Protein AF-A0A7J6M632-F1 (afdb_monomer)

Sequence (415 aa):
MARLCVHYNRQAVASQLLLSLDHRGQQQQQSEGPSGEVVPAASEQTVGLLLSLGSVPLALRKAVEVGSPDSIQRCIASIIGSSVDMEDTANDIVQACKEADLTPPENVLVAALVLDRWREEQDRRSGVLRNDDSIKIILRDLVGSSAVAQHSAAVALRTAIAAPVAEASKEDASGGGGRWWSRLGRSDRTSDQSRVLTRSDAADMFRNVGGEFSAVYGTTREASAQQSAVILQEESDLCRRQAQLERLSAMRGWTGAAGNKFVGLSMWETVRRLVTIGEVEEARGLLTKAKLLPEYNRRWWKVAVDALVNARRFSELAQMAEAAARSAGPPIGFEPIVALLLENQQFDLARGLVGKCKDMEQVASFYETLGMREEAMKAQQLAEQQRRSAIGGTSLLTGWSSTIAGAMRGGFTRS

Nearest PDB structures (foldseek):
  5m72-assembly1_A  TM=4.283E-01  e=1.060E+00  Homo sapiens
  6frk-assembly1_r  TM=4.235E-01  e=1.572E+00  Canis lupus familiaris
  6sgb-assembly1_DH  TM=3.394E-01  e=4.301E+00  Trypanosoma brucei brucei
  7pua-assembly1_DH  TM=1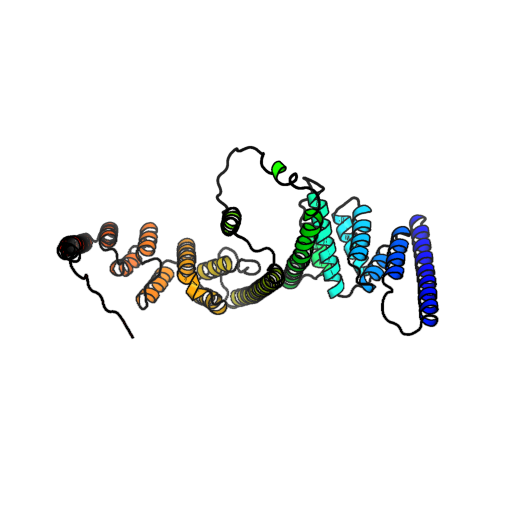.655E-01  e=1.440E+00  Trypanosoma brucei brucei
  6hiv-assembly1_DH  TM=2.064E-01  e=4.301E+00  Trypanosoma brucei brucei

Organism: Perkinsus olseni (NCBI:txid32597)

Foldseek 3Di:
DVVVVLVVVLVVVLVVVVVVLVVVVVVVVVPDDPDDDDDLVSLLVNLVVCVVSVNLLVSCLSCVVSVPLVSNLVSLVSLVVVDPDLLSSLVSLLVSCVSSVDDLVSLLSSLLSNVVVVVVVCVVPPDDDPDCVSNVSSLCSSQHDDPLSSVLSVLVSVLVVVQCVVVVVVVCVVDDDDDPVVPVPDDDDDDDDDDDPDDPVVVVVVPPPPDDDPPPPPCVSVVVSVVSVVVSVVLSVQQVVLVVQLVVCVVVVQDAPPDSHRHPDDLLVSLLVCLLSVNNVVSVVSCVVVVNCVVCQLVSLVSNLVSCLVSVVLVVLLVVQVVQLVPVGRPVFLLVNLVSCLVVVVLVSSVVSLVSGPQLQSSLVSCVSSVNNVVSVVSVVVNVVVVVVVVVPPPPPPPPPPPDDDDDDDDDDDD

Mean predicted aligned error: 16.77 Å

InterPro domains:
  IPR006925 Vps16, C-terminal [PF04840] (258-379)
  IPR016534 Vacuolar protein sorting-associated protein 16 [PTHR12811] (42-388)
  IPR038132 Vps16, C-terminal domain superfamily [G3DSA:1.10.150.780] (190-310)

Structure (mmCIF, N/CA/C/O backbone):
data_AF-A0A7J6M632-F1
#
_entry.id   AF-A0A7J6M632-F1
#
loop_
_atom_site.group_PDB
_atom_site.id
_atom_site.type_symbol
_atom_site.label_atom_id
_atom_site.label_alt_id
_atom_site.label_comp_id
_atom_site.label_asym_id
_atom_site.label_entity_id
_atom_site.label_seq_id
_atom_site.pdbx_PDB_ins_code
_atom_site.Cartn_x
_atom_site.Cartn_y
_atom_site.Cartn_z
_atom_site.occupancy
_atom_site.B_iso_or_equiv
_atom_site.auth_seq_id
_atom_site.auth_comp_id
_atom_site.auth_asym_id
_atom_site.auth_atom_id
_atom_site.pdbx_PDB_model_num
ATOM 1 N N . MET A 1 1 ? 11.393 -15.678 -59.675 1.00 44.25 1 MET A N 1
ATOM 2 C CA . MET A 1 1 ? 12.627 -15.574 -60.487 1.00 44.25 1 MET A CA 1
ATOM 3 C C . MET A 1 1 ? 13.033 -14.123 -60.759 1.00 44.25 1 MET A C 1
ATOM 5 O O . MET A 1 1 ? 14.033 -13.710 -60.199 1.00 44.25 1 MET A O 1
ATOM 9 N N . ALA A 1 2 ? 12.267 -13.303 -61.494 1.00 36.56 2 ALA A N 1
ATOM 10 C CA . ALA A 1 2 ? 12.692 -11.930 -61.841 1.00 36.56 2 ALA A CA 1
ATOM 11 C C . ALA A 1 2 ? 12.980 -11.002 -60.633 1.00 36.56 2 ALA A C 1
ATOM 13 O O . ALA A 1 2 ? 13.993 -10.311 -60.622 1.00 36.56 2 ALA A O 1
ATOM 14 N N . ARG A 1 3 ? 12.150 -11.035 -59.576 1.00 35.53 3 ARG A N 1
ATOM 15 C CA . ARG A 1 3 ? 12.396 -10.263 -58.336 1.00 35.53 3 ARG A CA 1
ATOM 16 C C . ARG A 1 3 ? 13.665 -10.707 -57.590 1.00 35.53 3 ARG A C 1
ATOM 18 O O . ARG A 1 3 ? 14.385 -9.863 -57.078 1.00 35.53 3 ARG A O 1
ATOM 25 N N . LEU A 1 4 ? 13.969 -12.008 -57.603 1.00 40.00 4 LEU A N 1
ATOM 26 C CA . LEU A 1 4 ? 15.184 -12.580 -57.005 1.00 40.00 4 LEU A CA 1
ATOM 27 C C . LEU A 1 4 ? 16.449 -12.149 -57.766 1.00 40.00 4 LEU A C 1
ATOM 29 O O . LEU A 1 4 ? 17.428 -11.757 -57.140 1.00 40.00 4 LEU A O 1
ATOM 33 N N . CYS A 1 5 ? 16.416 -12.135 -59.103 1.00 42.69 5 CYS A N 1
ATOM 34 C CA . CYS A 1 5 ? 17.550 -11.677 -59.913 1.00 42.69 5 CYS A CA 1
ATOM 35 C C . CYS A 1 5 ? 17.841 -10.178 -59.728 1.00 42.69 5 CYS A C 1
ATOM 37 O O . CYS A 1 5 ? 19.003 -9.785 -59.666 1.00 42.69 5 CYS A O 1
ATOM 39 N N . VAL A 1 6 ? 16.803 -9.341 -59.600 1.00 54.88 6 VAL A N 1
ATOM 40 C CA . VAL A 1 6 ? 16.970 -7.899 -59.338 1.00 54.88 6 VAL A CA 1
ATOM 41 C C . VAL A 1 6 ? 17.538 -7.652 -57.938 1.00 54.88 6 VAL A C 1
ATOM 43 O O . VAL A 1 6 ? 18.419 -6.809 -57.786 1.00 54.88 6 VAL A O 1
ATOM 46 N N . HIS A 1 7 ? 17.092 -8.409 -56.932 1.00 53.00 7 HIS A N 1
ATOM 47 C CA . HIS A 1 7 ? 17.591 -8.279 -55.562 1.00 53.00 7 HIS A CA 1
ATOM 48 C C . HIS A 1 7 ? 19.066 -8.689 -55.445 1.00 53.00 7 HIS A C 1
ATOM 50 O O . HIS A 1 7 ? 19.868 -7.960 -54.864 1.00 53.00 7 HIS A O 1
ATOM 56 N N . TYR A 1 8 ? 19.445 -9.810 -56.068 1.00 58.47 8 TYR A N 1
ATOM 57 C CA . TYR A 1 8 ? 20.821 -10.311 -56.042 1.00 58.47 8 TYR A CA 1
ATOM 58 C C . TYR A 1 8 ? 21.795 -9.362 -56.752 1.00 58.47 8 TYR A C 1
ATOM 60 O O . TYR A 1 8 ? 22.892 -9.102 -56.264 1.00 58.47 8 TYR A O 1
ATOM 68 N N . ASN A 1 9 ? 21.375 -8.782 -57.882 1.00 63.62 9 ASN A N 1
ATOM 69 C CA . ASN A 1 9 ? 22.208 -7.843 -58.629 1.00 63.62 9 ASN A CA 1
ATOM 70 C C . ASN A 1 9 ? 22.390 -6.515 -57.868 1.00 63.62 9 ASN A C 1
ATOM 72 O O . ASN A 1 9 ? 23.494 -5.983 -57.806 1.00 63.62 9 ASN A O 1
ATOM 76 N N . ARG A 1 10 ? 21.342 -6.016 -57.196 1.00 62.78 10 ARG A N 1
ATOM 77 C CA . ARG A 1 10 ? 21.450 -4.831 -56.324 1.00 62.78 10 ARG A CA 1
ATOM 78 C C . ARG A 1 10 ? 22.383 -5.061 -55.139 1.00 62.78 10 ARG A C 1
ATOM 80 O O . ARG A 1 10 ? 23.188 -4.186 -54.836 1.00 62.78 10 ARG A O 1
ATOM 87 N N . GLN A 1 11 ? 22.313 -6.232 -54.511 1.00 66.50 11 GLN A N 1
ATOM 88 C CA . GLN A 1 11 ? 23.181 -6.576 -53.387 1.00 66.50 11 GLN A CA 1
ATOM 89 C C . GLN A 1 11 ? 24.648 -6.694 -53.823 1.00 66.50 11 GLN A C 1
ATOM 91 O O . GLN A 1 11 ? 25.519 -6.119 -53.180 1.00 66.50 11 GLN A O 1
ATOM 96 N N . ALA A 1 12 ? 24.920 -7.342 -54.961 1.00 70.06 12 ALA A N 1
ATOM 97 C CA . ALA A 1 12 ? 26.271 -7.439 -55.515 1.00 70.06 12 ALA A CA 1
ATOM 98 C C . ALA A 1 12 ? 26.864 -6.059 -55.854 1.00 70.06 12 ALA A C 1
ATOM 100 O O . ALA A 1 12 ? 28.021 -5.786 -55.530 1.00 70.06 12 ALA A O 1
ATOM 101 N N . VAL A 1 13 ? 26.063 -5.166 -56.447 1.00 71.31 13 VAL A N 1
ATOM 102 C CA . VAL A 1 13 ? 26.478 -3.787 -56.752 1.00 71.31 13 VAL A CA 1
ATOM 103 C C . VAL A 1 13 ? 26.723 -2.983 -55.472 1.00 71.31 13 VAL A C 1
ATOM 105 O O . VAL A 1 13 ? 27.734 -2.291 -55.380 1.00 71.31 13 VAL A O 1
ATOM 108 N N . ALA A 1 14 ? 25.861 -3.104 -54.457 1.00 68.19 14 ALA A N 1
ATOM 109 C CA . ALA A 1 14 ? 26.054 -2.439 -53.168 1.00 68.19 14 ALA A CA 1
ATOM 110 C C . ALA A 1 14 ? 27.338 -2.914 -52.462 1.00 68.19 14 ALA A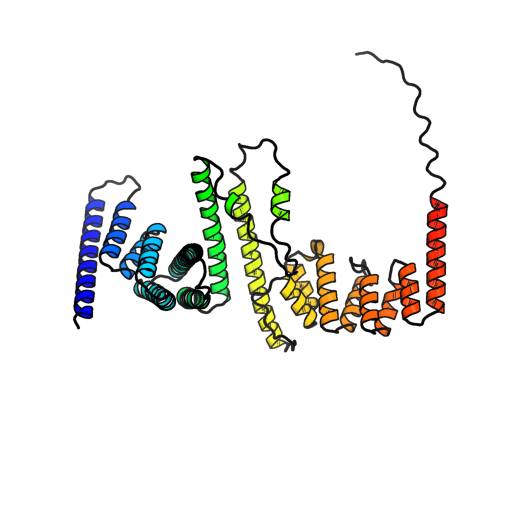 C 1
ATOM 112 O O . ALA A 1 14 ? 28.113 -2.090 -51.980 1.00 68.19 14 ALA A O 1
ATOM 113 N N . SER A 1 15 ? 27.618 -4.222 -52.466 1.00 72.62 15 SER A N 1
ATOM 114 C CA . SER A 1 15 ? 28.855 -4.779 -51.905 1.00 72.62 15 SER A CA 1
ATOM 115 C C . SER A 1 15 ? 30.106 -4.310 -52.657 1.00 72.62 15 SER A C 1
ATOM 117 O O . SER A 1 15 ? 31.101 -3.961 -52.026 1.00 72.62 15 SER A O 1
ATOM 119 N N . GLN A 1 16 ? 30.067 -4.240 -53.992 1.00 75.31 16 GLN A N 1
ATOM 120 C CA . GLN A 1 16 ? 31.189 -3.721 -54.787 1.00 75.31 16 GLN A CA 1
ATOM 121 C C . GLN A 1 16 ? 31.427 -2.221 -54.567 1.00 75.31 16 GLN A C 1
ATOM 123 O O . GLN A 1 16 ? 32.578 -1.779 -54.507 1.00 75.31 16 GLN A O 1
ATOM 128 N N . LEU A 1 17 ? 30.360 -1.435 -54.409 1.00 72.38 17 LEU A N 1
ATOM 129 C CA . LEU A 1 17 ? 30.461 -0.014 -54.079 1.00 72.38 17 LEU A CA 1
ATOM 130 C C . LEU A 1 17 ? 31.036 0.200 -52.679 1.00 72.38 17 LEU A C 1
ATOM 132 O O . LEU A 1 17 ? 31.895 1.062 -52.520 1.00 72.38 17 LEU A O 1
ATOM 136 N N . LEU A 1 18 ? 30.636 -0.612 -51.697 1.00 70.50 18 LEU A N 1
ATOM 137 C CA . LEU A 1 18 ? 31.213 -0.574 -50.352 1.00 70.50 18 LEU A CA 1
ATOM 138 C C . LEU A 1 18 ? 32.715 -0.852 -50.374 1.00 70.50 18 LEU A C 1
ATOM 140 O O . LEU A 1 18 ? 33.475 -0.061 -49.828 1.00 70.50 18 LEU A O 1
ATOM 144 N N . LEU A 1 19 ? 33.151 -1.901 -51.075 1.00 76.50 19 LEU A N 1
ATOM 145 C CA . LEU A 1 19 ? 34.577 -2.208 -51.227 1.00 76.50 19 LEU A CA 1
ATOM 146 C C . LEU A 1 19 ? 35.342 -1.069 -51.918 1.00 76.50 19 LEU A C 1
ATOM 148 O O . LEU A 1 19 ? 36.464 -0.747 -51.535 1.00 76.50 19 LEU A O 1
ATOM 152 N N . SER A 1 20 ? 34.727 -0.422 -52.911 1.00 75.25 20 SER A N 1
ATOM 153 C CA . SER A 1 20 ? 35.340 0.698 -53.637 1.00 75.25 20 SER A CA 1
ATOM 154 C C . SER A 1 20 ? 35.442 1.970 -52.787 1.00 75.25 20 SER A C 1
ATOM 156 O O . SER A 1 20 ? 36.419 2.712 -52.899 1.00 75.25 20 SER A O 1
ATOM 158 N N . LEU A 1 21 ? 34.441 2.237 -51.944 1.00 70.88 21 LEU A N 1
ATOM 159 C CA . LEU A 1 21 ? 34.425 3.378 -51.026 1.00 70.88 21 LEU A CA 1
ATOM 160 C C . LEU A 1 21 ? 35.409 3.181 -49.872 1.00 70.88 21 LEU A C 1
ATOM 162 O O . LEU A 1 21 ? 36.120 4.120 -49.524 1.00 70.88 21 LEU A O 1
ATOM 166 N N . ASP A 1 22 ? 35.511 1.962 -49.345 1.00 72.31 22 ASP A N 1
ATOM 167 C CA . ASP A 1 22 ? 36.459 1.624 -48.282 1.00 72.31 22 ASP A CA 1
ATOM 168 C C . ASP A 1 22 ? 37.908 1.775 -48.775 1.00 72.31 22 ASP A C 1
ATOM 170 O O . ASP A 1 22 ? 38.754 2.369 -48.105 1.00 72.31 22 ASP A O 1
ATOM 174 N N . HIS A 1 23 ? 38.177 1.367 -50.022 1.00 74.88 23 HIS A N 1
ATOM 175 C CA . HIS A 1 23 ? 39.488 1.552 -50.644 1.00 74.88 23 HIS A CA 1
ATOM 176 C C . HIS A 1 23 ? 39.844 3.034 -50.862 1.00 74.88 23 HIS A C 1
ATOM 178 O O . HIS A 1 23 ? 40.999 3.425 -50.690 1.00 74.88 23 HIS A O 1
ATOM 184 N N . ARG A 1 24 ? 38.859 3.886 -51.186 1.00 70.12 24 ARG A N 1
ATOM 185 C CA . ARG A 1 24 ? 39.062 5.345 -51.279 1.00 70.12 24 ARG A CA 1
ATOM 186 C C . ARG A 1 24 ? 39.303 5.987 -49.914 1.00 70.12 24 ARG A C 1
ATOM 188 O O . ARG A 1 24 ? 40.170 6.851 -49.814 1.00 70.12 24 ARG A O 1
ATOM 195 N N . GLY A 1 25 ? 38.594 5.541 -48.876 1.00 66.31 25 GLY A N 1
ATOM 196 C CA . GLY A 1 25 ? 38.815 5.996 -47.501 1.00 66.31 25 GLY A CA 1
ATOM 197 C C . GLY A 1 25 ? 40.226 5.673 -47.005 1.00 66.31 25 GLY A C 1
ATOM 198 O O . GLY A 1 25 ? 40.904 6.543 -46.459 1.00 66.31 25 GLY A O 1
ATOM 199 N N . GLN A 1 26 ? 40.713 4.460 -47.285 1.00 68.19 26 GLN A N 1
ATOM 200 C CA . GLN A 1 26 ? 42.079 4.047 -46.946 1.00 68.19 26 GLN A CA 1
ATOM 201 C C . GLN A 1 26 ? 43.152 4.823 -47.728 1.00 68.19 26 GLN A C 1
ATOM 203 O O . GLN A 1 26 ? 44.202 5.136 -47.170 1.00 68.19 26 GLN A O 1
ATOM 208 N N . GLN A 1 27 ? 42.900 5.177 -48.995 1.00 68.50 27 GLN A N 1
ATOM 209 C CA . GLN A 1 27 ? 43.827 6.006 -49.778 1.00 68.50 27 GLN A CA 1
ATOM 210 C C . GLN A 1 27 ? 43.877 7.463 -49.295 1.00 68.50 27 GLN A C 1
ATOM 212 O O . GLN A 1 27 ? 44.962 8.040 -49.257 1.00 68.50 27 GLN A O 1
ATOM 217 N N . GLN A 1 28 ? 42.750 8.052 -48.879 1.00 60.22 28 GLN A N 1
ATOM 218 C CA . GLN A 1 28 ? 42.734 9.408 -48.308 1.00 60.22 28 GLN A CA 1
ATOM 219 C C . GLN A 1 28 ? 43.422 9.483 -46.937 1.00 60.22 28 GLN A C 1
ATOM 221 O O . GLN A 1 28 ? 44.139 10.446 -46.674 1.00 60.22 28 GLN A O 1
ATOM 226 N N . GLN A 1 29 ? 43.309 8.443 -46.103 1.00 59.12 29 GLN A N 1
ATOM 227 C CA . GLN A 1 29 ? 44.019 8.380 -44.817 1.00 59.12 29 GLN A CA 1
ATOM 228 C C . GLN A 1 29 ? 45.549 8.306 -44.946 1.00 59.12 29 GLN A C 1
ATOM 230 O O . GLN A 1 29 ? 46.248 8.626 -43.989 1.00 59.12 29 GLN A O 1
ATOM 235 N N . GLN A 1 30 ? 46.094 7.911 -46.102 1.00 63.91 30 GLN A N 1
ATOM 236 C CA . GLN A 1 30 ? 47.546 7.867 -46.318 1.00 63.91 30 GLN A CA 1
ATOM 237 C C . GLN A 1 30 ? 48.143 9.199 -46.806 1.00 63.91 30 GLN A C 1
ATOM 239 O O . GLN A 1 30 ? 49.365 9.338 -46.792 1.00 63.91 30 GLN A O 1
ATOM 244 N N . SER A 1 31 ? 47.326 10.181 -47.213 1.00 60.44 31 SER A N 1
ATOM 245 C CA . SER A 1 31 ? 47.817 11.476 -47.719 1.00 60.44 31 SER A CA 1
ATOM 246 C C . SER A 1 31 ? 47.684 12.651 -46.747 1.00 60.44 31 SER A C 1
ATOM 248 O O . SER A 1 31 ? 48.210 13.723 -47.037 1.00 60.44 31 SER A O 1
ATOM 250 N N . GLU A 1 32 ? 47.010 12.484 -45.609 1.00 50.62 32 GLU A N 1
ATOM 251 C CA . GLU A 1 32 ? 46.811 13.558 -44.631 1.00 50.62 32 GLU A CA 1
ATOM 252 C C . GLU A 1 32 ? 47.656 13.312 -43.376 1.00 50.62 32 GLU A C 1
ATOM 254 O O . GLU A 1 32 ? 47.569 12.276 -42.719 1.00 50.62 32 GLU A O 1
ATOM 259 N N . GLY A 1 33 ? 48.544 14.266 -43.084 1.00 65.38 33 GLY A N 1
ATOM 260 C CA . GLY A 1 33 ? 49.414 14.236 -41.913 1.00 65.38 33 GLY A CA 1
ATOM 261 C C . GLY A 1 33 ? 48.638 14.282 -40.587 1.00 65.38 33 GLY A C 1
ATOM 262 O O . GLY A 1 33 ? 47.441 14.564 -40.564 1.00 65.38 33 GLY A O 1
ATOM 263 N N . PRO A 1 34 ? 49.321 14.025 -39.457 1.00 62.09 34 PRO A N 1
ATOM 264 C CA . PRO A 1 34 ? 48.699 13.874 -38.150 1.00 62.09 34 PRO A CA 1
ATOM 265 C C . PRO A 1 34 ? 48.280 15.239 -37.588 1.00 62.09 34 PRO A C 1
ATOM 267 O O . PRO A 1 34 ? 48.978 15.837 -36.773 1.00 62.09 34 PRO A O 1
ATOM 270 N N . SER A 1 35 ? 47.129 15.746 -38.012 1.00 53.34 35 SER A N 1
ATOM 271 C CA . SER A 1 35 ? 46.435 16.838 -37.329 1.00 53.34 35 SER A CA 1
ATOM 272 C C . SER A 1 35 ? 44.949 16.507 -37.261 1.00 53.34 35 SER A C 1
ATOM 274 O O . SER A 1 35 ? 44.309 16.297 -38.285 1.00 53.34 35 SER A O 1
ATOM 276 N N . GLY A 1 36 ? 44.477 16.367 -36.021 1.00 59.06 36 GLY A N 1
ATOM 277 C CA . GLY A 1 36 ? 43.238 15.714 -35.609 1.00 59.06 36 GLY A CA 1
ATOM 278 C C . GLY A 1 36 ? 41.935 16.227 -36.220 1.00 59.06 36 GLY A C 1
ATOM 279 O O . GLY A 1 36 ? 41.809 17.391 -36.576 1.00 59.06 36 GLY A O 1
ATOM 280 N N . GLU A 1 37 ? 40.977 15.296 -36.214 1.00 60.47 37 GLU A N 1
ATOM 281 C CA . GLU A 1 37 ? 39.523 15.468 -36.298 1.00 60.47 37 GLU A CA 1
ATOM 282 C C . GLU A 1 37 ? 38.965 16.223 -37.514 1.00 60.47 37 GLU A C 1
ATOM 284 O O . GLU A 1 37 ? 39.012 17.443 -37.602 1.00 60.47 37 GLU A O 1
ATOM 289 N N . VAL A 1 38 ? 38.320 15.461 -38.409 1.00 57.31 38 VAL A N 1
ATOM 290 C CA . VAL A 1 38 ? 36.886 15.544 -38.779 1.00 57.31 38 VAL A CA 1
ATOM 291 C C . VAL A 1 38 ? 36.697 14.665 -40.031 1.00 57.31 38 VAL A C 1
ATOM 293 O O . VAL A 1 38 ? 36.920 15.102 -41.153 1.00 57.31 38 VAL A O 1
ATOM 296 N N . VAL A 1 39 ? 36.266 13.404 -39.856 1.00 56.22 39 VAL A N 1
ATOM 297 C CA . VAL A 1 39 ? 35.747 12.564 -40.966 1.00 56.22 39 VAL A CA 1
ATOM 298 C C . VAL A 1 39 ? 34.366 11.930 -40.654 1.00 56.22 39 VAL A C 1
ATOM 300 O O . VAL A 1 39 ? 34.195 10.726 -40.818 1.00 56.22 39 VAL A O 1
ATOM 303 N N . PRO A 1 40 ? 33.334 12.681 -40.210 1.00 63.12 40 PRO A N 1
ATOM 304 C CA . PRO A 1 40 ? 31.956 12.174 -40.188 1.00 63.12 40 PRO A CA 1
ATOM 305 C C . PRO A 1 40 ? 31.243 12.315 -41.550 1.00 63.12 40 PRO A C 1
ATOM 307 O O . PRO A 1 40 ? 30.307 11.580 -41.845 1.00 63.12 40 PRO A O 1
ATOM 310 N N . ALA A 1 41 ? 31.683 13.222 -42.430 1.00 71.25 41 ALA A N 1
ATOM 311 C CA . ALA A 1 41 ? 30.922 13.569 -43.638 1.00 71.25 41 ALA A CA 1
ATOM 312 C C . ALA A 1 41 ? 30.903 12.466 -44.719 1.00 71.25 41 ALA A C 1
ATOM 314 O O . ALA A 1 41 ? 29.894 12.277 -45.399 1.00 71.25 41 ALA A O 1
ATOM 315 N N . ALA A 1 42 ? 31.999 11.721 -44.887 1.00 79.62 42 ALA A N 1
ATOM 316 C CA . ALA A 1 42 ? 32.099 10.684 -45.922 1.00 79.62 42 ALA A CA 1
ATOM 317 C C . ALA A 1 42 ? 31.275 9.428 -45.583 1.00 79.62 42 ALA A C 1
ATOM 319 O O . ALA A 1 42 ? 30.729 8.753 -46.464 1.00 79.62 42 ALA A O 1
ATOM 320 N N . SER A 1 43 ? 31.147 9.116 -44.293 1.00 84.50 43 SER A N 1
ATOM 321 C CA . SER A 1 43 ? 30.417 7.940 -43.836 1.00 84.50 43 SER A CA 1
ATOM 322 C C . SER A 1 43 ? 28.899 8.143 -43.914 1.00 84.50 43 SER A C 1
ATOM 324 O O . SER A 1 43 ? 28.190 7.231 -44.339 1.00 84.50 43 SER A O 1
ATOM 326 N N . GLU A 1 44 ? 28.392 9.354 -43.662 1.00 88.81 44 GLU A N 1
ATOM 327 C CA . GLU A 1 44 ? 26.969 9.669 -43.860 1.00 88.81 44 GLU A CA 1
ATOM 328 C C . GLU A 1 44 ? 26.538 9.648 -45.332 1.00 88.81 44 GLU A C 1
ATOM 330 O O . GLU A 1 44 ? 25.437 9.192 -45.657 1.00 88.81 44 GLU A O 1
ATOM 335 N N . GLN A 1 45 ? 27.409 10.097 -46.242 1.00 91.06 45 GLN A N 1
ATOM 336 C CA . GLN A 1 45 ? 27.161 9.993 -47.684 1.00 91.06 45 GLN A CA 1
ATOM 337 C C . GLN A 1 45 ? 27.028 8.530 -48.116 1.00 91.06 45 GLN A C 1
ATOM 339 O O . GLN A 1 45 ? 26.170 8.198 -48.935 1.00 91.06 45 GLN A O 1
ATOM 344 N N . THR A 1 46 ? 27.822 7.641 -47.513 1.00 91.56 46 THR A N 1
ATOM 345 C CA . THR A 1 46 ? 27.742 6.197 -47.764 1.00 91.56 46 THR A CA 1
ATOM 346 C C . THR A 1 46 ? 26.391 5.634 -47.322 1.00 91.56 46 THR A C 1
ATOM 348 O O . THR A 1 46 ? 25.764 4.904 -48.087 1.00 91.56 46 THR A O 1
ATOM 351 N N . VAL A 1 47 ? 25.885 6.025 -46.145 1.00 91.75 47 VAL A N 1
ATOM 352 C CA . VAL A 1 47 ? 24.537 5.630 -45.690 1.00 91.75 47 VAL A CA 1
ATOM 353 C C . VAL A 1 47 ? 23.465 6.114 -46.672 1.00 91.75 47 VAL A C 1
ATOM 355 O O . VAL A 1 47 ? 22.599 5.337 -47.072 1.00 91.75 47 VAL A O 1
ATOM 358 N N . GLY A 1 48 ? 23.546 7.370 -47.126 1.00 92.25 48 GLY A N 1
ATOM 359 C CA . GLY A 1 48 ? 22.606 7.925 -48.107 1.00 92.25 48 GLY A CA 1
ATOM 360 C C . GLY A 1 48 ? 22.597 7.169 -49.442 1.00 92.25 48 GLY A C 1
ATOM 361 O O . GLY A 1 48 ? 21.530 6.912 -50.002 1.00 92.25 48 GLY A O 1
ATOM 362 N N . LEU A 1 49 ? 23.770 6.758 -49.930 1.00 92.50 49 LEU A N 1
ATOM 363 C CA . LEU A 1 49 ? 23.894 5.939 -51.139 1.00 92.50 49 LEU A CA 1
ATOM 364 C C . LEU A 1 49 ? 23.341 4.522 -50.941 1.00 92.50 49 LEU A C 1
ATOM 366 O O . LEU A 1 49 ? 22.655 4.003 -51.816 1.00 92.50 49 LEU A O 1
ATOM 370 N N . LEU A 1 50 ? 23.585 3.890 -49.793 1.00 91.06 50 LEU A N 1
ATOM 371 C CA . LEU A 1 50 ? 23.033 2.561 -49.506 1.00 91.06 50 LEU A CA 1
ATOM 372 C C . LEU A 1 50 ? 21.501 2.581 -49.441 1.00 91.06 50 LEU A C 1
ATOM 374 O O . LEU A 1 50 ? 20.853 1.662 -49.951 1.00 91.06 50 LEU A O 1
ATOM 378 N N . LEU A 1 51 ? 20.920 3.646 -48.879 1.00 92.31 51 LEU A N 1
ATOM 379 C CA . LEU A 1 51 ? 19.472 3.848 -48.871 1.00 92.31 51 LEU A CA 1
ATOM 380 C C . LEU A 1 51 ? 18.914 4.071 -50.280 1.00 92.31 51 LEU A C 1
ATOM 382 O O . LEU A 1 51 ? 17.899 3.468 -50.624 1.00 92.31 51 LEU A O 1
ATOM 386 N N . SER A 1 52 ? 19.585 4.857 -51.129 1.00 92.25 52 SER A N 1
ATOM 387 C CA . SER A 1 52 ? 19.127 5.078 -52.511 1.00 92.25 52 SER A CA 1
ATOM 388 C C . SER A 1 52 ? 19.196 3.813 -53.378 1.00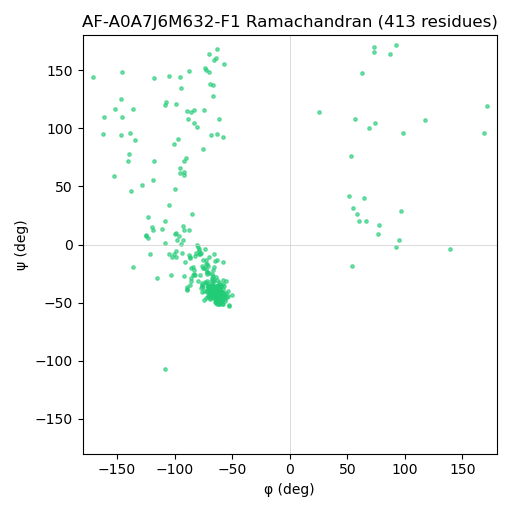 92.25 52 SER A C 1
ATOM 390 O O . SER A 1 52 ? 18.384 3.635 -54.286 1.00 92.25 52 SER A O 1
ATOM 392 N N . LEU A 1 53 ? 20.106 2.888 -53.054 1.00 89.81 53 LEU A N 1
ATOM 393 C CA . LEU A 1 53 ? 20.193 1.559 -53.667 1.00 89.81 53 LEU A CA 1
ATOM 394 C C . LEU A 1 53 ? 19.151 0.563 -53.123 1.00 89.81 53 LEU A C 1
ATOM 396 O O . LEU A 1 53 ? 19.001 -0.532 -53.673 1.00 89.81 53 LEU A O 1
ATOM 400 N N . GLY A 1 54 ? 18.415 0.933 -52.071 1.00 88.94 54 GLY A N 1
ATOM 401 C CA . GLY A 1 54 ? 17.413 0.094 -51.412 1.00 88.94 54 GLY A CA 1
ATOM 402 C C . GLY A 1 54 ? 18.002 -0.972 -50.487 1.00 88.94 54 GLY A C 1
ATOM 403 O O . GLY A 1 54 ? 17.309 -1.921 -50.138 1.00 88.94 54 GLY A O 1
ATOM 404 N N . SER A 1 55 ? 19.272 -0.846 -50.094 1.00 90.88 55 SER A N 1
ATOM 405 C CA . SER A 1 55 ? 19.953 -1.806 -49.222 1.00 90.88 55 SER A CA 1
ATOM 406 C C . SER A 1 55 ? 19.888 -1.367 -47.758 1.00 90.88 55 SER A C 1
ATOM 408 O O . SER A 1 55 ? 20.908 -1.043 -47.141 1.00 90.88 55 SER A O 1
ATOM 410 N N . VAL A 1 56 ? 18.680 -1.356 -47.197 1.00 91.62 56 VAL A N 1
ATOM 411 C CA . VAL A 1 56 ? 18.420 -0.820 -45.853 1.00 91.62 56 VAL A CA 1
ATOM 412 C C . VAL A 1 56 ? 19.200 -1.522 -44.726 1.00 91.62 56 VAL A C 1
ATOM 414 O O . VAL A 1 56 ? 19.739 -0.803 -43.889 1.00 91.62 56 VAL A O 1
ATOM 417 N N . PRO A 1 57 ? 19.371 -2.860 -44.700 1.00 89.62 57 PRO A N 1
ATOM 418 C CA . PRO A 1 57 ? 20.142 -3.523 -43.640 1.00 89.62 57 PRO A CA 1
ATOM 419 C C . PRO A 1 57 ? 21.617 -3.092 -43.602 1.00 89.62 57 PRO A C 1
ATOM 421 O O . PRO A 1 57 ? 22.157 -2.788 -42.540 1.00 89.62 57 PRO A O 1
ATOM 424 N N . LEU A 1 58 ? 22.262 -2.974 -44.772 1.00 88.50 58 LEU A N 1
ATOM 425 C CA . LEU A 1 58 ? 23.645 -2.483 -44.866 1.00 88.50 58 LEU A CA 1
ATOM 426 C C . LEU A 1 58 ? 23.745 -1.000 -44.492 1.00 88.50 58 LEU A C 1
ATOM 428 O O . LEU A 1 58 ? 24.704 -0.601 -43.831 1.00 88.50 58 LEU A O 1
ATOM 432 N N . ALA A 1 59 ? 22.760 -0.189 -44.894 1.00 91.19 59 ALA A N 1
ATOM 433 C CA . ALA A 1 59 ? 22.690 1.218 -44.511 1.00 91.19 59 ALA A CA 1
ATOM 434 C C . ALA A 1 59 ? 22.553 1.376 -42.992 1.00 91.19 59 ALA A C 1
ATOM 436 O O . ALA A 1 59 ? 23.263 2.184 -42.400 1.00 91.19 59 ALA A O 1
ATOM 437 N N . LEU A 1 60 ? 21.693 0.564 -42.368 1.00 90.56 60 LEU A N 1
ATOM 438 C CA . LEU A 1 60 ? 21.452 0.561 -40.930 1.00 90.56 60 LEU A CA 1
ATOM 439 C C . LEU A 1 60 ? 22.709 0.153 -40.164 1.00 90.56 60 LEU A C 1
ATOM 441 O O . LEU A 1 60 ? 23.122 0.875 -39.261 1.00 90.56 60 LEU A O 1
ATOM 445 N N . ARG A 1 61 ? 23.365 -0.941 -40.567 1.00 89.56 61 ARG A N 1
ATOM 446 C CA . ARG A 1 61 ? 24.639 -1.359 -39.969 1.00 89.56 61 ARG A CA 1
ATOM 447 C C . ARG A 1 61 ? 25.678 -0.245 -40.055 1.00 89.56 61 ARG A C 1
ATOM 449 O O . ARG A 1 61 ? 26.299 0.092 -39.052 1.00 89.56 61 ARG A O 1
ATOM 456 N N . LYS A 1 62 ? 25.827 0.382 -41.229 1.00 90.19 62 LYS A N 1
ATOM 457 C CA . LYS A 1 62 ? 26.802 1.463 -41.403 1.00 90.19 62 LYS A CA 1
ATOM 458 C C . LYS A 1 62 ? 26.448 2.702 -40.583 1.00 90.19 62 LYS A C 1
ATOM 460 O O . LYS A 1 62 ? 27.338 3.336 -40.033 1.00 90.19 62 LYS A O 1
ATOM 465 N N . ALA A 1 63 ? 25.164 3.027 -40.461 1.00 90.25 63 ALA A N 1
ATOM 466 C CA . ALA A 1 63 ? 24.692 4.123 -39.624 1.00 90.25 63 ALA A CA 1
ATOM 467 C C . ALA A 1 63 ? 24.987 3.885 -38.133 1.00 90.25 63 ALA A C 1
ATOM 469 O O . ALA A 1 63 ? 25.383 4.821 -37.438 1.00 90.25 63 ALA A O 1
ATOM 470 N N . VAL A 1 64 ? 24.847 2.640 -37.665 1.00 88.56 64 VAL A N 1
ATOM 471 C CA . VAL A 1 64 ? 25.190 2.233 -36.295 1.00 88.56 64 VAL A CA 1
ATOM 472 C C . VAL A 1 64 ? 26.702 2.271 -36.061 1.00 88.56 64 VAL A C 1
ATOM 474 O O . VAL A 1 64 ? 27.127 2.852 -35.069 1.00 88.56 64 VAL A O 1
ATOM 477 N N . GLU A 1 65 ? 27.518 1.766 -36.994 1.00 86.88 65 GLU A N 1
ATOM 478 C CA . GLU A 1 65 ? 28.991 1.849 -36.919 1.00 86.88 65 GLU A CA 1
ATOM 479 C C . GLU A 1 65 ? 29.493 3.296 -36.818 1.00 86.88 65 GLU A C 1
ATOM 481 O O . GLU A 1 65 ? 30.459 3.581 -36.115 1.00 86.88 65 GLU A O 1
ATOM 486 N N . VAL A 1 66 ? 28.839 4.215 -37.534 1.00 88.75 66 VAL A N 1
ATOM 487 C CA . VAL A 1 66 ? 29.151 5.652 -37.503 1.00 88.75 66 VAL A CA 1
ATOM 488 C C . VAL A 1 66 ? 28.657 6.308 -36.210 1.00 88.75 66 VAL A C 1
ATOM 490 O O . VAL A 1 66 ? 29.129 7.385 -35.853 1.00 88.75 66 VAL A O 1
ATOM 493 N N . GLY A 1 67 ? 27.708 5.684 -35.509 1.00 84.12 67 GLY A N 1
ATOM 494 C CA . GLY A 1 67 ? 27.076 6.245 -34.319 1.00 84.12 67 GLY A CA 1
ATOM 495 C C . GLY A 1 67 ? 26.236 7.495 -34.603 1.00 84.12 67 GLY A C 1
ATOM 496 O O . GLY A 1 67 ? 25.989 8.270 -33.684 1.00 84.12 67 GLY A O 1
ATOM 497 N N . SER A 1 68 ? 25.811 7.718 -35.856 1.00 88.44 68 SER A N 1
ATOM 498 C CA . SER A 1 68 ? 25.017 8.893 -36.256 1.00 88.44 68 SER A CA 1
ATOM 499 C C . SER A 1 68 ? 23.520 8.595 -36.073 1.00 88.44 68 SER A C 1
ATOM 501 O O . SER A 1 68 ? 22.954 7.820 -36.858 1.00 88.44 68 SER A O 1
ATOM 503 N N . PRO A 1 69 ? 22.843 9.185 -35.065 1.00 83.19 69 PRO A N 1
ATOM 504 C CA . PRO A 1 69 ? 21.424 8.931 -34.815 1.00 83.19 69 PRO A CA 1
ATOM 505 C C . PRO A 1 69 ? 20.554 9.354 -36.004 1.00 83.19 69 PRO A C 1
ATOM 507 O O . PRO A 1 69 ? 19.627 8.630 -36.361 1.00 83.19 69 PRO A O 1
ATOM 510 N N . ASP A 1 70 ? 20.908 10.444 -36.690 1.00 87.12 70 ASP A N 1
ATOM 511 C CA . ASP A 1 70 ? 20.196 10.939 -37.874 1.00 87.12 70 ASP A CA 1
ATOM 512 C C . ASP A 1 70 ? 20.259 9.947 -39.039 1.00 87.12 70 ASP A C 1
ATOM 514 O O . ASP A 1 70 ? 19.302 9.778 -39.800 1.00 87.12 70 ASP A O 1
ATOM 518 N N . SER A 1 71 ? 21.396 9.266 -39.192 1.00 91.00 71 SER A N 1
ATOM 519 C CA . SER A 1 71 ? 21.576 8.225 -40.205 1.00 91.00 71 SER A CA 1
ATOM 520 C C . SER A 1 71 ? 20.744 6.981 -39.879 1.00 91.00 71 SER A C 1
ATOM 522 O O . SER A 1 71 ? 20.115 6.410 -40.775 1.00 91.00 71 SER A O 1
ATOM 524 N N . ILE A 1 72 ? 20.671 6.592 -38.601 1.00 90.38 72 ILE A N 1
ATOM 525 C CA . ILE A 1 72 ? 19.838 5.471 -38.140 1.00 90.38 72 ILE A CA 1
ATOM 526 C C . ILE A 1 72 ? 18.350 5.808 -38.327 1.00 90.38 72 ILE A C 1
ATOM 528 O O . ILE A 1 72 ? 17.599 5.005 -38.883 1.00 90.38 72 ILE A O 1
ATOM 532 N N . GLN A 1 73 ? 17.927 7.019 -37.953 1.00 88.44 73 GLN A N 1
ATOM 533 C CA . GLN A 1 73 ? 16.558 7.501 -38.154 1.00 88.44 73 GLN A CA 1
ATOM 534 C C . GLN A 1 73 ? 16.168 7.544 -39.635 1.00 88.44 73 GLN A C 1
ATOM 536 O O . GLN A 1 73 ? 15.055 7.145 -39.978 1.00 88.44 73 GLN A O 1
ATOM 541 N N . ARG A 1 74 ? 17.075 7.960 -40.532 1.00 90.62 74 ARG A N 1
ATOM 542 C CA . ARG A 1 74 ? 16.854 7.900 -41.989 1.00 90.62 74 ARG A CA 1
ATOM 543 C C . ARG A 1 74 ? 16.619 6.469 -42.476 1.00 90.62 74 ARG A C 1
ATOM 545 O O . ARG A 1 74 ? 15.715 6.250 -43.282 1.00 90.62 74 ARG A O 1
ATOM 552 N N . CYS A 1 75 ? 17.376 5.498 -41.962 1.00 92.31 75 CYS A N 1
ATOM 553 C CA . CYS A 1 75 ? 17.172 4.087 -42.290 1.00 92.31 75 CYS A CA 1
ATOM 554 C C . CYS A 1 75 ? 15.801 3.595 -41.812 1.00 92.31 75 CYS A C 1
ATOM 556 O O . CYS A 1 75 ? 15.043 3.043 -42.604 1.00 92.31 75 CYS A O 1
ATOM 558 N N . ILE A 1 76 ? 15.440 3.872 -40.555 1.00 89.88 76 ILE A N 1
ATOM 559 C CA . ILE A 1 76 ? 14.141 3.492 -39.977 1.00 89.88 76 ILE A CA 1
ATOM 560 C C . ILE A 1 76 ? 12.985 4.138 -40.752 1.00 89.88 76 ILE A C 1
ATOM 562 O O . ILE A 1 76 ? 12.021 3.461 -41.104 1.00 89.88 76 ILE A O 1
ATOM 566 N N . ALA A 1 77 ? 13.085 5.430 -41.074 1.00 89.31 77 ALA A N 1
ATOM 567 C CA . ALA A 1 77 ? 12.075 6.136 -41.855 1.00 89.31 77 ALA A CA 1
ATOM 568 C C . ALA A 1 77 ? 11.898 5.529 -43.255 1.00 89.31 77 ALA A C 1
ATOM 570 O O . ALA A 1 77 ? 10.773 5.466 -43.747 1.00 89.31 77 ALA A O 1
ATOM 571 N N . SER A 1 78 ? 12.982 5.046 -43.874 1.00 92.38 78 SER A N 1
ATOM 572 C CA . SER A 1 78 ? 12.909 4.333 -45.149 1.00 92.38 78 SER A CA 1
ATOM 573 C C . SER A 1 78 ? 12.121 3.026 -45.028 1.00 92.38 78 SER A C 1
ATOM 575 O O . SER A 1 78 ? 11.320 2.746 -45.914 1.00 92.38 78 SER A O 1
ATOM 577 N N . ILE A 1 79 ? 12.310 2.253 -43.947 1.00 90.50 79 ILE A N 1
ATOM 578 C CA . ILE A 1 79 ? 11.564 1.000 -43.708 1.00 90.50 79 ILE A CA 1
ATOM 579 C C . ILE A 1 79 ? 10.075 1.302 -43.513 1.00 90.50 79 ILE A C 1
ATOM 581 O O . ILE A 1 79 ? 9.226 0.729 -44.196 1.00 90.50 79 ILE A O 1
ATOM 585 N N . ILE A 1 80 ? 9.761 2.265 -42.639 1.00 87.12 80 ILE A N 1
ATOM 586 C CA . ILE A 1 80 ? 8.379 2.683 -42.356 1.00 87.12 80 ILE A CA 1
ATOM 587 C C . ILE A 1 80 ? 7.694 3.208 -43.625 1.00 87.12 80 ILE A C 1
ATOM 589 O O . ILE A 1 80 ? 6.517 2.946 -43.846 1.00 87.12 80 ILE A O 1
ATOM 593 N N . GLY A 1 81 ? 8.419 3.940 -44.476 1.00 87.12 81 GLY A N 1
ATOM 594 C CA . GLY A 1 81 ? 7.877 4.480 -45.722 1.00 87.12 81 GLY A CA 1
ATOM 595 C C . GLY A 1 81 ? 7.626 3.428 -46.806 1.00 87.12 81 GLY A C 1
ATOM 596 O O . GLY A 1 81 ? 6.810 3.666 -47.694 1.00 87.12 81 GLY A O 1
ATOM 597 N N . SER A 1 82 ? 8.317 2.283 -46.757 1.00 88.12 82 SER A N 1
ATOM 598 C CA . SER A 1 82 ? 8.161 1.209 -47.747 1.00 88.12 82 SER A CA 1
ATOM 599 C C . SER A 1 82 ? 7.032 0.229 -47.441 1.00 88.12 82 SER A C 1
ATOM 601 O O . SER A 1 82 ? 6.574 -0.460 -48.355 1.00 88.12 82 SER A O 1
ATOM 603 N N . SER A 1 83 ? 6.586 0.160 -46.188 1.00 85.88 83 SER A N 1
ATOM 604 C CA . SER A 1 83 ? 5.582 -0.807 -45.757 1.00 85.88 83 SER A CA 1
ATOM 605 C C . SER A 1 83 ? 4.166 -0.222 -45.772 1.00 85.88 83 SER A C 1
ATOM 607 O O . SER A 1 83 ? 3.947 0.959 -45.500 1.00 85.88 83 SER A O 1
ATOM 609 N N . VAL A 1 84 ? 3.192 -1.063 -46.129 1.00 82.69 84 VAL A N 1
ATOM 610 C CA . VAL A 1 84 ? 1.762 -0.707 -46.178 1.00 82.69 84 VAL A CA 1
ATOM 611 C C . VAL A 1 84 ? 1.070 -1.021 -44.846 1.00 82.69 84 VAL A C 1
ATOM 613 O O . VAL A 1 84 ? 0.099 -0.349 -44.496 1.00 82.69 84 VAL A O 1
ATOM 616 N N . ASP A 1 85 ? 1.589 -1.997 -44.093 1.00 84.19 85 ASP A N 1
ATOM 617 C CA . ASP A 1 85 ? 1.048 -2.459 -42.812 1.00 84.19 85 ASP A CA 1
ATOM 618 C C . ASP A 1 85 ? 2.051 -2.226 -41.669 1.00 84.19 85 ASP A C 1
ATOM 620 O O . ASP A 1 85 ? 3.267 -2.362 -41.810 1.00 84.19 85 ASP A O 1
ATOM 624 N N . MET A 1 86 ? 1.535 -1.879 -40.496 1.00 76.31 86 MET A N 1
ATOM 625 C CA . MET A 1 86 ? 2.322 -1.679 -39.285 1.00 76.31 86 MET A CA 1
ATOM 626 C C . MET A 1 86 ? 2.916 -2.993 -38.758 1.00 76.31 86 MET A C 1
ATOM 628 O O . MET A 1 86 ? 3.999 -2.970 -38.171 1.00 76.31 86 MET A O 1
ATOM 632 N N . GLU A 1 87 ? 2.237 -4.129 -38.952 1.00 81.00 87 GLU A N 1
ATOM 633 C CA . GLU A 1 87 ? 2.773 -5.441 -38.562 1.00 81.00 87 GLU A CA 1
ATOM 634 C C . GLU A 1 87 ? 3.947 -5.850 -39.459 1.00 81.00 87 GLU A C 1
ATOM 636 O O . GLU A 1 87 ? 5.006 -6.227 -38.954 1.00 81.00 87 GLU A O 1
ATOM 641 N N . ASP A 1 88 ? 3.815 -5.647 -40.771 1.00 83.94 88 ASP A N 1
ATOM 642 C CA . ASP A 1 88 ? 4.910 -5.835 -41.725 1.00 83.94 88 ASP A CA 1
ATOM 643 C C . ASP A 1 88 ? 6.072 -4.885 -41.417 1.00 83.94 88 ASP A C 1
ATOM 645 O O . ASP A 1 88 ? 7.219 -5.313 -41.364 1.00 83.94 88 ASP A O 1
ATOM 649 N N . THR A 1 89 ? 5.784 -3.621 -41.084 1.00 85.50 89 THR A N 1
ATOM 650 C CA . THR A 1 89 ? 6.811 -2.646 -40.673 1.00 85.50 89 THR A CA 1
ATOM 651 C C . THR A 1 89 ? 7.611 -3.135 -39.462 1.00 85.50 89 THR A C 1
ATOM 653 O O . THR A 1 89 ? 8.836 -3.025 -39.434 1.00 85.50 89 THR A O 1
ATOM 656 N N . ALA A 1 90 ? 6.933 -3.673 -38.445 1.00 85.19 90 ALA A N 1
ATOM 657 C CA . ALA A 1 90 ? 7.586 -4.209 -37.255 1.00 85.19 90 ALA A CA 1
ATOM 658 C C . ALA A 1 90 ? 8.487 -5.406 -37.592 1.00 85.19 90 ALA A C 1
ATOM 660 O O . ALA A 1 90 ? 9.626 -5.469 -37.123 1.00 85.19 90 ALA A O 1
ATOM 661 N N . ASN A 1 91 ? 8.001 -6.321 -38.432 1.00 87.81 91 ASN A N 1
ATOM 662 C CA . ASN A 1 91 ? 8.758 -7.487 -38.881 1.00 87.81 91 ASN A CA 1
ATOM 663 C C . ASN A 1 91 ? 9.967 -7.090 -39.739 1.00 87.81 91 ASN A C 1
ATOM 665 O O . ASN A 1 91 ? 11.055 -7.619 -39.523 1.00 87.81 91 ASN A O 1
ATOM 669 N N . ASP A 1 92 ? 9.810 -6.118 -40.637 1.00 87.81 92 ASP A N 1
ATOM 670 C CA . ASP A 1 92 ? 10.879 -5.603 -41.494 1.00 87.81 92 ASP A CA 1
ATOM 671 C C . ASP A 1 92 ? 11.984 -4.926 -40.676 1.00 87.81 92 ASP A C 1
ATOM 673 O O . ASP A 1 92 ? 13.168 -5.122 -40.948 1.00 87.81 92 ASP A O 1
ATOM 677 N N . ILE A 1 93 ? 11.623 -4.177 -39.628 1.00 88.19 93 ILE A N 1
ATOM 678 C CA . ILE A 1 93 ? 12.590 -3.580 -38.694 1.00 88.19 93 ILE A CA 1
ATOM 679 C C . ILE A 1 93 ? 13.360 -4.676 -37.951 1.00 88.19 93 ILE A C 1
ATOM 681 O O . ILE A 1 93 ? 14.589 -4.634 -37.892 1.00 88.19 93 ILE A O 1
ATOM 685 N N . VAL A 1 94 ? 12.661 -5.674 -37.400 1.00 89.50 94 VAL A N 1
ATOM 686 C CA . VAL A 1 94 ? 13.300 -6.791 -36.685 1.00 89.50 94 VAL A CA 1
ATOM 687 C C . VAL A 1 94 ? 14.222 -7.577 -37.620 1.00 89.50 94 VAL A C 1
ATOM 689 O O . VAL A 1 94 ? 15.331 -7.943 -37.226 1.00 89.50 94 VAL A O 1
ATOM 692 N N . GLN A 1 95 ? 13.793 -7.820 -38.857 1.00 90.75 95 GLN A N 1
ATOM 693 C CA . GLN A 1 95 ? 14.580 -8.522 -39.863 1.00 90.75 95 GLN A CA 1
ATOM 694 C C . GLN A 1 95 ? 15.814 -7.712 -40.277 1.00 90.75 95 GLN A C 1
ATOM 696 O O . GLN A 1 95 ? 16.911 -8.264 -40.309 1.00 90.75 95 GLN A O 1
ATOM 701 N N . ALA A 1 96 ? 15.674 -6.403 -40.499 1.00 87.56 96 ALA A N 1
ATOM 702 C CA . ALA A 1 96 ? 16.795 -5.524 -40.820 1.00 87.56 96 ALA A CA 1
ATOM 703 C C . ALA A 1 96 ? 17.836 -5.473 -39.689 1.00 87.56 96 ALA A C 1
ATOM 705 O O . ALA A 1 96 ? 19.032 -5.509 -39.969 1.00 87.56 96 ALA A O 1
ATOM 706 N N . CYS A 1 97 ? 17.409 -5.447 -38.420 1.00 88.81 97 CYS A N 1
ATOM 707 C CA . CYS A 1 97 ? 18.320 -5.520 -37.272 1.00 88.81 97 CYS A CA 1
ATOM 708 C C . CYS A 1 97 ? 19.058 -6.864 -37.192 1.00 88.81 97 CYS A C 1
ATOM 710 O O . CYS A 1 97 ? 20.250 -6.888 -36.892 1.00 88.81 97 CYS A O 1
ATOM 712 N N . LYS A 1 98 ? 18.366 -7.977 -37.482 1.00 89.38 98 LYS A N 1
ATOM 713 C CA . LYS A 1 98 ? 18.974 -9.317 -37.531 1.00 89.38 98 LYS A CA 1
ATOM 714 C C . LYS A 1 98 ? 20.001 -9.426 -38.653 1.00 89.38 98 LYS A C 1
ATOM 716 O O . LYS A 1 98 ? 21.087 -9.930 -38.422 1.00 89.38 98 LYS A O 1
ATOM 721 N N . GLU A 1 99 ? 19.679 -8.932 -39.845 1.00 88.00 99 GLU A N 1
ATOM 722 C CA . GLU A 1 99 ? 20.587 -8.945 -41.000 1.00 88.00 99 GLU A CA 1
ATOM 723 C C . GLU A 1 99 ? 21.777 -7.988 -40.842 1.00 88.00 99 GLU A C 1
ATOM 725 O O . GLU A 1 99 ? 22.825 -8.192 -41.453 1.00 88.00 99 GLU A O 1
ATOM 730 N N . ALA A 1 100 ? 21.628 -6.947 -40.023 1.00 84.19 100 ALA A N 1
ATOM 731 C CA . ALA A 1 100 ? 22.700 -6.021 -39.682 1.00 84.19 100 ALA A CA 1
ATOM 732 C C . ALA A 1 100 ? 23.672 -6.568 -38.616 1.00 84.19 100 ALA A C 1
ATOM 734 O O . ALA A 1 100 ? 24.679 -5.910 -38.357 1.00 84.19 100 ALA A O 1
ATOM 735 N N . ASP A 1 101 ? 23.400 -7.744 -38.028 1.00 88.88 101 ASP A N 1
ATOM 736 C CA . ASP A 1 101 ? 24.192 -8.367 -36.954 1.00 88.88 101 ASP A CA 1
ATOM 737 C C . ASP A 1 101 ? 24.466 -7.413 -35.771 1.00 88.88 101 ASP A C 1
ATOM 739 O O . ASP A 1 101 ? 25.570 -7.361 -35.224 1.00 88.88 101 ASP A O 1
ATOM 743 N N . LEU A 1 102 ? 23.454 -6.634 -35.372 1.00 85.50 102 LEU A N 1
ATOM 744 C CA . LEU A 1 102 ? 23.589 -5.650 -34.298 1.00 85.50 102 LEU A CA 1
ATOM 745 C C . LEU A 1 102 ? 23.834 -6.319 -32.941 1.00 85.50 102 LEU A C 1
ATOM 747 O O . LEU A 1 102 ? 23.161 -7.278 -32.545 1.00 85.50 102 LEU A O 1
ATOM 751 N N . THR A 1 103 ? 24.759 -5.753 -32.175 1.00 84.88 103 THR A N 1
ATOM 752 C CA . THR A 1 103 ? 25.017 -6.147 -30.791 1.00 84.88 103 THR A CA 1
ATOM 753 C C . THR A 1 103 ? 23.813 -5.816 -29.889 1.00 84.88 103 THR A C 1
ATOM 755 O O . THR A 1 103 ? 23.000 -4.942 -30.203 1.00 84.88 103 THR A O 1
ATOM 758 N N . PRO A 1 104 ? 23.662 -6.471 -28.718 1.00 84.19 104 PRO A N 1
ATOM 759 C CA . PRO A 1 104 ? 22.577 -6.167 -27.783 1.00 84.19 104 PRO A CA 1
ATOM 760 C C . PRO A 1 104 ? 22.394 -4.675 -27.420 1.00 84.19 104 PRO A C 1
ATOM 762 O O . PRO A 1 104 ? 21.247 -4.228 -27.416 1.00 84.19 104 PRO A O 1
ATOM 765 N N . PRO A 1 105 ? 23.444 -3.871 -27.134 1.00 76.69 105 PRO A N 1
ATOM 766 C CA . PRO A 1 105 ? 23.259 -2.443 -26.860 1.00 76.69 105 PRO A CA 1
ATOM 767 C C . PRO A 1 105 ? 22.786 -1.652 -28.090 1.00 76.69 105 PRO A C 1
ATOM 769 O O . PRO A 1 105 ? 21.976 -0.737 -27.950 1.00 76.69 105 PRO A O 1
ATOM 772 N N . GLU A 1 106 ? 23.227 -2.022 -29.292 1.00 83.69 106 GLU A N 1
ATOM 773 C CA . GLU A 1 106 ? 22.789 -1.386 -30.541 1.00 83.69 106 GLU A CA 1
ATOM 774 C C . GLU A 1 106 ? 21.315 -1.692 -30.834 1.00 83.69 106 GLU A C 1
ATOM 776 O O . GLU A 1 106 ? 20.568 -0.798 -31.226 1.00 83.69 106 GLU A O 1
ATOM 781 N N . ASN A 1 107 ? 20.853 -2.912 -30.542 1.00 84.62 107 ASN A N 1
ATOM 782 C CA . ASN A 1 107 ? 19.433 -3.264 -30.637 1.00 84.62 107 ASN A CA 1
ATOM 783 C C . ASN A 1 107 ? 18.554 -2.409 -29.710 1.00 84.62 107 ASN A C 1
ATOM 785 O O . ASN A 1 107 ? 17.453 -2.018 -30.100 1.00 84.62 107 ASN A O 1
ATOM 789 N N . VAL A 1 108 ? 19.037 -2.065 -28.509 1.00 80.44 108 VAL A N 1
ATOM 790 C CA . VAL A 1 108 ? 18.327 -1.153 -27.592 1.00 80.44 108 VAL A CA 1
ATOM 791 C C . VAL A 1 108 ? 18.264 0.266 -28.164 1.00 80.44 108 VAL A C 1
ATOM 793 O O . VAL A 1 108 ? 17.211 0.901 -28.091 1.00 80.44 108 VAL A O 1
ATOM 796 N N . LEU A 1 109 ? 19.352 0.752 -28.771 1.00 82.00 109 LEU A N 1
ATOM 797 C CA . LEU A 1 109 ? 19.385 2.061 -29.430 1.00 82.00 109 LEU A CA 1
ATOM 798 C C . LEU A 1 109 ? 18.410 2.122 -30.615 1.00 82.00 109 LEU A C 1
ATOM 800 O O . LEU A 1 109 ? 17.642 3.076 -30.736 1.00 82.00 109 LEU A O 1
ATOM 804 N N . VAL A 1 110 ? 18.395 1.097 -31.471 1.00 83.00 110 VAL A N 1
ATOM 805 C CA . VAL A 1 110 ? 17.463 1.042 -32.605 1.00 83.00 110 VAL A CA 1
ATOM 806 C C . VAL A 1 110 ? 16.020 0.949 -32.112 1.00 83.00 110 VAL A C 1
ATOM 808 O O . VAL A 1 110 ? 15.175 1.702 -32.591 1.00 83.00 110 VAL A O 1
ATOM 811 N N . ALA A 1 111 ? 15.730 0.120 -31.104 1.00 85.12 111 ALA A N 1
ATOM 812 C CA . ALA A 1 111 ? 14.400 0.056 -30.496 1.00 85.12 111 ALA A CA 1
ATOM 813 C C . ALA A 1 111 ? 13.942 1.424 -29.952 1.00 85.12 111 ALA A C 1
ATOM 815 O O . ALA A 1 111 ? 12.766 1.771 -30.073 1.00 85.12 111 ALA A O 1
ATOM 816 N N . ALA A 1 112 ? 14.868 2.222 -29.407 1.00 81.12 112 ALA A N 1
ATOM 817 C CA . ALA A 1 112 ? 14.598 3.585 -28.961 1.00 81.12 112 ALA A CA 1
ATOM 818 C C . ALA A 1 112 ? 14.187 4.524 -30.087 1.00 81.12 112 ALA A C 1
ATOM 820 O O . ALA A 1 112 ? 13.142 5.169 -29.998 1.00 81.12 112 ALA A O 1
ATOM 821 N N . LEU A 1 113 ? 14.968 4.551 -31.160 1.00 82.25 113 LEU A N 1
ATOM 822 C CA . LEU A 1 113 ? 14.702 5.416 -32.305 1.00 82.25 113 LEU A CA 1
ATOM 823 C C . LEU A 1 113 ? 13.438 4.994 -33.064 1.00 82.25 113 LEU A C 1
ATOM 825 O O . LEU A 1 113 ? 12.690 5.847 -33.539 1.00 82.25 113 LEU A O 1
ATOM 829 N N . VAL A 1 114 ? 13.153 3.691 -33.131 1.00 85.56 114 VAL A N 1
ATOM 830 C CA . VAL A 1 114 ? 11.915 3.162 -33.719 1.00 85.56 114 VAL A CA 1
ATOM 831 C C . VAL A 1 114 ? 10.695 3.626 -32.931 1.00 85.56 114 VAL A C 1
ATOM 833 O O . VAL A 1 114 ? 9.724 4.080 -33.527 1.00 85.56 114 VAL A O 1
ATOM 836 N N . LEU A 1 115 ? 10.739 3.552 -31.600 1.00 83.75 115 LEU A N 1
ATOM 837 C CA . LEU A 1 115 ? 9.643 3.995 -30.735 1.00 83.75 115 LEU A CA 1
ATOM 838 C C . LEU A 1 115 ? 9.409 5.506 -30.788 1.00 83.75 115 LEU A C 1
ATOM 840 O O . LEU A 1 115 ? 8.257 5.942 -30.770 1.00 83.75 115 LEU A O 1
ATOM 844 N N . ASP A 1 116 ? 10.484 6.290 -30.851 1.00 80.31 116 ASP A N 1
ATOM 845 C CA . ASP A 1 116 ? 10.402 7.743 -30.983 1.00 80.31 116 ASP A CA 1
ATOM 846 C C . ASP A 1 116 ? 9.745 8.121 -32.316 1.00 80.31 116 ASP A C 1
ATOM 848 O O . ASP A 1 116 ? 8.708 8.786 -32.352 1.00 80.31 116 ASP A O 1
ATOM 852 N N . ARG A 1 117 ? 10.242 7.542 -33.416 1.00 81.31 117 ARG A N 1
ATOM 853 C CA . ARG A 1 117 ? 9.674 7.754 -34.748 1.00 81.31 117 ARG A CA 1
ATOM 854 C C . ARG A 1 117 ? 8.233 7.262 -34.866 1.00 81.31 117 ARG A C 1
ATOM 856 O O . ARG A 1 117 ? 7.409 7.900 -35.520 1.00 81.31 117 ARG A O 1
ATOM 863 N N . TRP A 1 118 ? 7.911 6.139 -34.230 1.00 81.06 118 TRP A N 1
ATOM 864 C CA . TRP A 1 118 ? 6.548 5.619 -34.180 1.00 81.06 118 TRP A CA 1
ATOM 865 C C . TRP A 1 118 ? 5.600 6.605 -33.501 1.00 81.06 118 TRP A C 1
ATOM 867 O O . TRP A 1 118 ? 4.486 6.813 -33.976 1.00 81.06 118 TRP A O 1
ATOM 877 N N . ARG A 1 119 ? 6.034 7.237 -32.405 1.00 78.44 119 ARG A N 1
ATOM 878 C CA . ARG A 1 119 ? 5.239 8.249 -31.704 1.00 78.44 119 ARG A CA 1
ATOM 879 C C . ARG A 1 119 ? 4.993 9.476 -32.580 1.00 78.44 119 ARG A C 1
ATOM 881 O O . ARG A 1 119 ? 3.851 9.917 -32.663 1.00 78.44 119 ARG A O 1
ATOM 888 N N . GLU A 1 120 ? 6.017 9.976 -33.270 1.00 81.00 120 GLU A N 1
ATOM 889 C CA . GLU A 1 120 ? 5.860 11.095 -34.212 1.00 81.00 120 GLU A CA 1
ATOM 890 C C . GLU A 1 120 ? 4.825 10.789 -35.304 1.00 81.00 120 GLU A C 1
ATOM 892 O O . GLU A 1 120 ? 4.006 11.637 -35.663 1.00 81.00 120 GLU A O 1
ATOM 897 N N . GLU A 1 121 ? 4.845 9.566 -35.839 1.00 78.06 121 GLU A N 1
ATOM 898 C CA . GLU A 1 121 ? 3.930 9.159 -36.903 1.00 78.06 121 GLU A CA 1
ATOM 899 C C . GLU A 1 121 ? 2.495 8.960 -36.385 1.00 78.06 121 GLU A C 1
ATOM 901 O O . GLU A 1 121 ? 1.536 9.286 -37.087 1.00 78.06 121 GLU A O 1
ATOM 906 N N . GLN A 1 122 ? 2.330 8.501 -35.139 1.00 74.44 122 GLN A N 1
ATOM 907 C CA . GLN A 1 122 ? 1.029 8.435 -34.458 1.00 74.44 122 GLN A CA 1
ATOM 908 C C . GLN A 1 122 ? 0.424 9.825 -34.244 1.00 74.44 122 GLN A C 1
ATOM 910 O O . GLN A 1 122 ? -0.763 10.020 -34.503 1.00 74.44 122 GLN A O 1
ATOM 915 N N . ASP A 1 123 ? 1.236 10.801 -33.834 1.00 74.75 123 ASP A N 1
ATOM 916 C CA . ASP A 1 123 ? 0.777 12.180 -33.646 1.00 74.75 123 ASP A CA 1
ATOM 917 C C . ASP A 1 123 ? 0.365 12.831 -34.981 1.00 74.75 123 ASP A C 1
ATOM 919 O O . ASP A 1 123 ? -0.569 13.636 -35.023 1.00 74.75 123 ASP A O 1
ATOM 923 N N . ARG A 1 124 ? 1.008 12.448 -36.095 1.00 78.94 124 ARG A N 1
ATOM 924 C CA . ARG A 1 124 ? 0.630 12.888 -37.451 1.00 78.94 124 ARG A CA 1
ATOM 925 C C . ARG A 1 124 ? -0.627 12.203 -37.975 1.00 78.94 124 ARG A C 1
ATOM 927 O O . ARG A 1 124 ? -1.446 12.847 -38.632 1.00 78.94 124 ARG A O 1
ATOM 934 N N . ARG A 1 125 ? -0.792 10.906 -37.714 1.00 75.31 125 ARG A N 1
ATOM 935 C CA . ARG A 1 125 ? -1.955 10.122 -38.147 1.00 75.31 125 ARG A CA 1
ATOM 936 C C . ARG A 1 125 ? -3.031 10.184 -37.073 1.00 75.31 125 ARG A C 1
ATOM 938 O O . ARG A 1 125 ? -3.276 9.217 -36.357 1.0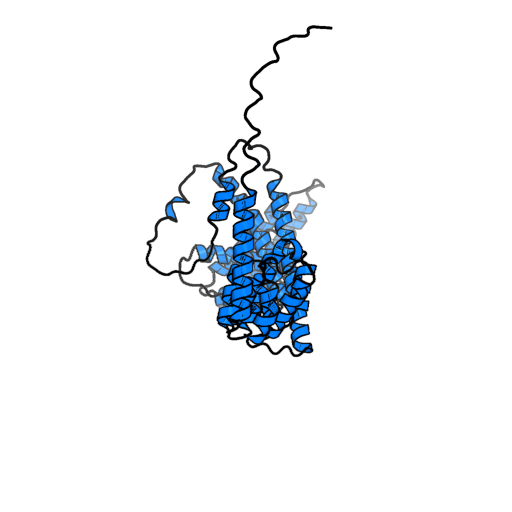0 75.31 125 ARG A O 1
ATOM 945 N N . SER A 1 126 ? -3.702 11.330 -36.983 1.00 50.62 126 SER A N 1
ATOM 946 C CA . SER A 1 126 ? -4.821 11.534 -36.066 1.00 50.62 126 SER A CA 1
ATOM 947 C C . SER A 1 126 ? -5.948 10.519 -36.330 1.00 50.62 126 SER A C 1
ATOM 949 O O . SER A 1 126 ? -6.832 10.767 -37.148 1.00 50.62 126 SER A O 1
ATOM 951 N N . GLY A 1 127 ? -5.941 9.382 -35.627 1.00 53.88 127 GLY A N 1
ATOM 952 C CA . GLY A 1 127 ? -7.196 8.747 -35.231 1.00 53.88 127 GLY A CA 1
ATOM 953 C C . GLY A 1 127 ? -7.382 7.232 -35.301 1.00 53.88 127 GLY A C 1
ATOM 954 O O . GLY A 1 127 ? -8.456 6.830 -34.871 1.00 53.88 127 GLY A O 1
ATOM 955 N N . VAL A 1 128 ? -6.477 6.368 -35.794 1.00 41.50 128 VAL A N 1
ATOM 956 C CA . VAL A 1 128 ? -6.917 4.963 -36.054 1.00 41.50 128 VAL A CA 1
ATOM 957 C C . VAL A 1 128 ? -5.994 3.808 -35.632 1.00 41.50 128 VAL A C 1
ATOM 959 O O . VAL A 1 128 ? -6.508 2.715 -35.425 1.00 41.50 128 VAL A O 1
ATOM 962 N N . LEU A 1 129 ? -4.688 3.961 -35.392 1.00 43.69 129 LEU A N 1
ATOM 963 C CA . LEU A 1 129 ? -3.829 2.778 -35.153 1.00 43.69 129 LEU A CA 1
ATOM 964 C C . LEU A 1 129 ? -3.183 2.756 -33.770 1.00 43.69 129 LEU A C 1
ATOM 966 O O . LEU A 1 129 ? -1.978 2.894 -33.614 1.00 43.69 129 LEU A O 1
ATOM 970 N N . ARG A 1 130 ? -4.016 2.500 -32.761 1.00 56.22 130 ARG A N 1
ATOM 971 C CA . ARG A 1 130 ? -3.643 2.352 -31.346 1.00 56.22 130 ARG A CA 1
ATOM 972 C C . ARG A 1 130 ? -3.180 0.930 -30.977 1.00 56.22 130 ARG A C 1
ATOM 974 O O . ARG A 1 130 ? -3.374 0.504 -29.843 1.00 56.22 130 ARG A O 1
ATOM 981 N N . ASN A 1 131 ? -2.654 0.163 -31.934 1.00 58.78 131 ASN A N 1
ATOM 982 C CA . ASN A 1 131 ? -2.274 -1.226 -31.682 1.00 58.78 131 ASN A CA 1
ATOM 983 C C . ASN A 1 131 ? -0.906 -1.296 -30.993 1.00 58.78 131 ASN A C 1
ATOM 985 O O . ASN A 1 131 ? 0.141 -1.209 -31.631 1.00 58.78 131 ASN A O 1
ATOM 989 N N . ASP A 1 132 ? -0.940 -1.499 -29.675 1.00 69.12 132 ASP A N 1
ATOM 990 C CA . ASP A 1 132 ? 0.233 -1.721 -28.820 1.00 69.12 132 ASP A CA 1
ATOM 991 C C . ASP A 1 132 ? 1.004 -3.009 -29.175 1.00 69.12 132 ASP A C 1
ATOM 993 O O . ASP A 1 132 ? 2.126 -3.214 -28.709 1.00 69.12 132 ASP A O 1
ATOM 997 N N . ASP A 1 133 ? 0.424 -3.903 -29.978 1.00 76.62 133 ASP A N 1
ATOM 998 C CA . ASP A 1 133 ? 0.976 -5.238 -30.212 1.00 76.62 133 ASP A CA 1
ATOM 999 C C . ASP A 1 133 ? 2.196 -5.236 -31.144 1.00 76.62 133 ASP A C 1
ATOM 1001 O O . ASP A 1 133 ? 3.170 -5.928 -30.850 1.00 76.62 133 ASP A O 1
ATOM 1005 N N . SER A 1 134 ? 2.237 -4.383 -32.173 1.00 76.56 134 SER A N 1
ATOM 1006 C CA . SER A 1 134 ? 3.425 -4.231 -33.031 1.00 76.56 134 SER A CA 1
ATOM 1007 C C . SER A 1 134 ? 4.628 -3.697 -32.243 1.00 76.56 134 SER A C 1
ATOM 1009 O O . SER A 1 134 ? 5.749 -4.176 -32.402 1.00 76.56 134 SER A O 1
ATOM 1011 N N . ILE A 1 135 ? 4.392 -2.767 -31.310 1.00 77.94 135 ILE A N 1
ATOM 1012 C CA . ILE A 1 135 ? 5.430 -2.252 -30.407 1.00 77.94 135 ILE A CA 1
ATOM 1013 C C . ILE A 1 135 ? 5.953 -3.361 -29.488 1.00 77.94 135 ILE A C 1
ATOM 1015 O O . ILE A 1 135 ? 7.162 -3.481 -29.280 1.00 77.94 135 ILE A O 1
ATOM 1019 N N . LYS A 1 136 ? 5.057 -4.191 -28.942 1.00 77.25 136 LYS A N 1
ATOM 1020 C CA . LYS A 1 136 ? 5.454 -5.328 -28.100 1.00 77.25 136 LYS A CA 1
ATOM 1021 C C . LYS A 1 136 ? 6.289 -6.339 -28.877 1.00 77.25 136 LYS A C 1
ATOM 1023 O O . LYS A 1 136 ? 7.223 -6.876 -28.294 1.00 77.25 136 LYS A O 1
ATOM 1028 N N . ILE A 1 137 ? 5.981 -6.587 -30.152 1.00 80.75 137 ILE A N 1
ATOM 1029 C CA . ILE A 1 137 ? 6.769 -7.481 -31.014 1.00 80.75 137 ILE A CA 1
ATOM 1030 C C . ILE A 1 137 ? 8.192 -6.937 -31.168 1.00 80.75 137 ILE A C 1
ATOM 1032 O O . ILE A 1 137 ? 9.144 -7.647 -30.856 1.00 80.75 137 ILE A O 1
ATOM 1036 N N . ILE A 1 138 ? 8.337 -5.658 -31.530 1.00 80.06 138 ILE A N 1
ATOM 1037 C CA . ILE A 1 138 ? 9.645 -5.005 -31.693 1.00 80.06 138 ILE A CA 1
ATOM 1038 C C . ILE A 1 138 ? 10.444 -5.062 -30.384 1.00 80.06 138 ILE A C 1
ATOM 1040 O O . ILE A 1 138 ? 11.599 -5.483 -30.375 1.00 80.06 138 ILE A O 1
ATOM 1044 N N . LEU A 1 139 ? 9.829 -4.695 -29.256 1.00 79.00 139 LEU A N 1
ATOM 1045 C CA . LEU A 1 139 ? 10.496 -4.715 -27.952 1.00 79.00 139 LEU A CA 1
ATOM 1046 C C . LEU A 1 139 ? 10.863 -6.130 -27.501 1.00 79.00 139 LEU A C 1
ATOM 1048 O O . LEU A 1 139 ? 11.945 -6.338 -26.957 1.00 79.00 139 LEU A O 1
ATOM 1052 N N . ARG A 1 140 ? 9.990 -7.114 -27.721 1.00 85.12 140 ARG A N 1
ATOM 1053 C CA . ARG A 1 140 ? 10.255 -8.505 -27.345 1.00 85.12 140 ARG A CA 1
ATOM 1054 C C . ARG A 1 140 ? 11.387 -9.105 -28.164 1.00 85.12 140 ARG A C 1
ATOM 1056 O O . ARG A 1 140 ? 12.216 -9.812 -27.595 1.00 85.12 140 ARG A O 1
ATOM 1063 N N . ASP A 1 141 ? 11.417 -8.828 -29.458 1.00 83.75 141 ASP A N 1
ATOM 1064 C CA . ASP A 1 141 ? 12.349 -9.477 -30.372 1.00 83.75 141 ASP A CA 1
ATOM 1065 C C . ASP A 1 141 ? 13.712 -8.760 -30.411 1.00 83.75 141 ASP A C 1
ATOM 1067 O O . ASP A 1 141 ? 14.726 -9.432 -30.587 1.00 83.75 141 ASP A O 1
ATOM 1071 N N . LEU A 1 142 ? 13.770 -7.440 -30.166 1.00 79.38 142 LEU A N 1
ATOM 1072 C CA . LEU A 1 142 ? 15.031 -6.679 -30.093 1.00 79.38 142 LEU A CA 1
ATOM 1073 C C . LEU A 1 142 ? 15.654 -6.641 -28.688 1.00 79.38 142 LEU A C 1
ATOM 1075 O O . LEU A 1 142 ? 16.874 -6.697 -28.558 1.00 79.38 142 LEU A O 1
ATOM 1079 N N . VAL A 1 143 ? 14.844 -6.536 -27.627 1.00 79.31 143 VAL A N 1
ATOM 1080 C CA . VAL A 1 143 ? 15.330 -6.383 -26.234 1.00 79.31 143 VAL A CA 1
ATOM 1081 C C . VAL A 1 143 ? 15.245 -7.703 -25.449 1.00 79.31 143 VAL A C 1
ATOM 1083 O O . VAL A 1 143 ? 15.816 -7.849 -24.366 1.00 79.31 143 VAL A O 1
ATOM 1086 N N . GLY A 1 144 ? 14.568 -8.707 -26.007 1.00 77.50 144 GLY A N 1
ATOM 1087 C CA . GLY A 1 144 ? 14.341 -10.005 -25.384 1.00 77.50 144 GLY A CA 1
ATOM 1088 C C . GLY A 1 144 ? 13.034 -10.076 -24.588 1.00 77.50 144 GLY A C 1
ATOM 1089 O O . GLY A 1 144 ? 12.335 -9.090 -24.351 1.00 77.50 144 GLY A O 1
ATOM 1090 N N . SER A 1 145 ? 12.686 -11.285 -24.139 1.00 68.56 145 SER A N 1
ATOM 1091 C CA . SER A 1 145 ? 11.408 -11.573 -23.456 1.00 68.56 145 SER A CA 1
ATOM 1092 C C . SER A 1 145 ? 11.374 -11.198 -21.966 1.00 68.56 145 SER A C 1
ATOM 1094 O O . SER A 1 145 ? 10.368 -11.418 -21.293 1.00 68.56 145 SER A O 1
ATOM 1096 N N . SER A 1 146 ? 12.466 -10.665 -21.411 1.00 60.53 146 SER A N 1
ATOM 1097 C CA . SER A 1 146 ? 12.506 -10.286 -19.998 1.00 60.53 146 SER A CA 1
ATOM 1098 C C . SER A 1 146 ? 11.709 -9.002 -19.780 1.00 60.53 146 SER A C 1
ATOM 1100 O O . SER A 1 146 ? 12.109 -7.940 -20.249 1.00 60.53 146 SER A O 1
ATOM 1102 N N . ALA A 1 147 ? 10.617 -9.076 -19.013 1.00 54.84 147 ALA A N 1
ATOM 1103 C CA . ALA A 1 147 ? 9.805 -7.910 -18.650 1.00 54.84 147 ALA A CA 1
ATOM 1104 C C . ALA A 1 147 ? 10.633 -6.805 -17.968 1.00 54.84 147 ALA A C 1
ATOM 1106 O O . ALA A 1 147 ? 10.359 -5.623 -18.149 1.00 54.84 147 ALA A O 1
ATOM 1107 N N . VAL A 1 148 ? 11.686 -7.184 -17.233 1.00 48.72 148 VAL A N 1
ATOM 1108 C CA . VAL A 1 148 ? 12.631 -6.240 -16.624 1.00 48.72 148 VAL A CA 1
ATOM 1109 C C . VAL A 1 148 ? 13.484 -5.564 -17.694 1.00 48.72 148 VAL A C 1
ATOM 1111 O O . VAL A 1 148 ? 13.637 -4.353 -17.646 1.00 48.72 148 VAL A O 1
ATOM 1114 N N . ALA A 1 149 ? 13.986 -6.305 -18.687 1.00 56.56 149 ALA A N 1
ATOM 1115 C CA . ALA A 1 149 ? 14.768 -5.724 -19.781 1.00 56.56 149 ALA A CA 1
ATOM 1116 C C . ALA A 1 149 ? 13.911 -4.802 -20.661 1.00 56.56 149 ALA A C 1
ATOM 1118 O O . ALA A 1 149 ? 14.335 -3.697 -20.980 1.00 56.56 149 ALA A O 1
ATOM 1119 N N . GLN A 1 150 ? 12.677 -5.207 -20.971 1.00 59.25 150 GLN A N 1
ATOM 1120 C CA . GLN A 1 150 ? 11.716 -4.391 -21.716 1.00 59.25 150 GLN A CA 1
ATOM 1121 C C . GLN A 1 150 ? 11.340 -3.117 -20.954 1.00 59.25 150 GLN A C 1
ATOM 1123 O O . GLN A 1 150 ? 11.288 -2.041 -21.544 1.00 59.25 150 GLN A O 1
ATOM 1128 N N . HIS A 1 151 ? 11.117 -3.215 -19.640 1.00 55.34 151 HIS A N 1
ATOM 1129 C CA . HIS A 1 151 ? 10.814 -2.058 -18.805 1.00 55.34 151 HIS A CA 1
ATOM 1130 C C . HIS A 1 151 ? 12.028 -1.137 -18.656 1.00 55.34 151 HIS A C 1
ATOM 1132 O O . HIS A 1 151 ? 11.903 0.060 -18.880 1.00 55.34 151 HIS A O 1
ATOM 1138 N N . SER A 1 152 ? 13.214 -1.677 -18.367 1.00 54.88 152 SER A N 1
ATOM 1139 C CA . SER A 1 152 ? 14.456 -0.901 -18.289 1.00 54.88 152 SER A CA 1
ATOM 1140 C C . SER A 1 152 ? 14.804 -0.226 -19.616 1.00 54.88 152 SER A C 1
ATOM 1142 O O . SER A 1 152 ? 15.211 0.930 -19.597 1.00 54.88 152 SER A O 1
ATOM 1144 N N . ALA A 1 153 ? 14.587 -0.886 -20.758 1.00 56.50 153 ALA A N 1
ATOM 1145 C CA . ALA A 1 153 ? 14.759 -0.276 -22.073 1.00 56.50 153 ALA A CA 1
ATOM 1146 C C . ALA A 1 153 ? 13.725 0.826 -22.321 1.00 56.50 153 ALA A C 1
ATOM 1148 O O . ALA A 1 153 ? 14.107 1.919 -22.713 1.00 56.50 153 ALA A O 1
ATOM 1149 N N . ALA A 1 154 ? 12.442 0.592 -22.020 1.00 57.06 154 ALA A N 1
ATOM 1150 C CA . ALA A 1 154 ? 11.391 1.605 -22.142 1.00 57.06 154 ALA A CA 1
ATOM 1151 C C . ALA A 1 154 ? 11.630 2.823 -21.231 1.00 57.06 154 ALA A C 1
ATOM 1153 O O . ALA A 1 154 ? 11.291 3.950 -21.587 1.00 57.06 154 ALA A O 1
ATOM 1154 N N . VAL A 1 155 ? 12.217 2.601 -20.058 1.00 55.25 155 VAL A N 1
ATOM 1155 C CA . VAL A 1 155 ? 12.580 3.634 -19.090 1.00 55.25 155 VAL A CA 1
ATOM 1156 C C . VAL A 1 155 ? 13.814 4.419 -19.552 1.00 55.25 155 VAL A C 1
ATOM 1158 O O . VAL A 1 155 ? 13.756 5.646 -19.587 1.00 55.25 155 VAL A O 1
ATOM 1161 N N . ALA A 1 156 ? 14.879 3.737 -19.989 1.00 53.81 156 ALA A N 1
ATOM 1162 C CA . ALA A 1 156 ? 16.069 4.361 -20.578 1.00 53.81 156 ALA A CA 1
ATOM 1163 C C . ALA A 1 156 ? 15.731 5.174 -21.841 1.00 53.81 156 ALA A C 1
ATOM 1165 O O . ALA A 1 156 ? 16.284 6.245 -22.069 1.00 53.81 156 ALA A O 1
ATOM 1166 N N . LEU A 1 157 ? 14.759 4.701 -22.623 1.00 53.59 157 LEU A N 1
ATOM 1167 C CA . LEU A 1 157 ? 14.167 5.424 -23.744 1.00 53.59 157 LEU A CA 1
ATOM 1168 C C . LEU A 1 157 ? 13.556 6.757 -23.320 1.00 53.59 157 LEU A C 1
ATOM 1170 O O . LEU A 1 157 ? 13.816 7.794 -23.921 1.00 53.59 157 LEU A O 1
ATOM 1174 N N . ARG A 1 158 ? 12.706 6.725 -22.285 1.00 52.91 158 ARG A N 1
ATOM 1175 C CA . ARG A 1 158 ? 11.978 7.909 -21.815 1.00 52.91 158 ARG A CA 1
ATOM 1176 C C . ARG A 1 158 ? 12.939 8.984 -21.322 1.00 52.91 158 ARG A C 1
ATOM 1178 O O . ARG A 1 158 ? 12.674 10.161 -21.547 1.00 52.91 158 ARG A O 1
ATOM 1185 N N . THR A 1 159 ? 14.045 8.598 -20.690 1.00 50.41 159 THR A N 1
ATOM 1186 C CA . THR A 1 159 ? 15.083 9.537 -20.249 1.00 50.41 159 THR A CA 1
ATOM 1187 C C . THR A 1 159 ? 15.969 10.035 -21.382 1.00 50.41 159 THR A C 1
ATOM 1189 O O . THR A 1 159 ? 16.247 11.231 -21.419 1.00 50.41 159 THR A O 1
ATOM 1192 N N . ALA A 1 160 ? 16.367 9.178 -22.328 1.00 47.00 160 ALA A N 1
ATOM 1193 C CA . ALA A 1 160 ? 17.159 9.594 -23.487 1.00 47.00 160 ALA A CA 1
ATOM 1194 C C . ALA A 1 160 ? 16.406 10.598 -24.382 1.00 47.00 160 ALA A C 1
ATOM 1196 O O . ALA A 1 160 ? 17.012 11.541 -24.878 1.00 47.00 160 ALA A O 1
ATOM 1197 N N . ILE A 1 161 ? 15.084 10.445 -24.524 1.00 45.62 161 ILE A N 1
ATOM 1198 C CA . ILE A 1 161 ? 14.220 11.317 -25.343 1.00 45.62 161 ILE A CA 1
ATOM 1199 C C . ILE A 1 161 ? 13.868 12.635 -24.629 1.00 45.62 161 ILE A C 1
ATOM 1201 O O . ILE A 1 161 ? 13.715 13.675 -25.269 1.00 45.62 161 ILE A O 1
ATOM 1205 N N . ALA A 1 162 ? 13.771 12.645 -23.296 1.00 42.62 162 ALA A N 1
ATOM 1206 C CA . ALA A 1 162 ? 13.488 13.873 -22.546 1.00 42.62 162 ALA A CA 1
ATOM 1207 C C . ALA A 1 162 ? 14.632 14.908 -22.617 1.00 42.62 162 ALA A C 1
ATOM 1209 O O . ALA A 1 162 ? 14.394 16.099 -22.413 1.00 42.62 162 ALA A O 1
ATOM 1210 N N . ALA A 1 163 ? 15.859 14.474 -22.917 1.00 39.00 163 ALA A N 1
ATOM 1211 C CA . ALA A 1 163 ? 17.034 15.338 -22.992 1.00 39.00 163 ALA A CA 1
ATOM 1212 C C . ALA A 1 163 ? 17.078 16.269 -24.236 1.00 39.00 163 ALA A C 1
ATOM 1214 O O . ALA A 1 163 ? 17.336 17.457 -24.033 1.00 39.00 163 ALA A O 1
ATOM 1215 N N . PRO A 1 164 ? 16.806 15.809 -25.479 1.00 36.53 164 PRO A N 1
ATOM 1216 C CA . PRO A 1 164 ? 16.840 16.653 -26.685 1.00 36.53 164 PRO A CA 1
ATOM 1217 C C . PRO A 1 164 ? 15.556 17.465 -26.959 1.00 36.53 164 PRO A C 1
ATOM 1219 O O . PRO A 1 164 ? 15.632 18.538 -27.553 1.00 36.53 164 PRO A O 1
ATOM 1222 N N . VAL A 1 165 ? 14.372 17.048 -26.481 1.00 37.62 165 VAL A N 1
ATOM 1223 C CA . VAL A 1 165 ? 13.115 17.826 -26.661 1.00 37.62 165 VAL A CA 1
ATOM 1224 C C . VAL A 1 165 ? 13.163 19.183 -25.934 1.00 37.62 165 VAL A C 1
ATOM 1226 O O . VAL A 1 165 ? 12.564 20.163 -26.377 1.00 37.62 165 VAL A O 1
ATOM 1229 N N . ALA A 1 166 ? 13.933 19.278 -24.848 1.00 38.97 166 ALA A N 1
ATOM 1230 C CA . ALA A 1 166 ? 14.211 20.541 -24.163 1.00 38.97 166 ALA A CA 1
ATOM 1231 C C . ALA A 1 166 ? 15.162 21.471 -24.953 1.00 38.97 166 ALA A C 1
ATOM 1233 O O . ALA A 1 166 ? 15.232 22.667 -24.668 1.00 38.97 166 ALA A O 1
ATOM 1234 N N . GLU A 1 167 ? 15.886 20.933 -25.938 1.00 40.25 167 GLU A N 1
ATOM 1235 C CA . GLU A 1 167 ? 16.859 21.636 -26.782 1.00 40.25 167 GLU A CA 1
ATOM 1236 C C . GLU A 1 167 ? 16.182 22.229 -28.032 1.00 40.25 167 GLU A C 1
ATOM 1238 O O . GLU A 1 167 ? 16.407 23.396 -28.343 1.00 40.25 167 GLU A O 1
ATOM 1243 N N . ALA A 1 168 ? 15.232 21.512 -28.647 1.00 42.12 168 ALA A N 1
ATOM 1244 C CA . ALA A 1 168 ? 14.438 22.015 -29.779 1.00 42.12 168 ALA A CA 1
ATOM 1245 C C . ALA A 1 168 ? 13.554 23.232 -29.417 1.00 42.12 168 ALA A C 1
ATOM 1247 O O . ALA A 1 168 ? 13.357 24.135 -30.224 1.00 42.12 168 ALA A O 1
ATOM 1248 N N . SER A 1 169 ? 13.088 23.332 -28.164 1.00 40.72 169 SER A N 1
ATOM 1249 C CA . SER A 1 169 ? 12.316 24.495 -27.690 1.00 40.72 169 SER A CA 1
ATOM 1250 C C . SER A 1 169 ? 13.149 25.784 -27.547 1.00 40.72 169 SER A C 1
ATOM 1252 O O . SER A 1 169 ? 12.566 26.847 -27.314 1.00 40.72 169 SER A O 1
ATOM 1254 N N . LYS A 1 170 ? 14.487 25.717 -27.638 1.00 43.47 170 LYS A N 1
ATOM 1255 C CA . LYS A 1 170 ? 15.375 26.892 -27.579 1.00 43.47 170 LYS A CA 1
ATOM 1256 C C . LYS A 1 170 ? 15.569 27.566 -28.935 1.00 43.47 170 LYS A C 1
ATOM 1258 O O . LYS A 1 170 ? 15.737 28.783 -28.956 1.00 43.47 170 LYS A O 1
ATOM 1263 N N . GLU A 1 171 ? 15.538 26.822 -30.039 1.00 40.34 171 GLU A N 1
ATOM 1264 C CA . GLU A 1 171 ? 15.774 27.388 -31.377 1.00 40.34 171 GLU A CA 1
ATOM 1265 C C . GLU A 1 171 ? 14.553 28.171 -31.887 1.00 40.34 171 GLU A C 1
ATOM 1267 O O . GLU A 1 171 ? 14.701 29.281 -32.410 1.00 40.34 171 GLU A O 1
ATOM 1272 N N . ASP A 1 172 ? 13.343 27.702 -31.573 1.00 43.00 172 ASP A N 1
ATOM 1273 C CA . ASP A 1 172 ? 12.091 28.384 -31.932 1.00 43.00 172 ASP A CA 1
ATOM 1274 C C . ASP A 1 172 ? 11.784 29.626 -31.069 1.00 43.00 172 ASP A C 1
ATOM 1276 O O . ASP A 1 172 ? 10.939 30.452 -31.421 1.00 43.00 172 ASP A O 1
ATOM 1280 N N . ALA A 1 173 ? 12.486 29.822 -29.947 1.00 47.19 173 ALA A N 1
ATOM 1281 C CA . ALA A 1 173 ? 12.276 30.975 -29.066 1.00 47.19 173 ALA A CA 1
ATOM 1282 C C . ALA A 1 173 ? 12.896 32.285 -29.599 1.00 47.19 173 ALA A C 1
ATOM 1284 O O . ALA A 1 173 ? 12.644 33.352 -29.037 1.00 47.19 173 ALA A O 1
ATOM 1285 N N . SER A 1 174 ? 13.672 32.229 -30.689 1.00 46.72 174 SER A N 1
ATOM 1286 C CA . SER A 1 174 ? 14.271 33.411 -31.330 1.00 46.72 174 SER A CA 1
ATOM 1287 C C . SER A 1 174 ? 13.432 34.006 -32.474 1.00 46.72 174 SER A C 1
ATOM 1289 O O . SER A 1 174 ? 13.739 35.099 -32.951 1.00 46.72 174 SER A O 1
ATOM 1291 N N . GLY A 1 175 ? 12.337 33.351 -32.883 1.00 40.94 175 GLY A N 1
ATOM 1292 C CA . GLY A 1 175 ? 11.536 33.760 -34.038 1.00 40.94 175 GLY A CA 1
ATOM 1293 C C . GLY A 1 175 ? 10.029 33.747 -33.788 1.00 40.94 175 GLY A C 1
ATOM 1294 O O . GLY A 1 175 ? 9.363 32.773 -34.097 1.00 40.94 175 GLY A O 1
ATOM 1295 N N . GLY A 1 176 ? 9.474 34.871 -33.320 1.00 35.91 176 GLY A N 1
ATOM 1296 C CA . GLY A 1 176 ? 8.056 35.222 -33.513 1.00 35.91 176 GLY A CA 1
ATOM 1297 C C . GLY A 1 176 ? 7.027 34.364 -32.763 1.00 35.91 176 GLY A C 1
ATOM 1298 O O . GLY A 1 176 ? 6.601 33.304 -33.209 1.00 35.91 176 GLY A O 1
ATOM 1299 N N . GLY A 1 177 ? 6.537 34.886 -31.639 1.00 37.50 177 GLY A N 1
ATOM 1300 C CA . GLY A 1 177 ? 5.670 34.157 -30.721 1.00 37.50 177 GLY A CA 1
ATOM 1301 C C . GLY A 1 177 ? 4.239 33.855 -31.193 1.00 37.50 177 GLY A C 1
ATOM 1302 O O . GLY A 1 177 ? 3.665 34.488 -32.078 1.00 37.50 177 GLY A O 1
ATOM 1303 N N . GLY A 1 178 ? 3.625 32.917 -30.464 1.00 36.88 178 GLY A N 1
ATOM 1304 C CA . GLY A 1 178 ? 2.235 33.067 -30.024 1.00 36.88 178 GLY A CA 1
ATOM 1305 C C . GLY A 1 178 ? 1.132 32.410 -30.852 1.00 36.88 178 GLY A C 1
ATOM 1306 O O . GLY A 1 178 ? 0.016 32.920 -30.831 1.00 36.88 178 GLY A O 1
ATOM 1307 N N . ARG A 1 179 ? 1.375 31.296 -31.561 1.00 43.31 179 ARG A N 1
ATOM 1308 C CA . ARG A 1 179 ? 0.301 30.647 -32.349 1.00 43.31 179 ARG A CA 1
ATOM 1309 C C . ARG A 1 179 ? -0.049 29.194 -32.021 1.00 43.31 179 ARG A C 1
ATOM 1311 O O . ARG A 1 179 ? -1.073 28.721 -32.506 1.00 43.31 179 ARG A O 1
ATOM 1318 N N . TRP A 1 180 ? 0.711 28.506 -31.168 1.00 35.44 180 TRP A N 1
ATOM 1319 C CA . TRP A 1 180 ? 0.450 27.085 -30.887 1.00 35.44 180 TRP A CA 1
ATOM 1320 C C . TRP A 1 180 ? -0.536 26.840 -29.729 1.00 35.44 180 TRP A C 1
ATOM 1322 O O . TRP A 1 180 ? -1.408 25.980 -29.826 1.00 35.44 180 TRP A O 1
ATOM 1332 N N . TRP A 1 181 ? -0.503 27.659 -28.672 1.00 32.94 181 TRP A N 1
ATOM 1333 C CA . TRP A 1 181 ? -1.320 27.429 -27.467 1.00 32.94 181 TRP A CA 1
ATOM 1334 C C . TRP A 1 181 ? -2.810 27.792 -27.608 1.00 32.94 181 TRP A C 1
ATOM 1336 O O . TRP A 1 181 ? -3.639 27.288 -26.855 1.00 32.94 181 TRP A O 1
ATOM 1346 N N . SER A 1 182 ? -3.198 28.603 -28.598 1.00 36.88 182 SER A N 1
ATOM 1347 C CA . SER A 1 182 ? -4.598 29.032 -28.768 1.00 36.88 182 SER A CA 1
ATOM 1348 C C . SER A 1 182 ? -5.512 27.984 -29.419 1.00 36.88 182 SER A C 1
ATOM 1350 O O . SER A 1 182 ? -6.725 28.189 -29.459 1.00 36.88 182 SER A O 1
ATOM 1352 N N . ARG A 1 183 ? -4.975 26.860 -29.922 1.00 36.16 183 ARG A N 1
ATOM 1353 C CA . ARG A 1 183 ? -5.756 25.857 -30.676 1.00 36.16 183 ARG A CA 1
ATOM 1354 C C . ARG A 1 183 ? -6.209 24.640 -29.861 1.00 36.16 183 ARG A C 1
ATOM 1356 O O . ARG A 1 183 ? -7.070 23.905 -30.325 1.00 36.16 183 ARG A O 1
ATOM 1363 N N . LEU A 1 184 ? -5.708 24.465 -28.638 1.00 33.59 184 LEU A N 1
ATOM 1364 C CA . LEU A 1 184 ? -6.087 23.363 -27.735 1.00 33.59 184 LEU A CA 1
ATOM 1365 C C . LEU A 1 184 ? -7.211 23.724 -26.741 1.00 33.59 184 LEU A C 1
ATOM 1367 O O . LEU A 1 184 ? -7.624 22.888 -25.945 1.00 33.59 184 LEU A O 1
ATOM 1371 N N . GLY A 1 185 ? -7.726 24.958 -26.783 1.00 32.03 185 GLY A N 1
ATOM 1372 C CA . GLY A 1 185 ? -8.649 25.495 -25.774 1.00 32.03 185 GLY A CA 1
ATOM 1373 C C . GLY A 1 185 ? -10.143 25.499 -26.117 1.00 32.03 185 GLY A C 1
ATOM 1374 O O . GLY A 1 185 ? -10.906 26.124 -25.386 1.00 32.03 185 GLY A O 1
ATOM 1375 N N . ARG A 1 186 ? -10.596 24.872 -27.211 1.00 39.56 186 ARG A N 1
ATOM 1376 C CA . ARG A 1 186 ? -12.037 24.765 -27.511 1.00 39.56 186 ARG A CA 1
ATOM 1377 C C . ARG A 1 186 ? -12.393 23.381 -28.038 1.00 39.56 186 ARG A C 1
ATOM 1379 O O . ARG A 1 186 ? -12.286 23.126 -29.231 1.00 39.56 186 ARG A O 1
ATOM 1386 N N . SER A 1 187 ? -12.856 22.517 -27.143 1.00 28.14 187 SER A N 1
ATOM 1387 C CA . SER A 1 187 ? -13.851 21.508 -27.490 1.00 28.14 187 SER A CA 1
ATOM 1388 C C . SER A 1 187 ? -14.768 21.267 -26.295 1.00 28.14 187 SER A C 1
ATOM 1390 O O . SER A 1 187 ? -14.396 21.493 -25.143 1.00 28.14 187 SER A O 1
ATOM 1392 N N . ASP A 1 188 ? -16.001 20.944 -26.638 1.00 28.95 188 ASP A N 1
ATOM 1393 C CA . ASP A 1 188 ? -17.226 21.203 -25.904 1.00 28.95 188 ASP A CA 1
ATOM 1394 C C . ASP A 1 188 ? -17.415 20.327 -24.661 1.00 28.95 188 ASP A C 1
ATOM 1396 O O . ASP A 1 188 ? -16.989 19.173 -24.599 1.00 28.95 188 ASP A O 1
ATOM 1400 N N . ARG A 1 189 ? -18.103 20.888 -23.665 1.00 40.38 189 ARG A N 1
ATOM 1401 C CA . ARG A 1 189 ? -18.503 20.200 -22.435 1.00 40.38 189 ARG A CA 1
ATOM 1402 C C . ARG A 1 189 ? -19.787 19.416 -22.684 1.00 40.38 189 ARG A C 1
ATOM 1404 O O . ARG A 1 189 ? -20.832 20.040 -22.790 1.00 40.38 189 ARG A O 1
ATOM 1411 N N . THR A 1 190 ? -19.751 18.087 -22.593 1.00 35.78 190 THR A N 1
ATOM 1412 C CA . THR A 1 190 ? -20.880 17.301 -22.055 1.00 35.78 190 THR A CA 1
ATOM 1413 C C . THR A 1 190 ? -20.375 16.050 -21.315 1.00 35.78 190 THR A C 1
ATOM 1415 O O . THR A 1 190 ? -19.560 15.300 -21.833 1.00 35.78 190 THR A O 1
ATOM 1418 N N . SER A 1 191 ? -20.812 15.933 -20.053 1.00 42.25 191 SER A N 1
ATOM 1419 C CA . SER A 1 191 ? -20.874 14.769 -19.141 1.00 42.25 191 SER A CA 1
ATOM 1420 C C . SER A 1 191 ? -19.908 13.581 -19.328 1.00 42.25 191 SER A C 1
ATOM 1422 O O . SER A 1 191 ? -20.094 12.783 -20.236 1.00 42.25 191 SER A O 1
ATOM 1424 N N . ASP A 1 192 ? -19.000 13.349 -18.372 1.00 28.75 192 ASP A N 1
ATOM 1425 C CA . ASP A 1 192 ? -19.243 12.405 -17.262 1.00 28.75 192 ASP A CA 1
ATOM 1426 C C . ASP A 1 192 ? -18.134 12.511 -16.192 1.00 28.75 192 ASP A C 1
ATOM 1428 O O . ASP A 1 192 ? -16.974 12.801 -16.493 1.00 28.75 192 ASP A O 1
ATOM 1432 N N . GLN A 1 193 ? -18.490 12.363 -14.916 1.00 38.31 193 GLN A N 1
ATOM 1433 C CA . GLN A 1 193 ? -17.606 12.658 -13.783 1.00 38.31 193 GLN A CA 1
ATOM 1434 C C . GLN A 1 193 ? -16.704 11.471 -13.413 1.00 38.31 193 GLN A C 1
ATOM 1436 O O . GLN A 1 193 ? -17.143 10.478 -12.841 1.00 38.31 193 GLN A O 1
ATOM 1441 N N . SER A 1 194 ? -15.395 11.636 -13.600 1.00 29.73 194 SER A N 1
ATOM 1442 C CA . SER A 1 194 ? -14.372 10.985 -12.773 1.00 29.73 194 SER A CA 1
ATOM 1443 C C . SER A 1 194 ? -13.173 11.916 -12.625 1.00 29.73 194 SER A C 1
ATOM 1445 O O . SER A 1 194 ? -12.451 12.211 -13.575 1.00 29.73 194 SER A O 1
ATOM 1447 N N . ARG A 1 195 ? -13.001 12.442 -11.408 1.00 33.59 195 ARG A N 1
ATOM 1448 C CA . ARG A 1 195 ? -11.917 13.352 -11.025 1.00 33.59 195 ARG A CA 1
ATOM 1449 C C . ARG A 1 195 ? -10.579 12.611 -11.027 1.00 33.59 195 ARG A C 1
ATOM 1451 O O . ARG A 1 195 ? -10.178 12.043 -10.017 1.00 33.59 195 ARG A O 1
ATOM 1458 N N . VAL A 1 196 ? -9.867 12.686 -12.145 1.00 32.91 196 VAL A N 1
ATOM 1459 C CA . VAL A 1 196 ? -8.410 12.536 -12.173 1.00 32.91 196 VAL A CA 1
ATOM 1460 C C . VAL A 1 196 ? -7.822 13.929 -11.960 1.00 32.91 196 VAL A C 1
ATOM 1462 O O . VAL A 1 196 ? -8.020 14.830 -12.771 1.00 32.91 196 VAL A O 1
ATOM 1465 N N . LEU A 1 197 ? -7.132 14.125 -10.837 1.00 31.42 197 LEU A N 1
ATOM 1466 C CA . LEU A 1 197 ? -6.285 15.293 -10.592 1.00 31.42 197 LEU A CA 1
ATOM 1467 C C . LEU A 1 197 ? -5.144 15.287 -11.621 1.00 31.42 197 LEU A C 1
ATOM 1469 O O . LEU A 1 197 ? -4.134 14.613 -11.434 1.00 31.42 197 LEU A O 1
ATOM 1473 N N . THR A 1 198 ? -5.312 16.000 -12.733 1.00 39.25 198 THR A N 1
ATOM 1474 C CA . THR A 1 198 ? -4.270 16.171 -13.752 1.00 39.25 198 THR A CA 1
ATOM 1475 C C . THR A 1 198 ? -3.704 17.582 -13.727 1.00 39.25 198 THR A C 1
ATOM 1477 O O . THR A 1 198 ? -4.444 18.530 -13.973 1.00 39.25 198 THR A O 1
ATOM 1480 N N . ARG A 1 199 ? -2.377 17.673 -13.543 1.00 40.12 199 ARG A N 1
ATOM 1481 C CA . ARG A 1 199 ? -1.409 18.644 -14.114 1.00 40.12 199 ARG A CA 1
ATOM 1482 C C . ARG A 1 199 ? -1.622 20.162 -13.964 1.00 40.12 199 ARG A C 1
ATOM 1484 O O . ARG A 1 199 ? -0.636 20.879 -14.103 1.00 40.12 199 ARG A O 1
ATOM 1491 N N . SER A 1 200 ? -2.815 20.663 -13.663 1.00 39.09 200 SER A N 1
ATOM 1492 C CA . SER A 1 200 ? -3.097 22.103 -13.580 1.00 39.09 200 SER A CA 1
ATOM 1493 C C . SER A 1 200 ? -2.431 22.752 -12.363 1.00 39.09 200 SER A C 1
ATOM 1495 O O . SER A 1 200 ? -1.870 23.835 -12.482 1.00 39.09 200 SER A O 1
ATOM 1497 N N . ASP A 1 201 ? -2.379 22.050 -11.229 1.00 37.59 201 ASP A N 1
ATOM 1498 C CA . ASP A 1 201 ? -1.838 22.607 -9.979 1.00 37.59 201 ASP A CA 1
ATOM 1499 C C . ASP A 1 201 ? -0.306 22.759 -10.010 1.00 37.59 201 ASP A C 1
ATOM 1501 O O . ASP A 1 201 ? 0.261 23.630 -9.354 1.00 37.59 201 ASP A O 1
ATOM 1505 N N . ALA A 1 202 ? 0.382 21.957 -10.832 1.00 39.66 202 ALA A N 1
ATOM 1506 C CA . ALA A 1 202 ? 1.821 22.097 -11.042 1.00 39.66 202 ALA A CA 1
ATOM 1507 C C . ALA A 1 202 ? 2.153 23.357 -11.857 1.00 39.66 202 ALA A C 1
ATOM 1509 O O . ALA A 1 202 ? 3.145 24.019 -11.572 1.00 39.66 202 ALA A O 1
ATOM 1510 N N . ALA A 1 203 ? 1.310 23.730 -12.826 1.00 39.38 203 ALA A N 1
ATOM 1511 C CA . ALA A 1 203 ? 1.505 24.934 -13.635 1.00 39.38 203 ALA A CA 1
ATOM 1512 C C . ALA A 1 203 ? 1.241 26.236 -12.851 1.00 39.38 203 ALA A C 1
ATOM 1514 O O . ALA A 1 203 ? 1.793 27.283 -13.194 1.00 39.38 203 ALA A O 1
ATOM 1515 N N . ASP A 1 204 ? 0.449 26.176 -11.777 1.00 39.00 204 ASP A N 1
ATOM 1516 C CA . ASP A 1 204 ? 0.191 27.324 -10.900 1.00 39.00 204 ASP A CA 1
ATOM 1517 C C . ASP A 1 204 ? 1.298 27.549 -9.860 1.00 39.00 204 ASP A C 1
ATOM 1519 O O . ASP A 1 204 ? 1.570 28.697 -9.507 1.00 39.00 204 ASP A O 1
ATOM 1523 N N . MET A 1 205 ? 2.040 26.508 -9.460 1.00 44.25 205 MET A N 1
ATOM 1524 C CA . MET A 1 205 ? 3.240 26.688 -8.625 1.00 44.25 205 MET A CA 1
ATOM 1525 C C . MET A 1 205 ? 4.373 27.425 -9.355 1.00 44.25 205 MET A C 1
ATOM 1527 O O . MET A 1 205 ? 5.112 28.178 -8.725 1.00 44.25 205 MET A O 1
ATOM 1531 N N . PHE A 1 206 ? 4.491 27.271 -10.679 1.00 43.62 206 PHE A N 1
ATOM 1532 C CA . PHE A 1 206 ? 5.531 27.945 -11.469 1.00 43.62 206 PHE A CA 1
ATOM 1533 C C . PHE A 1 206 ? 5.190 29.392 -11.855 1.00 43.62 206 PHE A C 1
ATOM 1535 O O . PHE A 1 206 ? 6.065 30.117 -12.321 1.00 43.62 206 PHE A O 1
ATOM 1542 N N . ARG A 1 207 ? 3.947 29.850 -11.642 1.00 45.16 207 ARG A N 1
ATOM 1543 C CA . ARG A 1 207 ? 3.516 31.206 -12.022 1.00 45.16 207 ARG A CA 1
ATOM 1544 C C . ARG A 1 207 ? 3.837 32.297 -10.995 1.00 45.16 207 ARG A C 1
ATOM 1546 O O . ARG A 1 207 ? 3.884 33.461 -11.374 1.00 45.16 207 ARG A O 1
ATOM 1553 N N . ASN A 1 208 ? 4.094 31.950 -9.732 1.00 38.66 208 ASN A N 1
ATOM 1554 C CA . ASN A 1 208 ? 4.234 32.934 -8.646 1.00 38.66 208 ASN A CA 1
ATOM 1555 C C . ASN A 1 208 ? 5.674 33.354 -8.303 1.00 38.66 208 ASN A C 1
ATOM 1557 O O . ASN A 1 208 ? 5.875 34.106 -7.355 1.00 38.66 208 ASN A O 1
ATOM 1561 N N . VAL A 1 209 ? 6.675 32.932 -9.079 1.00 41.47 209 VAL A N 1
ATOM 1562 C CA . VAL A 1 209 ? 8.078 33.350 -8.891 1.00 41.47 209 VAL A CA 1
ATOM 1563 C C . VAL A 1 209 ? 8.564 34.086 -10.141 1.00 41.47 209 VAL A C 1
ATOM 1565 O O . VAL A 1 209 ? 9.514 33.692 -10.808 1.00 41.47 209 VAL A O 1
ATOM 1568 N N . GLY A 1 210 ? 7.839 35.138 -10.517 1.00 38.62 210 GLY A N 1
ATOM 1569 C CA . GLY A 1 210 ? 8.188 36.021 -11.627 1.00 38.62 210 GLY A CA 1
ATOM 1570 C C . GLY A 1 210 ? 8.830 37.305 -11.118 1.00 38.62 210 GLY A C 1
ATOM 1571 O O . GLY A 1 210 ? 8.132 38.293 -10.916 1.00 38.62 210 GLY A O 1
ATOM 1572 N N . GLY A 1 211 ? 10.147 37.288 -10.917 1.00 38.72 211 GLY A N 1
ATOM 1573 C CA . GLY A 1 211 ? 10.934 38.473 -10.583 1.00 38.72 211 GLY A CA 1
ATOM 1574 C C . GLY A 1 211 ? 12.422 38.242 -10.836 1.00 38.72 211 GLY A C 1
ATOM 1575 O O . GLY A 1 211 ? 13.105 37.680 -9.992 1.00 38.72 211 GLY A O 1
ATOM 1576 N N . GLU A 1 212 ? 12.881 38.657 -12.019 1.00 45.09 212 GLU A N 1
ATOM 1577 C CA . GLU A 1 212 ? 14.281 38.956 -12.375 1.00 45.09 212 GLU A CA 1
ATOM 1578 C C . GLU A 1 212 ? 15.353 37.881 -12.111 1.00 45.09 212 GLU A C 1
ATOM 1580 O O . GLU A 1 212 ? 16.204 38.041 -11.249 1.00 45.09 212 GLU A O 1
ATOM 1585 N N . PHE A 1 213 ? 15.426 36.834 -12.939 1.00 39.09 213 PHE A N 1
ATOM 1586 C CA . PHE A 1 213 ? 16.641 36.009 -13.028 1.00 39.09 213 PHE A CA 1
ATOM 1587 C C . PHE A 1 213 ? 16.841 35.495 -14.455 1.00 39.09 213 PHE A C 1
ATOM 1589 O O . PHE A 1 213 ? 16.289 34.468 -14.827 1.00 39.09 213 PHE A O 1
ATOM 1596 N N . SER A 1 214 ? 17.635 36.204 -15.265 1.00 42.44 214 SER A N 1
ATOM 1597 C CA . SER A 1 214 ? 17.975 35.807 -16.647 1.00 42.44 214 SER A CA 1
ATOM 1598 C C . SER A 1 214 ? 19.450 35.400 -16.831 1.00 42.44 214 SER A C 1
ATOM 1600 O O . SER A 1 214 ? 19.906 35.260 -17.961 1.00 42.44 214 SER A O 1
ATOM 1602 N N . ALA A 1 215 ? 20.201 35.166 -15.747 1.00 39.50 215 ALA A N 1
ATOM 1603 C CA . ALA A 1 215 ? 21.624 34.786 -15.806 1.00 39.50 215 ALA A CA 1
ATOM 1604 C C . ALA A 1 215 ? 21.974 33.448 -15.109 1.00 39.50 215 ALA A C 1
ATOM 1606 O O . ALA A 1 215 ? 23.146 33.098 -15.025 1.00 39.50 215 ALA A O 1
ATOM 1607 N N . VAL A 1 216 ? 20.990 32.675 -14.619 1.00 45.69 216 VAL A N 1
ATOM 1608 C CA . VAL A 1 216 ? 21.218 31.504 -13.727 1.00 45.69 216 VAL A CA 1
ATOM 1609 C C . VAL A 1 216 ? 20.719 30.165 -14.312 1.00 45.69 216 VAL A C 1
ATOM 1611 O O . VAL A 1 216 ? 20.642 29.158 -13.622 1.00 45.69 216 VAL A O 1
ATOM 1614 N N . TYR A 1 217 ? 20.425 30.071 -15.612 1.00 44.25 217 TYR A N 1
ATOM 1615 C CA . TYR A 1 217 ? 19.864 28.832 -16.191 1.00 44.25 217 TYR A CA 1
ATOM 1616 C C . TYR A 1 217 ? 20.886 27.776 -16.654 1.00 44.25 217 TYR A C 1
ATOM 1618 O O . TYR A 1 217 ? 20.499 26.795 -17.285 1.00 44.25 217 TYR A O 1
ATOM 1626 N N . GLY A 1 218 ? 22.167 27.909 -16.294 1.00 44.94 218 GLY A N 1
ATOM 1627 C CA . GLY A 1 218 ? 23.179 26.867 -16.530 1.00 44.94 218 GLY A CA 1
ATOM 1628 C C . GLY A 1 218 ? 23.055 25.638 -15.615 1.00 44.94 218 GLY A C 1
ATOM 1629 O O . GLY A 1 218 ? 23.521 24.566 -15.975 1.00 44.94 218 GLY A O 1
ATOM 1630 N N . THR A 1 219 ? 22.388 25.754 -14.461 1.00 52.59 219 THR A N 1
ATOM 1631 C CA . THR A 1 219 ? 22.364 24.710 -13.412 1.00 52.59 219 THR A CA 1
ATOM 1632 C C . THR A 1 219 ? 21.097 23.845 -13.398 1.00 52.59 219 THR A C 1
ATOM 1634 O O . THR A 1 219 ? 21.034 22.836 -12.699 1.00 52.59 219 THR A O 1
ATOM 1637 N N . THR A 1 220 ? 20.071 24.191 -14.181 1.00 59.06 220 THR A N 1
ATOM 1638 C CA . THR A 1 220 ? 18.780 23.472 -14.159 1.00 59.06 220 THR A CA 1
ATOM 1639 C C . THR A 1 220 ? 18.811 22.140 -14.920 1.00 59.06 220 THR A C 1
ATOM 1641 O O . THR A 1 220 ? 18.078 21.216 -14.564 1.00 59.06 220 THR A O 1
ATOM 1644 N N . ARG A 1 221 ? 19.694 21.994 -15.923 1.00 61.88 221 ARG A N 1
ATOM 1645 C CA . ARG A 1 221 ? 19.836 20.760 -16.725 1.00 61.88 221 ARG A CA 1
ATOM 1646 C C . ARG A 1 221 ? 20.440 19.619 -15.905 1.00 61.88 221 ARG A C 1
ATOM 1648 O O . ARG A 1 221 ? 19.924 18.506 -15.937 1.00 61.88 221 ARG A O 1
ATOM 1655 N N . GLU A 1 222 ? 21.487 19.912 -15.138 1.00 72.56 222 GLU A N 1
ATOM 1656 C CA . GLU A 1 222 ? 22.144 18.927 -14.273 1.00 72.56 222 GLU A CA 1
ATOM 1657 C C . GLU A 1 222 ? 21.215 18.467 -13.147 1.00 72.56 222 GLU A C 1
ATOM 1659 O O . GLU A 1 222 ? 21.094 17.267 -12.911 1.00 72.56 222 GLU A O 1
ATOM 1664 N N . ALA A 1 223 ? 20.477 19.393 -12.524 1.00 75.31 223 ALA A N 1
ATOM 1665 C CA . ALA A 1 223 ? 19.508 19.057 -11.483 1.00 75.31 223 ALA A CA 1
ATOM 1666 C C . ALA A 1 223 ? 18.380 18.143 -12.001 1.00 75.31 223 ALA A C 1
ATOM 1668 O O . ALA A 1 223 ? 18.021 17.170 -11.340 1.00 75.31 223 ALA A O 1
ATOM 1669 N N . SER A 1 224 ? 17.853 18.406 -13.203 1.00 78.94 224 SER A N 1
ATOM 1670 C CA . SER A 1 224 ? 16.812 17.569 -13.822 1.00 78.94 224 SER A CA 1
ATOM 1671 C C . SER A 1 224 ? 17.327 16.173 -14.202 1.00 78.94 224 SER A C 1
ATOM 1673 O O . SER A 1 224 ? 16.658 15.165 -13.954 1.00 78.94 224 SER A O 1
ATOM 1675 N N . ALA A 1 225 ? 18.546 16.084 -14.748 1.00 80.62 225 ALA A N 1
ATOM 1676 C CA . ALA A 1 225 ? 19.177 14.806 -15.079 1.00 80.62 225 ALA A CA 1
ATOM 1677 C C . ALA A 1 225 ? 19.461 13.967 -13.822 1.00 80.62 225 ALA A C 1
ATOM 1679 O O . ALA A 1 225 ? 19.178 12.769 -13.803 1.00 80.62 225 ALA A O 1
ATOM 1680 N N . GLN A 1 226 ? 19.947 14.601 -12.750 1.00 83.56 226 GLN A N 1
ATOM 1681 C CA . GLN A 1 226 ? 20.167 13.951 -11.456 1.00 83.56 226 GLN A CA 1
ATOM 1682 C C . GLN A 1 226 ? 18.857 13.436 -10.849 1.00 83.56 226 GLN A C 1
ATOM 1684 O O . GLN A 1 226 ? 18.795 12.284 -10.428 1.00 83.56 226 GLN A O 1
ATOM 1689 N N . GLN A 1 227 ? 17.789 14.241 -10.856 1.00 82.00 227 GLN A N 1
ATOM 1690 C CA . GLN A 1 227 ? 16.468 13.808 -10.383 1.00 82.00 227 GLN A CA 1
ATOM 1691 C C . GLN A 1 227 ? 15.931 12.629 -11.196 1.00 82.00 227 GLN A C 1
ATOM 1693 O O . GLN A 1 227 ? 15.446 11.655 -10.625 1.00 82.00 227 GLN A O 1
ATOM 1698 N N . SER A 1 228 ? 16.065 12.685 -12.522 1.00 86.25 228 SER A N 1
ATOM 1699 C CA . SER A 1 228 ? 15.633 11.601 -13.404 1.00 86.25 228 SER A CA 1
ATOM 1700 C C . SER A 1 228 ? 16.390 10.307 -13.104 1.00 86.25 228 SER A C 1
ATOM 1702 O O . SER A 1 228 ? 15.767 9.260 -12.967 1.00 86.25 228 SER A O 1
ATOM 1704 N N . ALA A 1 229 ? 17.714 10.371 -12.926 1.00 87.94 229 ALA A N 1
ATOM 1705 C CA . ALA A 1 229 ? 18.528 9.207 -12.579 1.00 87.94 229 ALA A CA 1
ATOM 1706 C C . ALA A 1 229 ? 18.113 8.573 -11.239 1.00 87.94 229 ALA A C 1
ATOM 1708 O O . ALA A 1 229 ? 18.017 7.349 -11.153 1.00 87.94 229 ALA A O 1
ATOM 1709 N N . VAL A 1 230 ? 17.807 9.391 -10.224 1.00 90.50 230 VAL A N 1
ATOM 1710 C CA . VAL A 1 230 ? 17.302 8.910 -8.926 1.00 90.50 230 VAL A CA 1
ATOM 1711 C C . VAL A 1 230 ? 15.953 8.212 -9.089 1.00 90.50 230 VAL A C 1
ATOM 1713 O O . VAL A 1 230 ? 15.796 7.091 -8.613 1.00 90.50 230 VAL A O 1
ATOM 1716 N N . ILE A 1 231 ? 15.011 8.814 -9.824 1.00 88.75 231 ILE A N 1
ATOM 1717 C CA . ILE A 1 231 ? 13.694 8.212 -10.083 1.00 88.75 231 ILE A CA 1
ATOM 1718 C C . ILE A 1 231 ? 13.847 6.861 -10.792 1.00 88.75 231 ILE A C 1
ATOM 1720 O O . ILE A 1 231 ? 13.232 5.879 -10.384 1.00 88.75 231 ILE A O 1
ATOM 1724 N N . LEU A 1 232 ? 14.708 6.773 -11.813 1.00 89.38 232 LEU A N 1
ATOM 1725 C CA . LEU A 1 232 ? 14.937 5.513 -12.525 1.00 89.38 232 LEU A CA 1
ATOM 1726 C C . LEU A 1 232 ? 15.555 4.435 -11.635 1.00 89.38 232 LEU A C 1
ATOM 1728 O O . LEU A 1 232 ? 15.237 3.250 -11.770 1.00 89.38 232 LEU A O 1
ATOM 1732 N N . GLN A 1 233 ? 16.454 4.834 -10.739 1.00 91.69 233 GLN A N 1
ATOM 1733 C CA . GLN A 1 233 ? 17.049 3.920 -9.779 1.00 91.69 233 GLN A CA 1
ATOM 1734 C C . GLN A 1 233 ? 15.992 3.390 -8.801 1.00 91.69 233 GLN A C 1
ATOM 1736 O O . GLN A 1 233 ? 15.918 2.179 -8.594 1.00 91.69 233 GLN A O 1
ATOM 1741 N N . GLU A 1 234 ? 15.132 4.262 -8.271 1.00 91.69 234 GLU A N 1
ATOM 1742 C CA . GLU A 1 234 ? 14.022 3.882 -7.390 1.00 91.69 234 GLU A CA 1
ATOM 1743 C C . GLU A 1 234 ? 13.010 2.961 -8.090 1.00 91.69 234 GLU A C 1
ATOM 1745 O O . GLU A 1 234 ? 12.583 1.959 -7.510 1.00 91.69 234 GLU A O 1
ATOM 1750 N N . GLU A 1 235 ? 12.664 3.240 -9.351 1.00 93.12 235 GLU A N 1
ATOM 1751 C CA . GLU A 1 235 ? 11.791 2.380 -10.161 1.00 93.12 235 GLU A CA 1
ATOM 1752 C C . GLU A 1 235 ? 12.418 0.999 -10.412 1.00 93.12 235 GLU A C 1
ATOM 1754 O O . GLU A 1 235 ? 11.747 -0.031 -10.278 1.00 93.12 235 GLU A O 1
ATOM 1759 N N . SER A 1 236 ? 13.717 0.953 -10.722 1.00 93.06 236 SER A N 1
ATOM 1760 C CA . SER A 1 236 ? 14.466 -0.296 -10.910 1.00 93.06 236 SER A CA 1
ATOM 1761 C C . SER A 1 236 ? 14.509 -1.130 -9.626 1.00 93.06 236 SER A C 1
ATOM 1763 O O . SER A 1 236 ? 14.249 -2.338 -9.649 1.00 93.06 236 SER A O 1
ATOM 1765 N N . ASP A 1 237 ? 14.770 -0.491 -8.485 1.00 95.31 237 ASP A N 1
ATOM 1766 C CA . ASP A 1 237 ? 14.803 -1.150 -7.180 1.00 95.31 237 ASP A CA 1
ATOM 1767 C C . ASP A 1 237 ? 13.420 -1.658 -6.756 1.00 95.31 237 ASP A C 1
ATOM 1769 O O . ASP A 1 237 ? 13.300 -2.787 -6.258 1.00 95.31 237 ASP A O 1
ATOM 1773 N N . LEU A 1 238 ? 12.361 -0.890 -7.031 1.00 95.62 238 LEU A N 1
ATOM 1774 C CA . LEU A 1 238 ? 10.984 -1.333 -6.832 1.00 95.62 238 LEU A CA 1
ATOM 1775 C C . LEU A 1 238 ? 10.677 -2.575 -7.678 1.00 95.62 238 LEU A C 1
ATOM 1777 O O . LEU A 1 238 ? 10.176 -3.561 -7.135 1.00 95.62 238 LEU A O 1
ATOM 1781 N N . CYS A 1 239 ? 11.029 -2.574 -8.968 1.00 96.12 239 CYS A N 1
ATOM 1782 C CA . CYS A 1 239 ? 10.805 -3.714 -9.861 1.00 96.12 239 CYS A CA 1
ATOM 1783 C C . CYS A 1 239 ? 11.529 -4.978 -9.374 1.00 96.12 239 CYS A C 1
ATOM 1785 O O . CYS A 1 239 ? 10.937 -6.061 -9.326 1.00 96.12 239 CYS A O 1
ATOM 1787 N N . ARG A 1 240 ? 12.796 -4.858 -8.950 1.00 96.81 240 ARG A N 1
ATOM 1788 C CA . ARG A 1 240 ? 13.554 -5.984 -8.370 1.00 96.81 240 ARG A CA 1
ATOM 1789 C C . ARG A 1 240 ? 12.870 -6.529 -7.122 1.00 96.81 240 ARG A C 1
ATOM 1791 O O . ARG A 1 240 ? 12.752 -7.746 -6.955 1.00 96.81 240 ARG A O 1
ATOM 1798 N N . ARG A 1 241 ? 12.395 -5.642 -6.243 1.00 96.88 241 ARG A N 1
ATOM 1799 C CA . ARG A 1 241 ? 11.718 -6.043 -5.009 1.00 96.88 241 ARG A CA 1
ATOM 1800 C C . ARG A 1 241 ? 10.359 -6.684 -5.286 1.00 96.88 241 ARG A C 1
ATOM 1802 O O . ARG A 1 241 ? 10.039 -7.678 -4.643 1.00 96.88 241 ARG A O 1
ATOM 1809 N N . GLN A 1 242 ? 9.599 -6.188 -6.256 1.00 96.62 242 GLN A N 1
ATOM 1810 C CA . GLN A 1 242 ? 8.347 -6.803 -6.703 1.00 96.62 242 GLN A CA 1
ATOM 1811 C C . GLN A 1 242 ? 8.572 -8.212 -7.252 1.00 96.62 242 GLN A C 1
ATOM 1813 O O . GLN A 1 242 ? 7.880 -9.135 -6.834 1.00 96.62 242 GLN A O 1
ATOM 1818 N N . ALA A 1 243 ? 9.590 -8.416 -8.092 1.00 96.44 243 ALA A N 1
ATOM 1819 C CA . ALA A 1 243 ? 9.940 -9.747 -8.588 1.00 96.44 243 ALA A CA 1
ATOM 1820 C C . ALA A 1 243 ? 10.321 -10.709 -7.444 1.00 96.44 243 ALA A C 1
ATOM 1822 O O . ALA A 1 243 ? 9.981 -11.893 -7.466 1.00 96.44 243 ALA A O 1
ATOM 1823 N N . GLN A 1 244 ? 10.996 -10.210 -6.402 1.00 96.94 244 GLN A N 1
ATOM 1824 C CA . GLN A 1 244 ? 11.268 -10.998 -5.199 1.00 96.94 244 GLN A CA 1
ATOM 1825 C C . GLN A 1 244 ? 9.982 -11.340 -4.429 1.00 96.94 244 GLN A C 1
ATOM 1827 O O . GLN A 1 244 ? 9.850 -12.467 -3.954 1.00 96.94 244 GLN A O 1
ATOM 1832 N N . LEU A 1 245 ? 9.044 -10.398 -4.308 1.00 96.25 245 LEU A N 1
ATOM 1833 C CA . LEU A 1 245 ? 7.750 -10.625 -3.660 1.00 96.25 245 LEU A CA 1
ATOM 1834 C C . LEU A 1 245 ? 6.910 -11.659 -4.417 1.00 96.25 245 LEU A C 1
ATOM 1836 O O . LEU A 1 245 ? 6.306 -12.510 -3.775 1.00 96.25 245 LEU A O 1
ATOM 1840 N N . GLU A 1 246 ? 6.932 -11.665 -5.753 1.00 95.94 246 GLU A N 1
ATOM 1841 C CA . GLU A 1 246 ? 6.284 -12.716 -6.554 1.00 95.94 246 GLU A CA 1
ATOM 1842 C C . GLU A 1 246 ? 6.870 -14.098 -6.230 1.00 95.94 246 GLU A C 1
ATOM 1844 O O . GLU A 1 246 ? 6.129 -15.035 -5.936 1.00 95.94 246 GLU A O 1
ATOM 1849 N N . ARG A 1 247 ? 8.201 -14.228 -6.161 1.00 95.75 247 ARG A N 1
ATOM 1850 C CA . ARG A 1 247 ? 8.843 -15.494 -5.759 1.00 95.75 247 ARG A CA 1
ATOM 1851 C C . ARG A 1 247 ? 8.476 -15.904 -4.331 1.00 95.75 247 ARG A C 1
ATOM 1853 O O . ARG A 1 247 ? 8.152 -17.064 -4.095 1.00 95.75 247 ARG A O 1
ATOM 1860 N N . LEU A 1 248 ? 8.506 -14.965 -3.383 1.00 96.00 248 LEU A N 1
ATOM 1861 C CA . LEU A 1 248 ? 8.130 -15.220 -1.987 1.00 96.00 248 LEU A CA 1
ATOM 1862 C C . LEU A 1 248 ? 6.670 -15.652 -1.867 1.00 96.00 248 LEU A C 1
ATOM 1864 O O . LEU A 1 248 ? 6.377 -16.591 -1.134 1.00 96.00 248 LEU A O 1
ATOM 1868 N N . SER A 1 249 ? 5.777 -15.017 -2.621 1.00 95.31 249 SER A N 1
ATOM 1869 C CA . SER A 1 249 ? 4.355 -15.345 -2.628 1.00 95.31 249 SER A CA 1
ATOM 1870 C C . SER A 1 249 ? 4.078 -16.751 -3.155 1.00 95.31 249 SER A C 1
ATOM 1872 O O . SER A 1 249 ? 3.229 -17.449 -2.606 1.00 95.31 249 SER A O 1
ATOM 1874 N N . ALA A 1 250 ? 4.834 -17.195 -4.166 1.00 93.50 250 ALA A N 1
ATOM 1875 C CA . ALA A 1 250 ? 4.752 -18.551 -4.690 1.00 93.50 250 ALA A CA 1
ATOM 1876 C C . ALA A 1 250 ? 5.271 -19.574 -3.669 1.00 93.50 250 ALA A C 1
ATOM 1878 O O . ALA A 1 250 ? 4.633 -20.599 -3.456 1.00 93.50 250 ALA A O 1
ATOM 1879 N N . MET A 1 251 ? 6.384 -19.276 -2.987 1.00 95.38 251 MET A N 1
ATOM 1880 C CA . MET A 1 251 ? 6.962 -20.172 -1.975 1.00 95.38 251 MET A CA 1
ATOM 1881 C C . MET A 1 251 ? 6.120 -20.270 -0.699 1.00 95.38 251 MET A C 1
ATOM 1883 O O . MET A 1 251 ? 5.990 -21.353 -0.138 1.00 95.38 251 MET A O 1
ATOM 1887 N N . ARG A 1 252 ? 5.554 -19.153 -0.224 1.00 95.19 252 ARG A N 1
ATOM 1888 C CA . ARG A 1 252 ? 4.703 -19.113 0.978 1.00 95.19 252 ARG A CA 1
ATOM 1889 C C . ARG A 1 252 ? 3.257 -19.530 0.702 1.00 95.19 252 ARG A C 1
ATOM 1891 O O . ARG A 1 252 ? 2.482 -19.652 1.644 1.00 95.19 252 ARG A O 1
ATOM 1898 N N . GLY A 1 253 ? 2.885 -19.727 -0.564 1.00 93.44 253 GLY A N 1
ATOM 1899 C CA . GLY A 1 253 ? 1.522 -20.085 -0.947 1.00 93.44 253 GLY A CA 1
ATOM 1900 C C . GLY A 1 253 ? 0.511 -18.990 -0.614 1.00 93.44 253 GLY A C 1
ATOM 1901 O O . GLY A 1 253 ? -0.582 -19.288 -0.146 1.00 93.44 253 GLY A O 1
ATOM 1902 N N . TRP A 1 254 ? 0.864 -17.718 -0.820 1.00 93.06 254 TRP A N 1
ATOM 1903 C CA . TRP A 1 254 ? -0.071 -16.615 -0.595 1.00 93.06 254 TRP A CA 1
ATOM 1904 C C . TRP A 1 254 ? -1.273 -16.759 -1.533 1.00 93.06 254 TRP A C 1
ATOM 1906 O O . TRP A 1 254 ? -1.156 -16.563 -2.739 1.00 93.06 254 TRP A O 1
ATOM 1916 N N . THR A 1 255 ? -2.440 -17.119 -1.007 1.00 80.56 255 THR A N 1
ATOM 1917 C CA . THR A 1 255 ? -3.668 -17.253 -1.800 1.00 80.56 255 THR A CA 1
ATOM 1918 C C . THR A 1 255 ? -4.495 -15.977 -1.684 1.00 80.56 255 THR A C 1
ATOM 1920 O O . THR A 1 255 ? -5.305 -15.829 -0.771 1.00 80.56 255 THR A O 1
ATOM 1923 N N . GLY A 1 256 ? -4.271 -15.026 -2.595 1.00 75.94 256 GLY A N 1
ATOM 1924 C CA . GLY A 1 256 ? -5.060 -13.796 -2.704 1.00 75.94 256 GLY A CA 1
ATOM 1925 C C . GLY A 1 256 ? -6.032 -13.824 -3.887 1.00 75.94 256 GLY A C 1
ATOM 1926 O O . GLY A 1 256 ? -5.696 -14.317 -4.962 1.00 75.94 256 GLY A O 1
ATOM 1927 N N . ALA A 1 257 ? -7.210 -13.210 -3.731 1.00 65.38 257 ALA A N 1
ATOM 1928 C CA . ALA A 1 257 ? -8.300 -13.229 -4.719 1.00 65.38 257 ALA A CA 1
ATOM 1929 C C . ALA A 1 257 ? -7.956 -12.687 -6.126 1.00 65.38 257 ALA A C 1
ATOM 1931 O O . ALA A 1 257 ? -8.708 -12.924 -7.060 1.00 65.38 257 ALA A O 1
ATOM 1932 N N . ALA A 1 258 ? -6.842 -11.965 -6.306 1.00 68.69 258 ALA A N 1
ATOM 1933 C CA . ALA A 1 258 ? -6.480 -11.378 -7.613 1.00 68.69 258 ALA A CA 1
ATOM 1934 C C . ALA A 1 258 ? -5.098 -11.822 -8.140 1.00 68.69 258 ALA A C 1
ATOM 1936 O O . ALA A 1 258 ? -4.448 -11.089 -8.878 1.00 68.69 258 ALA A O 1
ATOM 1937 N N . GLY A 1 259 ? -4.611 -12.981 -7.689 1.00 79.88 259 GLY A N 1
ATOM 1938 C CA . GLY A 1 259 ? -3.310 -13.514 -8.094 1.00 79.88 259 GLY A CA 1
ATOM 1939 C C . GLY A 1 259 ? -2.105 -12.779 -7.495 1.00 79.88 259 GLY A C 1
ATOM 1940 O O . GLY A 1 259 ? -2.202 -11.680 -6.941 1.00 79.88 259 GLY A O 1
ATOM 1941 N N . ASN A 1 260 ? -0.944 -13.415 -7.601 1.00 87.06 260 ASN A N 1
ATOM 1942 C CA . ASN A 1 260 ? 0.297 -12.975 -6.971 1.00 87.06 260 ASN A CA 1
ATOM 1943 C C . ASN A 1 260 ? 1.215 -12.228 -7.943 1.00 87.06 260 ASN A C 1
ATOM 1945 O O . ASN A 1 260 ? 2.398 -12.537 -8.050 1.00 87.06 260 ASN A O 1
ATOM 1949 N N . LYS A 1 261 ? 0.657 -11.270 -8.687 1.00 94.88 261 LYS A N 1
ATOM 1950 C CA . LYS A 1 261 ? 1.436 -10.416 -9.585 1.00 94.88 261 LYS A CA 1
ATOM 1951 C C . LYS A 1 261 ? 1.719 -9.084 -8.897 1.00 94.88 261 LYS A C 1
ATOM 1953 O O . LYS A 1 261 ? 0.786 -8.378 -8.516 1.00 94.88 261 LYS A O 1
ATOM 1958 N N . PHE A 1 262 ? 2.995 -8.762 -8.732 1.00 96.12 262 PHE A N 1
ATOM 1959 C CA . PHE A 1 262 ? 3.468 -7.512 -8.140 1.00 96.12 262 PHE A CA 1
ATOM 1960 C C . PHE A 1 262 ? 4.238 -6.652 -9.144 1.00 96.12 262 PHE A C 1
ATOM 1962 O O . PHE A 1 262 ? 4.228 -5.432 -9.001 1.00 96.12 262 PHE A O 1
ATOM 1969 N N . VAL A 1 263 ? 4.895 -7.248 -10.145 1.00 96.38 263 VAL A N 1
ATOM 1970 C CA . VAL A 1 263 ? 5.729 -6.508 -11.101 1.00 96.38 263 VAL A CA 1
ATOM 1971 C C . VAL A 1 263 ? 4.870 -5.587 -11.965 1.00 96.38 263 VAL A C 1
ATOM 1973 O O . VAL A 1 263 ? 3.901 -6.022 -12.595 1.00 96.38 263 VAL A O 1
ATOM 1976 N N . GLY A 1 264 ? 5.261 -4.312 -12.004 1.00 94.00 264 GLY A N 1
ATOM 1977 C CA . GLY A 1 264 ? 4.596 -3.262 -12.779 1.00 94.00 264 GLY A CA 1
ATOM 1978 C C . GLY A 1 264 ? 3.522 -2.491 -12.009 1.00 94.00 264 GLY A C 1
ATOM 1979 O O . GLY A 1 264 ? 2.951 -1.553 -12.558 1.00 94.00 264 GLY A O 1
ATOM 1980 N N . LEU A 1 265 ? 3.253 -2.847 -10.748 1.00 95.88 265 LEU A N 1
ATOM 1981 C CA . LEU A 1 265 ? 2.422 -2.024 -9.869 1.00 95.88 265 LEU A CA 1
ATOM 1982 C C . LEU A 1 265 ? 3.198 -0.785 -9.416 1.00 95.88 265 LEU A C 1
ATOM 1984 O O . LEU A 1 265 ? 4.417 -0.825 -9.243 1.00 95.88 265 LEU A O 1
ATOM 1988 N N . SER A 1 266 ? 2.499 0.308 -9.121 1.00 95.81 266 SER A N 1
ATOM 1989 C CA . SER A 1 266 ? 3.116 1.385 -8.347 1.00 95.81 266 SER A CA 1
ATOM 1990 C C . SER A 1 266 ? 3.471 0.890 -6.940 1.00 95.81 266 SER A C 1
ATOM 1992 O O . SER A 1 266 ? 2.921 -0.092 -6.424 1.00 95.81 266 SER A O 1
ATOM 1994 N N . MET A 1 267 ? 4.375 1.589 -6.259 1.00 96.00 267 MET A N 1
ATOM 1995 C CA . MET A 1 267 ? 4.764 1.230 -4.894 1.00 96.00 267 MET A CA 1
ATOM 1996 C C . MET A 1 267 ? 3.562 1.194 -3.934 1.00 96.00 267 MET A C 1
ATOM 1998 O O . MET A 1 267 ? 3.429 0.261 -3.146 1.00 96.00 267 MET A O 1
ATOM 2002 N N . TRP A 1 268 ? 2.649 2.166 -4.015 1.00 95.94 268 TRP A N 1
ATOM 2003 C CA . TRP A 1 268 ? 1.469 2.204 -3.142 1.00 95.94 268 TRP A CA 1
ATOM 2004 C C . TRP A 1 268 ? 0.437 1.125 -3.481 1.00 95.94 268 TRP A C 1
ATOM 2006 O O . TRP A 1 268 ? -0.219 0.614 -2.575 1.00 95.94 268 TRP A O 1
ATOM 2016 N N . GLU A 1 269 ? 0.312 0.733 -4.749 1.00 96.75 269 GLU A N 1
ATOM 2017 C CA . GLU A 1 269 ? -0.500 -0.425 -5.144 1.00 96.75 269 GLU A CA 1
ATOM 2018 C C . GLU A 1 269 ? 0.123 -1.732 -4.653 1.00 96.75 269 GLU A C 1
ATOM 2020 O O . GLU A 1 269 ? -0.594 -2.586 -4.140 1.00 96.75 269 GLU A O 1
ATOM 2025 N N . THR A 1 270 ? 1.452 -1.854 -4.713 1.00 97.00 270 THR A N 1
ATOM 2026 C CA . THR A 1 270 ? 2.199 -2.991 -4.150 1.00 97.00 270 THR A CA 1
ATOM 2027 C C . THR A 1 270 ? 1.941 -3.110 -2.650 1.00 97.00 270 THR A C 1
ATOM 2029 O O . THR A 1 270 ? 1.618 -4.187 -2.154 1.00 97.00 270 THR A O 1
ATOM 2032 N N . VAL A 1 271 ? 2.010 -1.990 -1.926 1.00 97.31 271 VAL A N 1
ATOM 2033 C CA . VAL A 1 271 ? 1.697 -1.918 -0.493 1.00 97.31 271 VAL A CA 1
ATOM 2034 C C . VAL A 1 271 ? 0.247 -2.315 -0.218 1.00 97.31 271 VAL A C 1
ATOM 2036 O O . VAL A 1 271 ? 0.002 -3.198 0.601 1.00 97.31 271 VAL A O 1
ATOM 2039 N N . ARG A 1 272 ? -0.718 -1.712 -0.927 1.00 97.06 272 ARG A N 1
ATOM 2040 C CA . ARG A 1 272 ? -2.147 -2.045 -0.802 1.00 97.06 272 ARG A CA 1
ATOM 2041 C C . ARG A 1 272 ? -2.378 -3.540 -1.031 1.00 97.06 272 ARG A C 1
ATOM 2043 O O . ARG A 1 272 ? -3.132 -4.171 -0.292 1.00 97.06 272 ARG A O 1
ATOM 2050 N N . ARG A 1 273 ? -1.699 -4.112 -2.028 1.00 96.19 273 ARG A N 1
ATOM 2051 C CA . ARG A 1 273 ? -1.770 -5.531 -2.378 1.00 96.19 273 ARG A CA 1
ATOM 2052 C C . ARG A 1 273 ? -1.244 -6.423 -1.259 1.00 96.19 273 ARG A C 1
ATOM 2054 O O . ARG A 1 273 ? -1.951 -7.343 -0.861 1.00 96.19 273 ARG A O 1
ATOM 2061 N N . LEU A 1 274 ? -0.059 -6.131 -0.725 1.00 96.38 274 LEU A N 1
ATOM 2062 C CA . LEU A 1 274 ? 0.529 -6.878 0.391 1.00 96.38 274 LEU A CA 1
ATOM 2063 C C . LEU A 1 274 ? -0.370 -6.851 1.633 1.00 96.38 274 LEU A C 1
ATOM 2065 O O . LEU A 1 274 ? -0.615 -7.896 2.228 1.00 96.38 274 LEU A O 1
ATOM 2069 N N . VAL A 1 275 ? -0.940 -5.690 1.971 1.00 96.50 275 VAL A N 1
ATOM 2070 C CA . VAL A 1 275 ? -1.872 -5.564 3.104 1.00 96.50 275 VAL A CA 1
ATOM 2071 C C . VAL A 1 275 ? -3.162 -6.355 2.867 1.00 96.50 275 VAL A C 1
ATOM 2073 O O . VAL A 1 275 ? -3.639 -7.031 3.770 1.00 96.50 275 VAL A O 1
ATOM 2076 N N . THR A 1 276 ? -3.695 -6.351 1.643 1.00 95.75 276 THR A N 1
ATOM 2077 C CA . THR A 1 276 ? -4.874 -7.166 1.283 1.00 95.75 276 THR A CA 1
ATOM 2078 C C . THR A 1 276 ? -4.590 -8.667 1.462 1.00 95.75 276 THR A C 1
ATOM 2080 O O . THR A 1 276 ? -5.445 -9.417 1.933 1.00 95.75 276 THR A O 1
ATOM 2083 N N . ILE A 1 277 ? -3.370 -9.105 1.126 1.00 95.12 277 ILE A N 1
ATOM 2084 C CA . ILE A 1 277 ? -2.892 -10.488 1.309 1.00 95.12 277 ILE A CA 1
ATOM 2085 C C . ILE A 1 277 ? -2.622 -10.816 2.789 1.00 95.12 277 ILE A C 1
ATOM 2087 O O . ILE A 1 277 ? -2.614 -11.992 3.151 1.00 95.12 277 ILE A O 1
ATOM 2091 N N . GLY A 1 278 ? -2.501 -9.812 3.665 1.00 94.25 278 GLY A N 1
ATOM 2092 C CA . GLY A 1 278 ? -2.228 -9.971 5.103 1.00 94.25 278 GLY A CA 1
ATOM 2093 C C . GLY A 1 278 ? -0.764 -9.860 5.491 1.00 94.25 278 GLY A C 1
ATOM 2094 O O . GLY A 1 278 ? -0.401 -10.043 6.647 1.00 94.25 278 GLY A O 1
ATOM 2095 N N . GLU A 1 279 ? 0.097 -9.550 4.531 1.00 95.88 279 GLU A N 1
ATOM 2096 C CA . GLU A 1 279 ? 1.539 -9.449 4.726 1.00 95.88 279 GLU A CA 1
ATOM 2097 C C . GLU A 1 279 ? 1.901 -8.001 5.083 1.00 95.88 279 GLU A C 1
ATOM 2099 O O . GLU A 1 279 ? 2.636 -7.307 4.374 1.00 95.88 279 GLU A O 1
ATOM 2104 N N . VAL A 1 280 ? 1.325 -7.520 6.192 1.00 95.50 280 VAL A N 1
ATOM 2105 C CA . VAL A 1 280 ? 1.457 -6.131 6.670 1.00 95.50 280 VAL A CA 1
ATOM 2106 C C . VAL A 1 280 ? 2.915 -5.794 7.000 1.00 95.50 280 VAL A C 1
ATOM 2108 O O . VAL A 1 280 ? 3.381 -4.695 6.693 1.00 95.50 280 VAL A O 1
ATOM 2111 N N . GLU A 1 281 ? 3.665 -6.750 7.553 1.00 95.06 281 GLU A N 1
ATOM 2112 C CA . GLU A 1 281 ? 5.082 -6.574 7.894 1.00 95.06 281 GLU A CA 1
ATOM 2113 C C . GLU A 1 281 ? 5.972 -6.431 6.651 1.00 95.06 281 GLU A C 1
ATOM 2115 O O . GLU A 1 281 ? 6.836 -5.555 6.607 1.00 95.06 281 GLU A O 1
ATOM 2120 N N . GLU A 1 282 ? 5.733 -7.214 5.593 1.00 96.38 282 GLU A N 1
ATOM 2121 C CA . GLU A 1 282 ? 6.464 -7.063 4.325 1.00 96.38 282 GLU A CA 1
ATOM 2122 C C . GLU A 1 282 ? 6.126 -5.726 3.650 1.00 96.38 282 GLU A C 1
ATOM 2124 O O . GLU A 1 282 ? 7.015 -5.065 3.103 1.00 96.38 282 GLU A O 1
ATOM 2129 N N . ALA A 1 283 ? 4.863 -5.288 3.733 1.00 96.62 283 ALA A N 1
ATOM 2130 C CA . ALA A 1 283 ? 4.432 -3.985 3.232 1.00 96.62 283 ALA A CA 1
ATOM 2131 C C . ALA A 1 283 ? 5.132 -2.834 3.971 1.00 96.62 283 ALA A C 1
ATOM 2133 O O . ALA A 1 283 ? 5.634 -1.895 3.347 1.00 96.62 283 ALA A O 1
ATOM 2134 N N . ARG A 1 284 ? 5.232 -2.930 5.301 1.00 94.56 284 ARG A N 1
ATOM 2135 C CA . ARG A 1 284 ? 5.956 -1.960 6.125 1.00 94.56 284 ARG A CA 1
ATOM 2136 C C . ARG A 1 284 ? 7.455 -1.990 5.830 1.00 94.56 284 ARG A C 1
ATOM 2138 O O . ARG A 1 284 ? 8.058 -0.936 5.653 1.00 94.56 284 ARG A O 1
ATOM 2145 N N . GLY A 1 285 ? 8.043 -3.178 5.699 1.00 95.31 285 GLY A N 1
ATOM 2146 C CA . GLY A 1 285 ? 9.449 -3.368 5.344 1.00 95.31 285 GLY A CA 1
ATOM 2147 C C . GLY A 1 285 ? 9.817 -2.768 3.984 1.00 95.31 285 GLY A C 1
ATOM 2148 O O . GLY A 1 285 ? 10.906 -2.210 3.841 1.00 95.31 285 GLY A O 1
ATOM 2149 N N . LEU A 1 286 ? 8.908 -2.823 3.004 1.00 95.56 286 LEU A N 1
ATOM 2150 C CA . LEU A 1 286 ? 9.074 -2.164 1.705 1.00 95.56 286 LEU A CA 1
ATOM 2151 C C . LEU A 1 286 ? 9.207 -0.639 1.862 1.00 95.56 286 LEU A C 1
ATOM 2153 O O . LEU A 1 286 ? 10.147 -0.048 1.334 1.00 95.56 286 LEU A O 1
ATOM 2157 N N . LEU A 1 287 ? 8.320 -0.014 2.642 1.00 94.50 287 LEU A N 1
ATOM 2158 C CA . LEU A 1 287 ? 8.335 1.436 2.869 1.00 94.50 287 LEU A CA 1
ATOM 2159 C C . LEU A 1 287 ? 9.515 1.898 3.735 1.00 94.50 287 LEU A C 1
ATOM 2161 O O . LEU A 1 287 ? 10.054 2.980 3.501 1.00 94.50 287 LEU A O 1
ATOM 2165 N N . THR A 1 288 ? 9.944 1.088 4.712 1.00 93.69 288 THR A N 1
ATOM 2166 C CA . THR A 1 288 ? 11.146 1.371 5.514 1.00 93.69 288 THR A CA 1
ATOM 2167 C C . THR A 1 288 ? 12.386 1.426 4.628 1.00 93.69 288 THR A C 1
ATOM 2169 O O . THR A 1 288 ? 13.187 2.348 4.751 1.00 93.69 288 THR A O 1
ATOM 2172 N N . LYS A 1 289 ? 12.537 0.466 3.705 1.00 92.06 289 LYS A N 1
ATOM 2173 C CA . LYS A 1 289 ? 13.678 0.416 2.777 1.00 92.06 289 LYS A CA 1
ATOM 2174 C C . LYS A 1 289 ? 13.691 1.598 1.809 1.00 92.06 289 LYS A C 1
ATOM 2176 O O . LYS A 1 289 ? 14.760 2.133 1.541 1.00 92.06 289 LYS A O 1
ATOM 2181 N N . ALA A 1 290 ? 12.516 2.040 1.367 1.00 90.12 290 ALA A N 1
ATOM 2182 C CA . ALA A 1 290 ? 12.365 3.241 0.548 1.00 90.12 290 ALA A CA 1
ATOM 2183 C C . ALA A 1 290 ? 12.546 4.555 1.340 1.00 90.12 290 ALA A C 1
ATOM 2185 O O . ALA A 1 290 ? 12.512 5.625 0.750 1.00 90.12 290 ALA A O 1
ATOM 2186 N N . LYS A 1 291 ? 12.729 4.498 2.671 1.00 89.12 291 LYS A N 1
ATOM 2187 C CA . LYS A 1 291 ? 12.832 5.663 3.577 1.00 89.12 291 LYS A CA 1
ATOM 2188 C C . LYS A 1 291 ? 11.597 6.577 3.582 1.00 89.12 291 LYS A C 1
ATOM 2190 O O . LYS A 1 291 ? 11.664 7.702 4.058 1.00 89.12 291 LYS A O 1
ATOM 2195 N N . LEU A 1 292 ? 10.445 6.076 3.138 1.00 80.88 292 LEU A N 1
ATOM 2196 C CA . LEU A 1 292 ? 9.225 6.876 2.991 1.00 80.88 292 LEU A CA 1
ATOM 2197 C C . LEU A 1 292 ? 8.338 6.878 4.238 1.00 80.88 292 LEU A C 1
ATOM 2199 O O . LEU A 1 292 ? 7.429 7.695 4.348 1.00 80.88 292 LEU A O 1
ATOM 2203 N N . LEU A 1 293 ? 8.550 5.970 5.193 1.00 75.88 293 LEU A N 1
ATOM 2204 C CA . LEU A 1 293 ? 7.663 5.872 6.358 1.00 75.88 293 LEU A CA 1
ATOM 2205 C C . LEU A 1 293 ? 7.560 7.151 7.204 1.00 75.88 293 LEU A C 1
ATOM 2207 O O . LEU A 1 293 ? 6.434 7.470 7.580 1.00 75.88 293 LEU A O 1
ATOM 2211 N N . PRO A 1 294 ? 8.646 7.886 7.521 1.00 75.69 294 PRO A N 1
ATOM 2212 C CA . PRO A 1 294 ? 8.537 9.076 8.365 1.00 75.69 294 PRO A CA 1
ATOM 2213 C C . PRO A 1 294 ? 7.669 10.165 7.725 1.00 75.69 294 PRO A C 1
ATOM 2215 O O . PRO A 1 294 ? 6.790 10.721 8.379 1.00 75.69 294 PRO A O 1
ATOM 2218 N N . GLU A 1 295 ? 7.861 10.406 6.429 1.00 76.62 295 GLU A N 1
ATOM 2219 C CA . GLU A 1 295 ? 7.146 11.441 5.676 1.00 76.62 295 GLU A CA 1
ATOM 2220 C C . GLU A 1 295 ? 5.713 11.016 5.331 1.00 76.62 295 GLU A C 1
ATOM 2222 O O . GLU A 1 295 ? 4.772 11.807 5.405 1.00 76.62 295 GLU A O 1
ATOM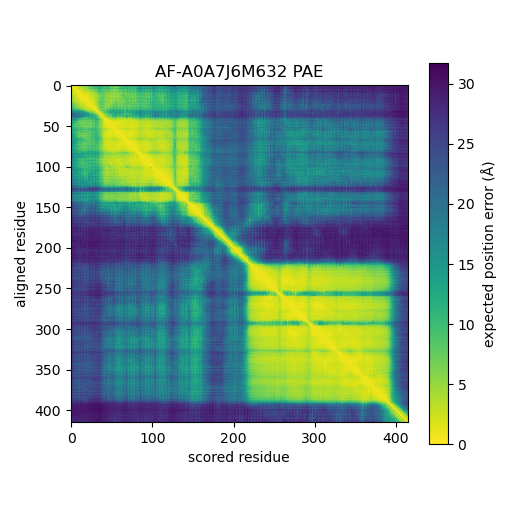 2227 N N . TYR A 1 296 ? 5.516 9.736 5.006 1.00 84.88 296 TYR A N 1
ATOM 2228 C CA . TYR A 1 296 ? 4.258 9.217 4.471 1.00 84.88 296 TYR A CA 1
ATOM 2229 C C . TYR A 1 296 ? 3.482 8.339 5.458 1.00 84.88 296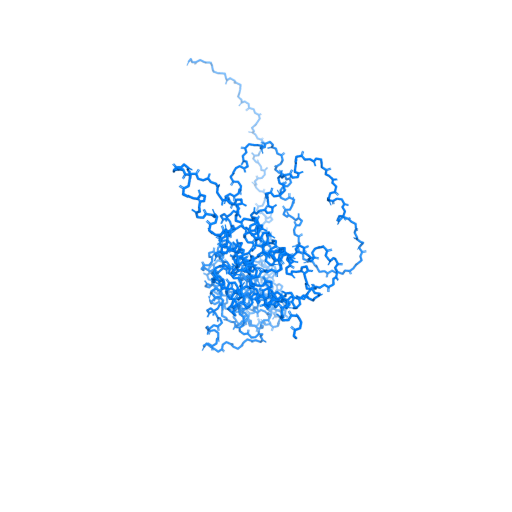 TYR A C 1
ATOM 2231 O O . TYR A 1 296 ? 2.584 7.599 5.046 1.00 84.88 296 TYR A O 1
ATOM 2239 N N . ASN A 1 297 ? 3.747 8.451 6.764 1.00 91.12 297 ASN A N 1
ATOM 2240 C CA . ASN A 1 297 ? 3.074 7.656 7.797 1.00 91.12 297 ASN A CA 1
ATOM 2241 C C . ASN A 1 297 ? 1.541 7.788 7.710 1.00 91.12 297 ASN A C 1
ATOM 2243 O O . ASN A 1 297 ? 0.809 6.800 7.696 1.00 91.12 297 ASN A O 1
ATOM 2247 N N . ARG A 1 298 ? 1.030 9.015 7.541 1.00 93.38 298 ARG A N 1
ATOM 2248 C CA . ARG A 1 298 ? -0.416 9.258 7.393 1.00 93.38 298 ARG A CA 1
ATOM 2249 C C . ARG A 1 298 ? -1.003 8.574 6.153 1.00 93.38 298 ARG A C 1
ATOM 2251 O O . ARG A 1 298 ? -2.132 8.093 6.203 1.00 93.38 298 ARG A O 1
ATOM 2258 N N . ARG A 1 299 ? -0.256 8.532 5.043 1.00 94.50 299 ARG A N 1
ATOM 2259 C CA . ARG A 1 299 ? -0.690 7.884 3.795 1.00 94.50 299 ARG A CA 1
ATOM 2260 C C . ARG A 1 299 ? -0.687 6.364 3.930 1.00 94.50 299 ARG A C 1
ATOM 2262 O O . ARG A 1 299 ? -1.647 5.739 3.493 1.00 94.50 299 ARG A O 1
ATOM 2269 N N . TRP A 1 300 ? 0.330 5.798 4.584 1.00 95.12 300 TRP A N 1
ATOM 2270 C CA . TRP A 1 300 ? 0.379 4.380 4.942 1.00 95.12 300 TRP A CA 1
ATOM 2271 C C . TRP A 1 300 ? -0.875 3.954 5.707 1.00 95.12 300 TRP A C 1
ATOM 2273 O O . TRP A 1 300 ? -1.551 3.030 5.268 1.00 95.12 300 TRP A O 1
ATOM 2283 N N . TRP A 1 301 ? -1.239 4.671 6.776 1.00 96.31 301 TRP A N 1
ATOM 2284 C CA . TRP A 1 301 ? -2.422 4.335 7.573 1.00 96.31 301 TRP A CA 1
ATOM 2285 C C . TRP A 1 301 ? -3.709 4.344 6.754 1.00 96.31 301 TRP A C 1
ATOM 2287 O O . TRP A 1 301 ? -4.480 3.399 6.848 1.00 96.31 301 TRP A O 1
ATOM 2297 N N . LYS A 1 302 ? -3.918 5.353 5.899 1.00 95.94 302 LYS A N 1
ATOM 2298 C CA . LYS A 1 302 ? -5.087 5.384 5.006 1.00 95.94 302 LYS A CA 1
ATOM 2299 C C . LYS A 1 302 ? -5.125 4.164 4.082 1.00 95.94 302 LYS A C 1
ATOM 2301 O O . LYS A 1 302 ? -6.120 3.455 4.046 1.00 95.94 302 LYS A O 1
ATOM 2306 N N . VAL A 1 303 ? -4.021 3.880 3.385 1.00 96.69 303 VAL A N 1
ATOM 2307 C CA . VAL A 1 303 ? -3.946 2.748 2.447 1.00 96.69 303 VAL A CA 1
ATOM 2308 C C . VAL A 1 303 ? -4.124 1.409 3.164 1.00 96.69 303 VAL A C 1
ATOM 2310 O O . VAL A 1 303 ? -4.810 0.536 2.639 1.00 96.69 303 VAL A O 1
ATOM 2313 N N . ALA A 1 304 ? -3.526 1.245 4.344 1.00 97.25 304 ALA A N 1
ATOM 2314 C CA . ALA A 1 304 ? -3.605 0.012 5.114 1.00 97.25 304 ALA A CA 1
ATOM 2315 C C . ALA A 1 304 ? -5.016 -0.225 5.668 1.00 97.25 304 ALA A C 1
ATOM 2317 O O . ALA A 1 304 ? -5.544 -1.323 5.516 1.00 97.25 304 ALA A O 1
ATOM 2318 N N . VAL A 1 305 ? -5.651 0.801 6.246 1.00 97.62 305 VAL A N 1
ATOM 2319 C CA . VAL A 1 305 ? -7.038 0.724 6.732 1.00 97.62 305 VAL A CA 1
ATOM 2320 C C . VAL A 1 305 ? -7.985 0.396 5.579 1.00 97.62 305 VAL A C 1
ATOM 2322 O O . VAL A 1 305 ? -8.717 -0.587 5.669 1.00 97.62 305 VAL A O 1
ATOM 2325 N N . ASP A 1 306 ? -7.903 1.133 4.466 1.00 97.25 306 ASP A N 1
ATOM 2326 C CA . ASP A 1 306 ? -8.730 0.876 3.284 1.00 97.25 306 ASP A CA 1
ATOM 2327 C C . ASP A 1 306 ? -8.542 -0.561 2.773 1.00 97.25 306 ASP A C 1
ATOM 2329 O O . ASP A 1 306 ? -9.506 -1.242 2.432 1.00 97.25 306 ASP A O 1
ATOM 2333 N N . ALA A 1 307 ? -7.298 -1.042 2.688 1.00 96.75 307 ALA A N 1
ATOM 2334 C CA . ALA A 1 307 ? -6.997 -2.389 2.210 1.00 96.75 307 ALA A CA 1
ATOM 2335 C C . ALA A 1 307 ? -7.553 -3.477 3.143 1.00 96.75 307 ALA A C 1
ATOM 2337 O O . ALA A 1 307 ? -8.160 -4.431 2.660 1.00 96.75 307 ALA A O 1
ATOM 2338 N N . LEU A 1 308 ? -7.386 -3.329 4.462 1.00 96.94 308 LEU A N 1
ATOM 2339 C CA . LEU A 1 308 ? -7.862 -4.302 5.453 1.00 96.94 308 LEU A CA 1
ATOM 2340 C C . LEU A 1 308 ? -9.390 -4.361 5.517 1.00 96.94 308 LEU A C 1
ATOM 2342 O O . LEU A 1 308 ? -9.948 -5.456 5.595 1.00 96.94 308 LEU A O 1
ATOM 2346 N N . VAL A 1 309 ? -10.067 -3.212 5.431 1.00 97.06 309 VAL A N 1
ATOM 2347 C CA . VAL A 1 309 ? -11.537 -3.146 5.385 1.00 97.06 309 VAL A CA 1
ATOM 2348 C C . VAL A 1 309 ? -12.060 -3.811 4.112 1.00 97.06 309 VAL A C 1
ATOM 2350 O O . VAL A 1 309 ? -12.931 -4.675 4.191 1.00 97.06 309 VAL A O 1
ATOM 2353 N N . ASN A 1 310 ? -11.474 -3.502 2.950 1.00 96.00 310 ASN A N 1
ATOM 2354 C CA . ASN A 1 310 ? -11.854 -4.136 1.682 1.00 96.00 310 ASN A CA 1
ATOM 2355 C C . ASN A 1 310 ? -11.614 -5.655 1.689 1.00 96.00 310 ASN A C 1
ATOM 2357 O O . ASN A 1 310 ? -12.398 -6.410 1.118 1.00 96.00 310 ASN A O 1
ATOM 2361 N N . ALA A 1 311 ? -10.556 -6.113 2.363 1.00 95.44 311 ALA A N 1
ATOM 2362 C CA . ALA A 1 311 ? -10.258 -7.531 2.547 1.00 95.44 311 ALA A CA 1
ATOM 2363 C C . ALA A 1 311 ? -11.096 -8.206 3.653 1.00 95.44 311 ALA A C 1
ATOM 2365 O O . ALA A 1 311 ? -10.963 -9.411 3.855 1.00 95.44 311 ALA A O 1
ATOM 2366 N N . ARG A 1 312 ? -11.933 -7.450 4.383 1.00 96.50 312 ARG A N 1
ATOM 2367 C CA . ARG A 1 312 ? -12.685 -7.891 5.575 1.00 96.50 312 ARG A CA 1
ATOM 2368 C C . ARG A 1 312 ? -11.806 -8.496 6.680 1.00 96.50 312 ARG A C 1
ATOM 2370 O O . ARG A 1 312 ? -12.246 -9.359 7.437 1.00 96.50 312 ARG A O 1
ATOM 2377 N N . ARG A 1 313 ? -10.560 -8.032 6.806 1.00 96.31 313 ARG A N 1
ATOM 2378 C CA . ARG A 1 313 ? -9.580 -8.498 7.807 1.00 96.31 313 ARG A CA 1
ATO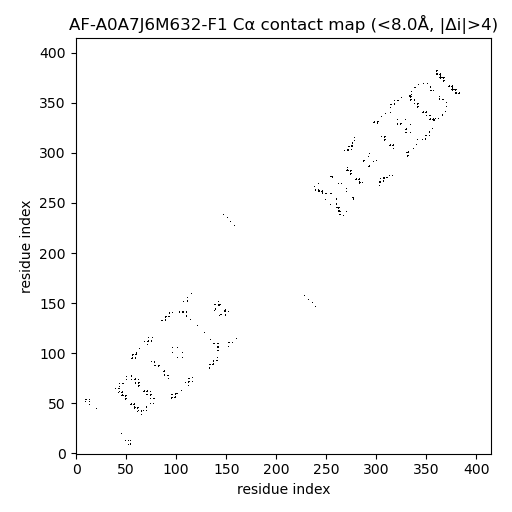M 2379 C C . ARG A 1 313 ? -9.577 -7.596 9.035 1.00 96.31 313 ARG A C 1
ATOM 2381 O O . ARG A 1 313 ? -8.584 -6.950 9.369 1.00 96.31 313 ARG A O 1
ATOM 2388 N N . PHE A 1 314 ? -10.720 -7.528 9.707 1.00 97.31 314 PHE A N 1
ATOM 2389 C CA . PHE A 1 314 ? -10.925 -6.601 10.822 1.00 97.31 314 PHE A CA 1
ATOM 2390 C C . PHE A 1 314 ? -10.075 -6.933 12.058 1.00 97.31 314 PHE A C 1
ATOM 2392 O O . PHE A 1 314 ? -9.679 -6.027 12.788 1.00 97.31 314 PHE A O 1
ATOM 2399 N N . SER A 1 315 ? -9.731 -8.207 12.267 1.00 96.75 315 SER A N 1
ATOM 2400 C CA . SER A 1 315 ? -8.850 -8.649 13.356 1.00 96.75 315 SER A CA 1
ATOM 2401 C C . SER A 1 315 ? -7.444 -8.051 13.247 1.00 96.75 315 SER A C 1
ATOM 2403 O O . SER A 1 315 ? -6.918 -7.524 14.224 1.00 96.75 315 SER A O 1
ATOM 2405 N N . GLU A 1 316 ? -6.853 -8.063 12.053 1.00 96.75 316 GLU A N 1
ATOM 2406 C CA . GLU A 1 316 ? -5.545 -7.451 11.784 1.00 96.75 316 GLU A CA 1
ATOM 2407 C C . GLU A 1 316 ? -5.587 -5.931 11.882 1.00 96.75 316 GLU A C 1
ATOM 2409 O O . GLU A 1 316 ? -4.654 -5.323 12.402 1.00 96.75 316 GLU A O 1
ATOM 2414 N N . LEU A 1 317 ? -6.686 -5.311 11.443 1.00 97.25 317 LEU A N 1
ATOM 2415 C CA . LEU A 1 317 ? -6.897 -3.876 11.615 1.00 97.25 317 LEU A CA 1
ATOM 2416 C C . LEU A 1 317 ? -6.902 -3.490 13.101 1.00 97.25 317 LEU A C 1
ATOM 2418 O O . LEU A 1 317 ? -6.229 -2.533 13.489 1.00 97.25 317 LEU A O 1
ATOM 2422 N N . ALA A 1 318 ? -7.606 -4.261 13.935 1.00 96.50 318 ALA A N 1
ATOM 2423 C CA . ALA A 1 318 ? -7.641 -4.051 15.377 1.00 96.50 318 ALA A CA 1
ATOM 2424 C C . ALA A 1 318 ? -6.261 -4.265 16.023 1.00 96.50 318 ALA A C 1
ATOM 2426 O O . ALA A 1 318 ? -5.825 -3.421 16.805 1.00 96.50 318 ALA A O 1
ATOM 2427 N N . GLN A 1 319 ? -5.532 -5.322 15.642 1.00 96.31 319 GLN A N 1
ATOM 2428 C CA . GLN A 1 319 ? -4.164 -5.569 16.120 1.00 96.31 319 GLN A CA 1
ATOM 2429 C C . GLN A 1 319 ? -3.197 -4.451 15.713 1.00 96.31 319 GLN A C 1
ATOM 2431 O O . GLN A 1 319 ? -2.397 -3.994 16.532 1.00 96.31 319 GLN A O 1
ATOM 2436 N N . MET A 1 320 ? -3.286 -3.964 14.472 1.00 96.00 320 MET A N 1
ATOM 2437 C CA . MET A 1 320 ? -2.473 -2.852 13.977 1.00 96.00 320 MET A CA 1
ATOM 2438 C C . MET A 1 320 ? -2.765 -1.566 14.764 1.00 96.00 320 MET A C 1
ATOM 2440 O O . MET A 1 320 ? -1.835 -0.878 15.193 1.00 96.00 320 MET A O 1
ATOM 2444 N N . ALA A 1 321 ? -4.044 -1.258 15.005 1.00 96.38 321 ALA A N 1
ATOM 2445 C CA . ALA A 1 321 ? -4.461 -0.113 15.812 1.00 96.38 321 ALA A CA 1
ATOM 2446 C C . ALA A 1 321 ? -3.997 -0.244 17.274 1.00 96.38 321 ALA A C 1
ATOM 2448 O O . ALA A 1 321 ? -3.489 0.712 17.861 1.00 96.38 321 ALA A O 1
ATOM 2449 N N . GLU A 1 322 ? -4.104 -1.431 17.865 1.00 95.69 322 GLU A N 1
ATOM 2450 C CA . GLU A 1 322 ? -3.662 -1.693 19.231 1.00 95.69 322 GLU A CA 1
ATOM 2451 C C . GLU A 1 322 ? -2.139 -1.611 19.393 1.00 95.69 322 GLU A C 1
ATOM 2453 O O . GLU A 1 322 ? -1.647 -1.022 20.359 1.00 95.69 322 GLU A O 1
ATOM 2458 N N . ALA A 1 323 ? -1.375 -2.131 18.432 1.00 95.12 323 ALA A N 1
ATOM 2459 C CA . ALA A 1 323 ? 0.071 -1.955 18.399 1.00 95.12 323 ALA A CA 1
ATOM 2460 C C . ALA A 1 323 ? 0.446 -0.467 18.341 1.00 95.12 323 ALA A C 1
ATOM 2462 O O . ALA A 1 323 ? 1.337 -0.028 19.069 1.00 95.12 323 ALA A O 1
ATOM 2463 N N . ALA A 1 324 ? -0.279 0.328 17.548 1.00 94.19 324 ALA A N 1
ATOM 2464 C CA . ALA A 1 324 ? -0.071 1.770 17.471 1.00 94.19 324 ALA A CA 1
ATOM 2465 C C . ALA A 1 324 ? -0.425 2.495 18.776 1.00 94.19 324 ALA A C 1
ATOM 2467 O O . ALA A 1 324 ? 0.291 3.424 19.155 1.00 94.19 324 ALA A O 1
ATOM 2468 N N . ALA A 1 325 ? -1.460 2.046 19.494 1.00 93.06 325 ALA A N 1
ATOM 2469 C CA . ALA A 1 325 ? -1.877 2.614 20.778 1.00 93.06 325 ALA A CA 1
ATOM 2470 C C . ALA A 1 325 ? -0.782 2.589 21.848 1.00 93.06 325 ALA A C 1
ATOM 2472 O O . ALA A 1 325 ? -0.729 3.486 22.679 1.00 93.06 325 ALA A O 1
ATOM 2473 N N . ARG A 1 326 ? 0.113 1.593 21.809 1.00 92.44 326 ARG A N 1
ATOM 2474 C CA . ARG A 1 326 ? 1.258 1.496 22.731 1.00 92.44 326 ARG A CA 1
ATOM 2475 C C . ARG A 1 326 ? 2.368 2.510 22.448 1.00 92.44 326 ARG A C 1
ATOM 2477 O O . ARG A 1 326 ? 3.272 2.652 23.261 1.00 92.44 326 ARG A O 1
ATOM 2484 N N . SER A 1 327 ? 2.330 3.170 21.293 1.00 89.06 327 SER A N 1
ATOM 2485 C CA . SER A 1 327 ? 3.341 4.137 20.870 1.00 89.06 327 SER A CA 1
ATOM 2486 C C . SER A 1 327 ? 2.776 5.561 20.919 1.00 89.06 327 SER A C 1
ATOM 2488 O O . SER A 1 327 ? 2.556 6.098 21.997 1.00 89.06 327 SER A O 1
ATOM 2490 N N . ALA A 1 328 ? 2.499 6.164 19.765 1.00 89.81 328 ALA A N 1
ATOM 2491 C CA . ALA A 1 328 ? 1.940 7.510 19.629 1.00 89.81 328 ALA A CA 1
ATOM 2492 C C . ALA A 1 328 ? 0.469 7.509 19.162 1.00 89.81 328 ALA A C 1
ATOM 2494 O O . ALA A 1 328 ? -0.125 8.568 18.958 1.00 89.81 328 ALA A O 1
ATOM 2495 N N . GLY A 1 329 ? -0.115 6.322 18.969 1.00 91.56 329 GLY A N 1
ATOM 2496 C CA . GLY A 1 329 ? -1.378 6.144 18.265 1.00 91.56 329 GLY A CA 1
ATOM 2497 C C . GLY A 1 329 ? -1.243 6.326 16.744 1.00 91.56 329 GLY A C 1
ATOM 2498 O O . GLY A 1 329 ? -0.194 6.736 16.234 1.00 91.56 329 GLY A O 1
ATOM 2499 N N . PRO A 1 330 ? -2.292 5.986 15.984 1.00 93.44 330 PRO A N 1
ATOM 2500 C CA . PRO A 1 330 ? -2.329 6.233 14.554 1.00 93.44 330 PRO A CA 1
ATOM 2501 C C . PRO A 1 330 ? -2.422 7.747 14.274 1.00 93.44 330 PRO A C 1
ATOM 2503 O O . PRO A 1 330 ? -3.227 8.442 14.895 1.00 93.44 330 PRO A O 1
ATOM 2506 N N . PRO A 1 331 ? -1.682 8.282 13.286 1.00 93.06 331 PRO A N 1
ATOM 2507 C CA . PRO A 1 331 ? -1.734 9.698 12.905 1.00 93.06 331 PRO A CA 1
ATOM 2508 C C . PRO A 1 331 ? -3.096 10.125 12.336 1.00 93.06 331 PRO A C 1
ATOM 2510 O O . PRO A 1 331 ? -3.351 11.315 12.176 1.00 93.06 331 PRO A O 1
ATOM 2513 N N . ILE A 1 332 ? -3.955 9.165 11.981 1.00 94.19 332 ILE A N 1
ATOM 2514 C CA . ILE A 1 332 ? -5.330 9.411 11.535 1.00 94.19 332 ILE A CA 1
ATOM 2515 C C . ILE A 1 332 ? -6.336 9.504 12.695 1.00 94.19 332 ILE A C 1
ATOM 2517 O O . ILE A 1 332 ? -7.458 9.929 12.448 1.00 94.19 332 ILE A O 1
ATOM 2521 N N . GLY A 1 333 ? -5.945 9.145 13.924 1.00 95.75 333 GLY A N 1
ATOM 2522 C CA . GLY A 1 333 ? -6.862 8.972 15.055 1.00 95.75 333 GLY A CA 1
ATOM 2523 C C . GLY A 1 333 ? -7.457 7.561 15.135 1.00 95.75 333 GLY A C 1
ATOM 2524 O O . GLY A 1 333 ? -7.366 6.775 14.189 1.00 95.75 333 GLY A O 1
ATOM 2525 N N . PHE A 1 334 ? -8.032 7.223 16.287 1.00 96.88 334 PHE A N 1
ATOM 2526 C CA . PHE A 1 334 ? -8.750 5.954 16.483 1.00 96.88 334 PHE A CA 1
ATOM 2527 C C . PHE A 1 334 ? -10.196 6.044 15.991 1.00 96.88 334 PHE A C 1
ATOM 2529 O O . PHE A 1 334 ? -10.766 5.049 15.555 1.00 96.88 334 PHE A O 1
ATOM 2536 N N . GLU A 1 335 ? -10.746 7.252 15.994 1.00 96.50 335 GLU A N 1
ATOM 2537 C CA . GLU A 1 335 ? -12.109 7.605 15.631 1.00 96.50 335 GLU A CA 1
ATOM 2538 C C . GLU A 1 335 ? -12.519 7.071 14.243 1.00 96.50 335 GLU A C 1
ATOM 2540 O O . GLU A 1 335 ? -13.502 6.332 14.170 1.00 96.50 335 GLU A O 1
ATOM 2545 N N . PRO A 1 336 ? -11.768 7.317 13.143 1.00 96.75 336 PRO A N 1
ATOM 2546 C CA . PRO A 1 336 ? -12.148 6.785 11.832 1.00 96.75 336 PRO A CA 1
ATOM 2547 C C . PRO A 1 336 ? -12.068 5.256 11.758 1.00 96.75 336 PRO A C 1
ATOM 2549 O O . PRO A 1 336 ? -12.824 4.637 11.017 1.00 96.75 336 PRO A O 1
ATOM 2552 N N . ILE A 1 337 ? -11.170 4.627 12.522 1.00 97.62 337 ILE A N 1
ATOM 2553 C CA . ILE A 1 337 ? -11.034 3.164 12.545 1.00 97.62 337 ILE A CA 1
ATOM 2554 C C . ILE A 1 337 ? -12.240 2.546 13.262 1.00 97.62 337 ILE A C 1
ATOM 2556 O O . ILE A 1 337 ? -12.813 1.575 12.773 1.00 97.62 337 ILE A O 1
ATOM 2560 N N . VAL A 1 338 ? -12.646 3.125 14.396 1.00 97.69 338 VAL A N 1
ATOM 2561 C CA . VAL A 1 338 ? -13.828 2.692 15.155 1.00 97.69 3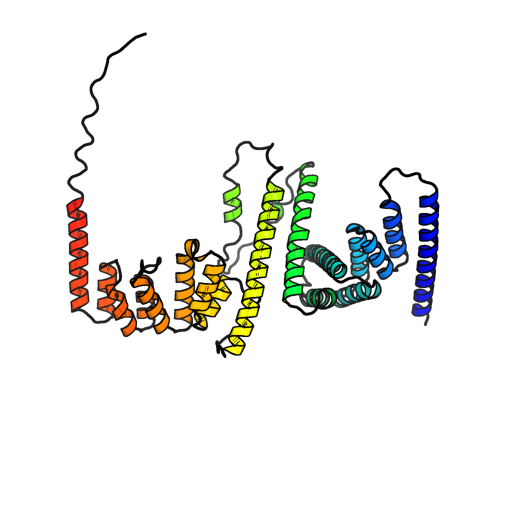38 VAL A CA 1
ATOM 2562 C C . VAL A 1 338 ? -15.096 2.862 14.322 1.00 97.69 338 VAL A C 1
ATOM 2564 O O . VAL A 1 338 ? -15.878 1.919 14.239 1.00 97.69 338 VAL A O 1
ATOM 2567 N N . ALA A 1 339 ? -15.269 4.006 13.652 1.00 97.25 339 ALA A N 1
ATOM 2568 C CA . ALA A 1 339 ? -16.410 4.244 12.769 1.00 97.25 339 ALA A CA 1
ATOM 2569 C C . ALA A 1 339 ? -16.523 3.163 11.678 1.00 97.25 339 ALA A C 1
ATOM 2571 O O . ALA A 1 339 ? -17.571 2.536 11.542 1.00 97.25 339 ALA A O 1
ATOM 2572 N N . LEU A 1 340 ? -15.418 2.851 10.988 1.00 97.56 340 LEU A N 1
ATOM 2573 C CA . LEU A 1 340 ? -15.385 1.803 9.960 1.00 97.56 340 LEU A CA 1
ATOM 2574 C C . LEU A 1 340 ? -15.698 0.404 10.518 1.00 97.56 340 LEU A C 1
ATOM 2576 O O . LEU A 1 340 ? -16.337 -0.403 9.840 1.00 97.56 340 LEU A O 1
ATOM 2580 N N . LEU A 1 341 ? -15.267 0.089 11.743 1.00 97.75 341 LEU A N 1
ATOM 2581 C CA . LEU A 1 341 ? -15.595 -1.186 12.391 1.00 97.75 341 LEU A CA 1
ATOM 2582 C C . LEU A 1 341 ? -17.086 -1.281 12.744 1.00 97.75 341 LEU A C 1
ATOM 2584 O O . LEU A 1 341 ? -17.687 -2.336 12.538 1.00 97.75 341 LEU A O 1
ATOM 2588 N N . LEU A 1 342 ? -17.687 -0.191 13.231 1.00 97.25 342 LEU A N 1
ATOM 2589 C CA . LEU A 1 342 ? -19.119 -0.127 13.536 1.00 97.25 342 LEU A CA 1
ATOM 2590 C C . LEU A 1 342 ? -19.974 -0.251 12.269 1.00 97.25 342 LEU A C 1
ATOM 2592 O O . LEU A 1 342 ? -20.927 -1.027 12.258 1.00 97.25 342 LEU A O 1
ATOM 2596 N N . GLU A 1 343 ? -19.594 0.430 11.183 1.00 97.38 343 GLU A N 1
ATOM 2597 C CA . GLU A 1 343 ? -20.262 0.324 9.875 1.00 97.38 343 GLU A CA 1
ATOM 2598 C C . GLU A 1 343 ? -20.277 -1.118 9.340 1.00 97.38 343 GLU A C 1
ATOM 2600 O O . GLU A 1 343 ? -21.252 -1.552 8.728 1.00 97.38 343 GLU A O 1
ATOM 2605 N N . ASN A 1 344 ? -19.223 -1.890 9.618 1.00 97.62 344 ASN A N 1
ATOM 2606 C CA . ASN A 1 344 ? -19.098 -3.296 9.222 1.00 97.62 344 ASN A CA 1
ATOM 2607 C C . ASN A 1 344 ? -19.586 -4.289 10.300 1.00 97.62 344 ASN A C 1
ATOM 2609 O O . ASN A 1 344 ? -19.278 -5.483 10.225 1.00 97.62 344 ASN A O 1
ATOM 2613 N N . GLN A 1 345 ? -20.343 -3.812 11.297 1.00 97.25 345 GLN A N 1
ATOM 2614 C CA . GLN A 1 345 ? -20.948 -4.611 12.374 1.00 97.25 345 GLN A CA 1
ATOM 2615 C C . GLN A 1 345 ? -19.933 -5.402 13.223 1.00 97.25 345 GLN A C 1
ATOM 2617 O O . GLN A 1 345 ? -20.257 -6.433 13.808 1.00 97.25 345 GLN A O 1
ATOM 2622 N N . GLN A 1 346 ? -18.688 -4.928 13.314 1.00 97.81 346 GLN A N 1
ATOM 2623 C CA . GLN A 1 346 ? -17.628 -5.545 14.118 1.00 97.81 346 GLN A CA 1
ATOM 2624 C C . GLN A 1 346 ? -17.591 -4.945 15.529 1.00 97.81 346 GLN A C 1
ATOM 2626 O O . GLN A 1 346 ? -16.607 -4.323 15.941 1.00 97.81 346 GLN A O 1
ATOM 2631 N N . PHE A 1 347 ? -18.687 -5.115 16.270 1.00 97.44 347 PHE A N 1
ATOM 2632 C CA . PHE A 1 347 ? -18.903 -4.466 17.568 1.00 97.44 347 PHE A CA 1
ATOM 2633 C C . PHE A 1 347 ? -17.876 -4.875 18.636 1.00 97.44 347 PHE A C 1
ATOM 2635 O O . PHE A 1 347 ? -17.401 -4.020 19.385 1.00 97.44 347 PHE A O 1
ATOM 2642 N N . ASP A 1 348 ? -17.471 -6.149 18.665 1.00 97.00 348 ASP A N 1
ATOM 2643 C CA . ASP A 1 348 ? -16.518 -6.671 19.657 1.00 97.00 348 ASP A CA 1
ATOM 2644 C C . ASP A 1 348 ? -15.133 -6.025 19.530 1.00 97.00 348 ASP A C 1
ATOM 2646 O O . ASP A 1 348 ? -14.524 -5.618 20.521 1.00 97.00 348 ASP A O 1
ATOM 2650 N N . LEU A 1 349 ? -14.652 -5.873 18.292 1.00 97.31 349 LEU A N 1
ATOM 2651 C CA . LEU A 1 349 ? -13.366 -5.239 18.002 1.00 97.31 349 LEU A CA 1
ATOM 2652 C C . LEU A 1 349 ? -13.429 -3.726 18.228 1.00 97.31 349 LEU A C 1
ATOM 2654 O O . LEU A 1 349 ? -12.497 -3.146 18.789 1.00 97.31 349 LEU A O 1
ATOM 2658 N N . ALA A 1 350 ? -14.538 -3.090 17.834 1.00 97.50 350 ALA A N 1
ATOM 2659 C CA . ALA A 1 350 ? -14.755 -1.666 18.062 1.00 97.50 350 ALA A CA 1
ATOM 2660 C C . ALA A 1 350 ? -14.714 -1.335 19.562 1.00 97.50 350 ALA A C 1
ATOM 2662 O O . ALA A 1 350 ? -14.029 -0.394 19.965 1.00 97.50 350 ALA A O 1
ATOM 2663 N N . ARG A 1 351 ? -15.356 -2.156 20.407 1.00 96.50 351 ARG A N 1
ATOM 2664 C CA . ARG A 1 351 ? -15.414 -1.962 21.864 1.00 96.50 351 ARG A CA 1
ATOM 2665 C C . ARG A 1 351 ? -14.032 -1.813 22.509 1.00 96.50 351 ARG A C 1
ATOM 2667 O O . ARG A 1 351 ? -13.865 -0.962 23.379 1.00 96.50 351 ARG A O 1
ATOM 2674 N N . GLY A 1 352 ? -13.037 -2.586 22.071 1.00 96.19 352 GLY A N 1
ATOM 2675 C CA . GLY A 1 352 ? -11.667 -2.507 22.599 1.00 96.19 352 GLY A CA 1
ATOM 2676 C C . GLY A 1 352 ? -10.899 -1.237 22.202 1.00 96.19 352 GLY A C 1
ATOM 2677 O O . GLY A 1 352 ? -9.901 -0.887 22.838 1.00 96.19 352 GLY A O 1
ATOM 2678 N N . LEU A 1 353 ? -11.350 -0.536 21.159 1.00 96.81 353 LEU A N 1
ATOM 2679 C CA . LEU A 1 353 ? -10.693 0.656 20.618 1.00 96.81 353 LEU A CA 1
ATOM 2680 C C . LEU A 1 353 ? -11.377 1.968 21.024 1.00 96.81 353 LEU A C 1
ATOM 2682 O O . LEU A 1 353 ? -10.692 2.985 21.112 1.00 96.81 353 LEU A O 1
ATOM 2686 N N . VAL A 1 354 ? -12.683 1.958 21.324 1.00 96.75 354 VAL A N 1
ATOM 2687 C CA . VAL A 1 354 ? -13.455 3.167 21.688 1.00 96.75 354 VAL A CA 1
ATOM 2688 C C . VAL A 1 354 ? -12.803 3.938 22.840 1.00 96.75 354 VAL A C 1
ATOM 2690 O O . VAL A 1 354 ? -12.621 5.148 22.737 1.00 96.75 354 VAL A O 1
ATOM 2693 N N . GLY A 1 355 ? -12.351 3.250 23.893 1.00 94.69 355 GLY A N 1
ATOM 2694 C CA . GLY A 1 355 ? -11.713 3.891 25.051 1.00 94.69 355 GLY A CA 1
ATOM 2695 C C . GLY A 1 355 ? -10.369 4.580 24.768 1.00 94.69 355 GLY A C 1
ATOM 2696 O O . GLY A 1 355 ? -9.840 5.252 25.648 1.00 94.69 355 GLY A O 1
ATOM 2697 N N . LYS A 1 356 ? -9.800 4.413 23.566 1.00 95.88 356 LYS A N 1
ATOM 2698 C CA . LYS A 1 356 ? -8.524 5.018 23.145 1.00 95.88 356 LYS A CA 1
ATOM 2699 C C . LYS A 1 356 ? -8.716 6.282 22.294 1.00 95.88 356 LYS A C 1
ATOM 2701 O O . LYS A 1 356 ? -7.727 6.928 21.947 1.00 95.88 356 LYS A O 1
ATOM 2706 N N . CYS A 1 357 ? -9.954 6.622 21.931 1.00 95.06 357 CYS A N 1
ATOM 2707 C CA . CYS A 1 357 ? -10.257 7.833 21.169 1.00 95.06 357 CYS A CA 1
ATOM 2708 C C . CYS A 1 357 ? -10.050 9.084 22.037 1.00 95.06 357 CYS A C 1
ATOM 2710 O O . CYS A 1 357 ? -10.227 9.044 23.255 1.00 95.06 357 CYS A O 1
ATOM 2712 N N . LYS A 1 358 ? -9.647 10.193 21.411 1.00 93.19 358 LYS A N 1
ATOM 2713 C CA . LYS A 1 358 ? -9.374 11.458 22.110 1.00 93.19 358 LYS A CA 1
ATOM 2714 C C . LYS A 1 358 ? -10.632 12.305 22.265 1.00 93.19 358 LYS A C 1
ATOM 2716 O O . LYS A 1 358 ? -10.761 13.011 23.261 1.00 93.19 358 LYS A O 1
ATOM 2721 N N . ASP A 1 359 ? -11.526 12.255 21.281 1.00 93.44 359 ASP A N 1
ATOM 2722 C CA . ASP A 1 359 ? -12.769 13.023 21.288 1.00 93.44 359 ASP A CA 1
ATOM 2723 C C . ASP A 1 359 ? -13.861 12.303 22.094 1.00 93.44 359 ASP A C 1
ATOM 2725 O O . ASP A 1 359 ? -14.456 11.322 21.642 1.00 93.44 359 ASP A O 1
ATOM 2729 N N . MET A 1 360 ? -14.129 12.807 23.300 1.00 92.31 360 MET A N 1
ATOM 2730 C CA . MET A 1 360 ? -15.095 12.217 24.230 1.00 92.31 360 MET A CA 1
ATOM 2731 C C . MET A 1 360 ? -16.546 12.310 23.733 1.00 92.31 360 MET A C 1
ATOM 2733 O O . MET A 1 360 ? -17.369 11.475 24.110 1.00 92.31 360 MET A O 1
ATOM 2737 N N . GLU A 1 361 ? -16.874 13.284 22.877 1.00 92.94 361 GLU A N 1
ATOM 2738 C CA . GLU A 1 361 ? -18.224 13.424 22.315 1.00 92.94 361 GLU A CA 1
ATOM 2739 C C . GLU A 1 361 ? -18.504 12.302 21.313 1.00 92.94 361 GLU A C 1
ATOM 2741 O O . GLU A 1 361 ? -19.540 11.636 21.380 1.00 92.94 361 GLU A O 1
ATOM 2746 N N . GLN A 1 362 ? -17.533 12.021 20.440 1.00 94.81 362 GLN A N 1
ATOM 2747 C CA . GLN A 1 362 ? -17.614 10.896 19.506 1.00 94.81 362 GLN A CA 1
ATOM 2748 C C . GLN A 1 362 ? -17.622 9.557 20.245 1.00 94.81 362 GLN A C 1
ATOM 2750 O O . GLN A 1 362 ? -18.392 8.665 19.897 1.00 94.81 362 GLN A O 1
ATOM 2755 N N . VAL A 1 363 ? -16.832 9.430 21.316 1.00 95.88 363 VAL A N 1
ATOM 2756 C CA . VAL A 1 363 ? -16.832 8.242 22.182 1.00 95.88 363 VAL A CA 1
ATOM 2757 C C . VAL A 1 363 ? -18.218 7.959 22.764 1.00 95.88 363 VAL A C 1
ATOM 2759 O O . VAL A 1 363 ? -18.648 6.806 22.750 1.00 95.88 363 VAL A O 1
ATOM 2762 N N . ALA A 1 364 ? -18.940 8.981 23.236 1.00 95.38 364 ALA A N 1
ATOM 2763 C CA . ALA A 1 364 ? -20.301 8.811 23.744 1.00 95.38 364 ALA A CA 1
ATOM 2764 C C . ALA A 1 364 ? -21.254 8.285 22.655 1.00 95.38 364 ALA A C 1
ATOM 2766 O O . ALA A 1 364 ? -21.983 7.321 22.893 1.00 95.38 364 ALA A O 1
ATOM 2767 N N . SER A 1 365 ? -21.179 8.847 21.442 1.00 96.19 365 SER A N 1
ATOM 2768 C CA . SER A 1 365 ? -21.961 8.382 20.286 1.00 96.19 365 SER A CA 1
ATOM 2769 C C . SER A 1 365 ? -21.624 6.936 19.886 1.00 96.19 365 SER A C 1
ATOM 2771 O O . SER A 1 365 ? -22.518 6.138 19.587 1.00 96.19 365 SER A O 1
ATOM 2773 N N . PHE A 1 366 ? -20.346 6.549 19.946 1.00 97.19 366 PHE A N 1
ATOM 2774 C CA . PHE A 1 366 ? -19.930 5.171 19.682 1.00 97.19 366 PHE A CA 1
ATOM 2775 C C . PHE A 1 366 ? -20.437 4.193 20.751 1.00 97.19 366 PHE A C 1
ATOM 2777 O O . PHE A 1 366 ? -20.918 3.116 20.400 1.00 97.19 366 PHE A O 1
ATOM 2784 N N . TYR A 1 367 ? -20.392 4.555 22.039 1.00 97.44 367 TYR A N 1
ATOM 2785 C CA . TYR A 1 367 ? -20.956 3.726 23.112 1.00 97.44 367 TYR A CA 1
ATOM 2786 C C . TYR A 1 367 ? -22.473 3.554 22.986 1.00 97.44 367 TYR A C 1
ATOM 2788 O O . TYR A 1 367 ? -22.982 2.455 23.214 1.00 97.44 367 TYR A O 1
ATOM 2796 N N . GLU A 1 368 ? -23.187 4.601 22.571 1.00 96.69 368 GLU A N 1
ATOM 2797 C CA . GLU A 1 368 ? -24.623 4.527 22.305 1.00 96.69 368 GLU A CA 1
ATOM 2798 C C . GLU A 1 368 ? -24.932 3.561 21.153 1.00 96.69 368 GLU A C 1
ATOM 2800 O O . GLU A 1 368 ? -25.789 2.687 21.296 1.00 96.69 368 GLU A O 1
ATOM 2805 N N . THR A 1 369 ? -24.166 3.641 20.059 1.00 96.88 369 THR A N 1
ATOM 2806 C CA . THR A 1 369 ? -24.287 2.729 18.906 1.00 96.88 369 THR A CA 1
ATOM 2807 C C . THR A 1 369 ? -24.003 1.271 19.291 1.00 96.88 369 THR A C 1
ATOM 2809 O O . THR A 1 369 ? -24.611 0.351 18.750 1.00 96.88 369 THR A O 1
ATOM 2812 N N . LEU A 1 370 ? -23.118 1.046 20.268 1.00 95.06 370 LEU A N 1
ATOM 2813 C CA . LEU A 1 370 ? -22.806 -0.275 20.826 1.00 95.06 370 LEU A CA 1
ATOM 2814 C C . LEU A 1 370 ? -23.843 -0.785 21.849 1.00 95.06 370 LEU A C 1
ATOM 2816 O O . LEU A 1 370 ? -23.686 -1.889 22.368 1.00 95.06 370 LEU A O 1
ATOM 2820 N N . GLY A 1 371 ? -24.880 -0.004 22.175 1.00 95.94 371 GLY A N 1
ATOM 2821 C CA . GLY A 1 371 ? -25.895 -0.359 23.175 1.00 95.94 371 GLY A CA 1
ATOM 2822 C C . GLY A 1 371 ? -25.442 -0.207 24.635 1.00 95.94 371 GLY A C 1
ATOM 2823 O O . GLY A 1 371 ? -26.165 -0.602 25.550 1.00 95.94 371 GLY A O 1
ATOM 2824 N N . MET A 1 372 ? -24.273 0.393 24.874 1.00 95.56 372 MET A N 1
ATOM 2825 C CA . MET A 1 372 ? -23.674 0.614 26.196 1.00 95.56 372 MET A CA 1
ATOM 2826 C C . MET A 1 372 ? -24.092 1.980 26.761 1.00 95.56 372 MET A C 1
ATOM 2828 O O . MET A 1 372 ? -23.318 2.938 26.795 1.00 95.56 372 MET A O 1
ATOM 2832 N N . ARG A 1 373 ? -25.367 2.099 27.159 1.00 95.31 373 ARG A N 1
ATOM 2833 C CA . ARG A 1 373 ? -25.967 3.386 27.571 1.00 95.31 373 ARG A CA 1
ATOM 2834 C C . ARG A 1 373 ? -25.322 4.003 28.812 1.00 95.31 373 ARG A C 1
ATOM 2836 O O . ARG A 1 373 ? -25.221 5.225 28.894 1.00 95.31 373 ARG A O 1
ATOM 2843 N N . GLU A 1 374 ? -24.902 3.188 29.776 1.00 95.75 374 GLU A N 1
ATOM 2844 C CA . GLU A 1 374 ? -24.289 3.697 31.007 1.00 95.75 374 GLU A CA 1
ATOM 2845 C C . GLU A 1 374 ? -22.916 4.318 30.730 1.00 95.75 374 GLU A C 1
ATOM 2847 O O . GLU A 1 374 ? -22.597 5.397 31.231 1.00 95.75 374 GLU A O 1
ATOM 2852 N N . GLU A 1 375 ? -22.109 3.662 29.901 1.00 95.00 375 GLU A N 1
ATOM 2853 C CA . GLU A 1 375 ? -20.808 4.144 29.454 1.00 95.00 375 GLU A CA 1
ATOM 2854 C C . GLU A 1 375 ? -20.945 5.381 28.564 1.00 95.00 375 GLU A C 1
ATOM 2856 O O . GLU A 1 375 ? -20.182 6.334 28.735 1.00 95.00 375 GLU A O 1
ATOM 2861 N N . ALA A 1 376 ? -21.953 5.411 27.686 1.00 94.31 376 ALA A N 1
ATOM 2862 C CA . ALA A 1 376 ? -22.269 6.579 26.868 1.00 94.31 376 ALA A CA 1
ATOM 2863 C C . ALA A 1 376 ? -22.586 7.807 27.736 1.00 94.31 376 ALA A C 1
ATOM 2865 O O . ALA A 1 376 ? -22.012 8.876 27.529 1.00 94.31 376 ALA A O 1
ATOM 2866 N N . MET A 1 377 ? -23.425 7.644 28.766 1.00 95.19 377 MET A N 1
ATOM 2867 C CA . MET A 1 377 ? -23.774 8.730 29.687 1.00 95.19 377 MET A CA 1
ATOM 2868 C C . MET A 1 377 ? -22.553 9.232 30.468 1.00 95.19 377 MET A C 1
ATOM 2870 O O . MET A 1 377 ? -22.359 10.441 30.606 1.00 95.19 377 MET A O 1
ATOM 2874 N N . LYS A 1 378 ? -21.690 8.324 30.943 1.00 95.06 378 LYS A N 1
ATOM 2875 C CA . LYS A 1 378 ? -20.435 8.690 31.621 1.00 95.06 378 LYS A CA 1
ATOM 2876 C C . LYS A 1 378 ? -19.499 9.466 30.690 1.00 95.06 378 LYS A C 1
ATOM 2878 O O . LYS A 1 378 ? -18.954 10.492 31.094 1.00 95.06 378 LYS A O 1
ATOM 2883 N N . ALA A 1 379 ? -19.333 9.015 29.447 1.00 93.25 379 ALA A N 1
ATOM 2884 C CA . ALA A 1 379 ? -18.509 9.700 28.452 1.00 93.25 379 ALA A CA 1
ATOM 2885 C C . ALA A 1 379 ? -19.058 11.098 28.117 1.00 93.25 379 ALA A C 1
ATOM 2887 O O . ALA A 1 379 ? -18.291 12.057 28.056 1.00 93.25 379 ALA A O 1
ATOM 2888 N N . GLN A 1 380 ? -20.381 11.238 27.995 1.00 94.62 380 GLN A N 1
ATOM 2889 C CA . GLN A 1 380 ? -21.040 12.521 27.746 1.00 94.62 380 GLN A CA 1
ATOM 2890 C C . GLN A 1 380 ? -20.846 13.508 28.906 1.00 94.62 380 GLN A C 1
ATOM 2892 O O . GLN A 1 380 ? -20.537 14.677 28.677 1.00 94.62 380 GLN A O 1
ATOM 2897 N N . GLN A 1 381 ? -20.960 13.043 30.154 1.00 94.81 381 GLN A N 1
ATOM 2898 C CA . GLN A 1 381 ? -20.682 13.871 31.332 1.00 94.81 381 GLN A CA 1
ATOM 2899 C C . GLN A 1 381 ? -19.224 14.348 31.360 1.00 94.81 381 GLN A C 1
ATOM 2901 O O . GLN A 1 381 ? -18.968 15.512 31.667 1.00 94.81 381 GLN A O 1
ATOM 2906 N N . LEU A 1 382 ? -18.268 13.480 31.008 1.00 92.81 382 LEU A N 1
ATOM 2907 C CA . LEU A 1 382 ? -16.854 13.854 30.907 1.00 92.81 382 LEU A CA 1
ATOM 2908 C C . LEU A 1 382 ? -16.611 14.881 29.794 1.00 92.81 382 LEU A C 1
ATOM 2910 O O . LEU A 1 382 ? -15.888 15.853 30.015 1.00 92.81 382 LEU A O 1
ATOM 2914 N N . ALA A 1 383 ? -17.243 14.709 28.631 1.00 91.94 383 ALA A N 1
ATOM 2915 C CA . ALA A 1 383 ? -17.175 15.675 27.538 1.00 91.94 383 ALA A CA 1
ATOM 2916 C C . ALA A 1 383 ? -17.726 17.050 27.961 1.00 91.94 383 ALA A C 1
ATOM 2918 O O . ALA A 1 383 ? -17.099 18.083 27.721 1.00 91.94 383 ALA A O 1
ATOM 2919 N N . GLU A 1 384 ? -18.859 17.083 28.670 1.00 92.62 384 GLU A N 1
ATOM 2920 C CA . GLU A 1 384 ? -19.441 18.333 29.162 1.00 92.62 384 GLU A CA 1
ATOM 2921 C C . GLU A 1 384 ? -18.562 19.007 30.226 1.00 92.62 384 GLU A C 1
ATOM 2923 O O . GLU A 1 384 ? -18.401 20.229 30.211 1.00 92.62 384 GLU A O 1
ATOM 2928 N N . GLN A 1 385 ? -17.934 18.233 31.115 1.00 91.56 385 GLN A N 1
ATOM 2929 C CA . GLN A 1 385 ? -16.964 18.763 32.076 1.00 91.56 385 GLN A CA 1
ATOM 2930 C C . GLN A 1 385 ? -15.746 19.383 31.378 1.00 91.56 385 GLN A C 1
ATOM 2932 O O . GLN A 1 385 ? -15.335 20.480 31.759 1.00 91.56 385 GLN A O 1
ATOM 2937 N N . GLN A 1 386 ? -15.206 18.734 30.338 1.00 89.38 386 GLN A N 1
ATOM 2938 C CA . GLN A 1 386 ? -14.118 19.286 29.519 1.00 89.38 386 GLN A CA 1
ATOM 2939 C C . GLN A 1 386 ? -14.541 20.573 28.798 1.00 89.38 386 GLN A C 1
ATOM 2941 O O . GLN A 1 386 ? -13.781 21.539 28.741 1.00 89.38 386 GLN A O 1
ATOM 2946 N N . ARG A 1 387 ? -15.779 20.633 28.294 1.00 88.56 387 ARG A N 1
ATOM 2947 C CA . ARG A 1 387 ? -16.319 21.834 27.647 1.00 88.56 387 ARG A CA 1
ATOM 2948 C C . ARG A 1 387 ? -16.500 22.984 28.645 1.00 88.56 387 ARG A C 1
ATOM 2950 O O . ARG A 1 387 ? -16.122 24.118 28.355 1.00 88.56 387 ARG A O 1
ATOM 2957 N N . ARG A 1 388 ? -17.027 22.704 29.843 1.00 87.38 388 ARG A N 1
ATOM 2958 C CA . ARG A 1 388 ? -17.198 23.701 30.917 1.00 87.38 388 ARG A CA 1
ATOM 2959 C C . ARG A 1 388 ? -15.858 24.234 31.426 1.00 87.38 388 ARG A C 1
ATOM 2961 O O . ARG A 1 388 ? -15.740 25.438 31.642 1.00 87.38 388 ARG A O 1
ATOM 2968 N N . SER A 1 389 ? -14.845 23.381 31.584 1.00 85.69 389 SER A N 1
ATOM 2969 C CA . SER A 1 389 ? -13.510 23.817 32.014 1.00 85.69 389 SER A CA 1
ATOM 2970 C C . SER A 1 389 ? -12.789 24.643 30.943 1.00 85.69 389 SER A C 1
ATOM 2972 O O . SER A 1 389 ? -12.148 25.638 31.281 1.00 85.69 389 SER A O 1
ATOM 2974 N N . ALA A 1 390 ? -12.962 24.317 29.659 1.00 81.50 390 ALA A N 1
ATOM 2975 C CA . ALA A 1 390 ? -12.428 25.117 28.556 1.00 81.50 390 ALA A CA 1
ATOM 2976 C C . ALA A 1 390 ? -13.040 26.532 28.493 1.00 81.50 390 ALA A C 1
ATOM 2978 O O . ALA A 1 390 ? -12.327 27.508 28.253 1.00 81.50 390 ALA A O 1
ATOM 2979 N N . ILE A 1 391 ? -14.345 26.658 28.762 1.00 77.88 391 ILE A N 1
ATOM 2980 C CA . ILE A 1 391 ? -15.061 27.947 28.768 1.00 77.88 391 ILE A CA 1
ATOM 2981 C C . ILE A 1 391 ? -14.751 28.763 30.038 1.00 77.88 391 ILE A C 1
ATOM 2983 O O . ILE A 1 391 ? -14.664 29.986 29.980 1.00 77.88 391 ILE A O 1
ATOM 2987 N N . GLY A 1 392 ? -14.521 28.112 31.184 1.00 64.56 392 GLY A N 1
ATOM 2988 C CA . GLY A 1 392 ? -14.156 28.788 32.437 1.00 64.56 392 GLY A CA 1
ATOM 2989 C C . GLY A 1 392 ? -12.705 29.295 32.505 1.00 64.56 392 GLY A C 1
ATOM 2990 O O . GLY A 1 392 ? -12.407 30.183 33.300 1.00 64.56 392 GLY A O 1
ATOM 2991 N N . GLY A 1 393 ? -11.799 28.761 31.678 1.00 56.00 393 GLY A N 1
ATOM 2992 C CA . GLY A 1 393 ? -10.364 29.088 31.699 1.00 56.00 393 GLY A CA 1
ATOM 2993 C C . GLY A 1 393 ? -9.937 30.300 30.860 1.00 56.00 393 GLY A C 1
ATOM 2994 O O . GLY A 1 393 ? -8.799 30.748 30.972 1.00 56.00 393 GLY A O 1
ATOM 2995 N N . THR A 1 394 ? -10.819 30.863 30.031 1.00 53.72 394 THR A N 1
ATOM 2996 C CA . THR A 1 394 ? -10.477 31.952 29.092 1.00 53.72 394 THR A CA 1
ATOM 2997 C C . THR A 1 394 ? -10.706 33.367 29.643 1.00 53.72 394 THR A C 1
ATOM 2999 O O . THR A 1 394 ? -10.458 34.342 28.940 1.00 53.72 394 THR A O 1
ATOM 3002 N N . SER A 1 395 ? -11.113 33.518 30.910 1.00 49.34 395 SER A N 1
ATOM 3003 C CA . SER A 1 395 ? -11.551 34.814 31.463 1.00 49.34 395 SER A CA 1
ATOM 3004 C C . SER A 1 395 ? -10.509 35.601 32.287 1.00 49.34 395 SER A C 1
ATOM 3006 O O . SER A 1 395 ? -10.882 36.595 32.906 1.00 49.34 395 SER A O 1
ATOM 3008 N N . LEU A 1 396 ? -9.222 35.219 32.324 1.00 54.16 396 LEU A N 1
ATOM 3009 C CA . LEU A 1 396 ? -8.226 35.901 33.184 1.00 54.16 396 LEU A CA 1
ATOM 3010 C C . LEU A 1 396 ? -6.966 36.457 32.487 1.00 54.16 396 LEU A C 1
ATOM 3012 O O . LEU A 1 396 ? -6.087 36.958 33.180 1.00 54.16 396 LEU A O 1
ATOM 3016 N N . LEU A 1 397 ? -6.859 36.447 31.149 1.00 51.47 397 LEU A N 1
ATOM 3017 C CA . LEU A 1 397 ? -5.625 36.885 30.454 1.00 51.47 397 LEU A CA 1
ATOM 3018 C C . LEU A 1 397 ? -5.774 37.996 29.397 1.00 51.47 397 LEU A C 1
ATOM 3020 O O . LEU A 1 397 ? -4.789 38.359 28.763 1.00 51.47 397 LEU A O 1
ATOM 3024 N N . THR A 1 398 ? -6.940 38.632 29.257 1.00 52.78 398 THR A N 1
ATOM 3025 C CA . THR A 1 398 ? -7.107 39.835 28.406 1.00 52.78 398 THR A CA 1
ATOM 3026 C C . THR A 1 398 ? -6.907 41.167 29.152 1.00 52.78 398 THR A C 1
ATOM 3028 O O . THR A 1 398 ? -7.199 42.228 28.610 1.00 52.78 398 THR A O 1
ATOM 3031 N N . GLY A 1 399 ? -6.367 41.144 30.378 1.00 47.41 399 GLY A N 1
ATOM 3032 C CA . GLY A 1 399 ? -6.267 42.319 31.258 1.00 47.41 399 GLY A CA 1
ATOM 3033 C C . GLY A 1 399 ? -4.932 43.080 31.307 1.00 47.41 399 GLY A C 1
ATOM 3034 O O . GLY A 1 399 ? -4.832 44.000 32.111 1.00 47.41 399 GLY A O 1
ATOM 3035 N N . TRP A 1 400 ? -3.903 42.742 30.514 1.00 53.38 400 TRP A N 1
ATOM 3036 C CA . TRP A 1 400 ? -2.552 43.340 30.664 1.00 53.38 400 TRP A CA 1
ATOM 3037 C C . TRP A 1 400 ? -1.996 44.133 29.468 1.00 53.38 400 TRP A C 1
ATOM 3039 O O . TRP A 1 400 ? -0.832 44.522 29.488 1.00 53.38 400 TRP A O 1
ATOM 3049 N N . SER A 1 401 ? -2.801 44.478 28.458 1.00 47.56 401 SER A N 1
ATOM 3050 C CA . SER A 1 401 ? -2.312 45.242 27.290 1.00 47.56 401 SER A CA 1
ATOM 3051 C C . SER A 1 401 ? -2.717 46.722 27.251 1.00 47.56 401 SER A C 1
ATOM 3053 O O . SER A 1 401 ? -2.884 47.275 26.168 1.00 47.56 401 SER A O 1
ATOM 3055 N N . SER A 1 402 ? -2.832 47.405 28.395 1.00 49.91 402 SER A N 1
ATOM 3056 C CA . SER A 1 402 ? -3.145 48.845 28.400 1.00 49.91 402 SER A CA 1
ATOM 3057 C C . SER A 1 402 ? -2.349 49.690 29.402 1.00 49.91 402 SER A C 1
ATOM 3059 O O . SER A 1 402 ? -2.947 50.532 30.058 1.00 49.91 402 SER A O 1
ATOM 3061 N N . THR A 1 403 ? -1.019 49.530 29.502 1.00 53.06 403 THR A N 1
ATOM 3062 C CA . THR A 1 403 ? -0.157 50.541 30.166 1.00 53.06 403 THR A CA 1
ATOM 3063 C C . THR A 1 403 ? 1.287 50.555 29.635 1.00 53.06 403 THR A C 1
ATOM 3065 O O . THR A 1 403 ? 2.221 50.365 30.401 1.00 53.06 403 THR A O 1
ATOM 3068 N N . ILE A 1 404 ? 1.519 50.794 28.337 1.00 52.00 404 ILE A N 1
ATOM 3069 C CA . ILE A 1 404 ? 2.824 51.308 27.855 1.00 52.00 404 ILE A CA 1
ATOM 3070 C C . ILE A 1 404 ? 2.568 52.345 26.752 1.00 52.00 404 ILE A C 1
ATOM 3072 O O . ILE A 1 404 ? 2.770 52.111 25.567 1.00 52.00 404 ILE A O 1
ATOM 3076 N N . ALA A 1 405 ? 2.070 53.510 27.158 1.00 53.44 405 ALA A N 1
ATOM 3077 C CA . ALA A 1 405 ? 2.085 54.731 26.360 1.00 53.44 405 ALA A CA 1
ATOM 3078 C C . ALA A 1 405 ? 2.421 55.886 27.305 1.00 53.44 405 ALA A C 1
ATOM 3080 O O . ALA A 1 405 ? 1.548 56.597 27.793 1.00 53.44 405 ALA A O 1
ATOM 3081 N N . GLY A 1 406 ? 3.699 56.021 27.644 1.00 51.81 406 GLY A N 1
ATOM 3082 C CA . GLY A 1 406 ? 4.149 57.106 28.501 1.00 51.81 406 GLY A CA 1
ATOM 3083 C C . GLY A 1 406 ? 5.598 56.940 28.917 1.00 51.81 406 GLY A C 1
ATOM 3084 O O . GLY A 1 406 ? 5.931 55.991 29.609 1.00 51.81 406 GLY A O 1
ATOM 3085 N N . ALA A 1 407 ? 6.408 57.923 28.529 1.00 50.88 407 ALA A N 1
ATOM 3086 C CA . ALA A 1 407 ? 7.789 58.148 28.942 1.00 50.88 407 ALA A CA 1
ATOM 3087 C C . ALA A 1 407 ? 8.841 57.191 28.350 1.00 50.88 407 ALA A C 1
ATOM 3089 O O . ALA A 1 407 ? 9.066 56.096 28.839 1.00 50.88 407 ALA A O 1
ATOM 3090 N N . MET A 1 408 ? 9.608 57.681 27.375 1.00 46.75 408 MET A N 1
ATOM 3091 C CA . MET A 1 408 ? 10.926 58.230 27.705 1.00 46.75 408 MET A CA 1
ATOM 3092 C C . MET A 1 408 ? 11.439 59.134 26.580 1.00 46.75 408 MET A C 1
ATOM 3094 O O . MET A 1 408 ? 11.757 58.722 25.470 1.00 46.75 408 MET A O 1
ATOM 3098 N N . ARG A 1 409 ? 1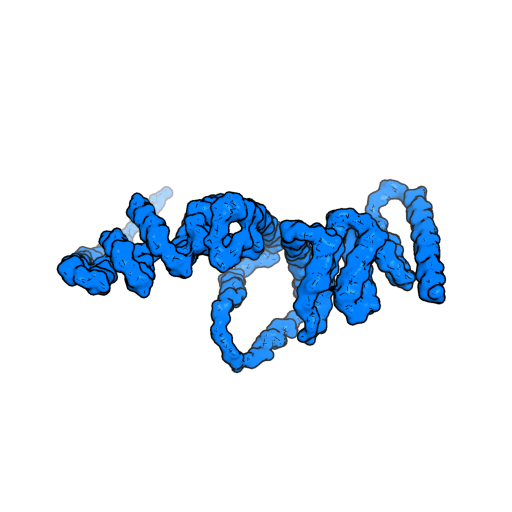1.459 60.420 26.927 1.00 51.25 409 ARG A N 1
ATOM 3099 C CA . ARG A 1 409 ? 12.154 61.528 26.285 1.00 51.25 409 ARG A CA 1
ATOM 3100 C C . ARG A 1 409 ? 13.493 61.663 27.027 1.00 51.25 409 ARG A C 1
ATOM 3102 O O . ARG A 1 409 ? 13.486 61.660 28.253 1.00 51.25 409 ARG A O 1
ATOM 3109 N N . GLY A 1 410 ? 14.593 61.823 26.297 1.00 48.03 410 GLY A N 1
ATOM 3110 C CA . GLY A 1 410 ? 15.948 62.030 26.834 1.00 48.03 410 GLY A CA 1
ATOM 3111 C C . GLY A 1 410 ? 16.852 60.872 26.412 1.00 48.03 410 GLY A C 1
ATOM 3112 O O . GLY A 1 410 ? 16.638 59.749 26.829 1.00 48.03 410 GLY A O 1
ATOM 3113 N N . GLY A 1 411 ? 17.795 61.022 25.488 1.00 54.91 411 GLY A N 1
ATOM 3114 C CA . GLY A 1 411 ? 18.725 62.130 25.335 1.00 54.91 411 GLY A CA 1
ATOM 3115 C C . GLY A 1 411 ? 20.034 61.698 25.977 1.00 54.91 411 GLY A C 1
ATOM 3116 O O . GLY A 1 411 ? 20.166 61.825 27.184 1.00 54.91 411 GLY A O 1
ATOM 3117 N N . PHE A 1 412 ? 20.978 61.180 25.191 1.00 52.78 412 PHE A N 1
ATOM 3118 C CA . PHE A 1 412 ? 22.377 61.132 25.604 1.00 52.78 412 PHE A CA 1
ATOM 3119 C C . PHE A 1 412 ? 23.292 61.167 24.378 1.00 52.78 412 PHE A C 1
ATOM 3121 O O . PHE A 1 412 ? 23.248 60.316 23.494 1.00 52.78 412 PHE A O 1
ATOM 3128 N N . THR A 1 413 ? 24.063 62.244 24.324 1.00 65.50 413 THR A N 1
ATOM 3129 C CA . THR A 1 413 ? 25.131 62.565 23.383 1.00 65.50 413 THR A CA 1
ATOM 3130 C C . THR A 1 413 ? 26.468 61.996 23.853 1.00 65.50 413 THR A C 1
ATOM 3132 O O . THR A 1 413 ? 26.735 62.092 25.046 1.00 65.50 413 THR A O 1
ATOM 3135 N N . ARG A 1 414 ? 27.333 61.642 22.882 1.00 54.59 414 ARG A N 1
ATOM 3136 C CA . ARG A 1 414 ? 28.820 61.630 22.920 1.00 54.59 414 ARG A CA 1
ATOM 3137 C C . ARG A 1 414 ? 29.482 60.669 23.936 1.00 54.59 414 ARG A C 1
ATOM 3139 O O . ARG A 1 414 ? 28.964 60.428 25.011 1.00 54.59 414 ARG A O 1
ATOM 3146 N N . SER A 1 415 ? 30.657 60.098 23.672 1.00 59.47 415 SER A N 1
ATOM 3147 C CA . SER A 1 415 ? 31.772 60.522 22.805 1.00 59.47 415 SER A CA 1
ATOM 3148 C C . SER A 1 415 ? 32.387 59.360 22.042 1.00 59.47 415 SER A C 1
ATOM 3150 O O . SER A 1 415 ? 32.269 58.221 22.542 1.00 59.47 415 SER A O 1
#

Solvent-accessible surface area (backbone atoms only — not comparable to full-atom values): 24559 Å² total; per-residue (Å²): 108,72,68,57,55,54,51,52,51,47,50,53,52,51,53,53,49,48,56,54,49,52,53,49,53,56,55,54,63,73,74,57,72,101,70,83,88,88,79,67,69,67,57,53,51,49,30,54,52,29,47,76,69,66,41,46,33,62,16,34,37,51,15,56,76,68,66,37,65,70,49,35,50,52,37,53,52,51,51,54,70,72,43,93,45,67,60,58,29,32,50,52,53,54,49,33,46,59,73,33,68,59,50,72,71,52,30,49,52,51,54,38,53,50,53,53,54,49,48,56,50,49,70,70,52,82,79,81,84,84,65,65,61,42,56,49,50,42,42,34,73,49,55,35,82,46,68,65,49,39,48,52,49,56,50,54,37,54,56,63,54,58,60,54,61,65,53,60,62,57,69,60,71,78,60,82,87,90,75,74,77,79,72,81,75,78,81,83,91,76,89,82,95,75,93,70,94,67,75,58,72,64,59,57,66,68,63,76,76,81,76,92,81,93,85,69,76,84,59,57,61,59,53,52,53,52,53,51,53,53,51,52,48,52,52,51,53,48,44,55,49,22,52,50,48,33,54,48,33,62,74,70,60,63,86,44,100,81,62,72,78,38,66,88,53,52,72,69,55,42,33,34,50,30,30,46,67,64,41,48,66,60,32,49,51,52,34,53,75,69,64,42,44,85,85,39,44,61,57,49,52,52,44,46,52,55,23,22,59,76,57,66,38,59,68,58,50,47,50,54,50,53,60,27,57,77,67,87,40,54,88,79,50,49,57,65,57,37,51,55,27,51,77,69,68,36,56,75,64,26,62,78,46,49,86,69,40,85,56,37,60,59,38,14,55,51,27,45,75,70,67,38,56,70,60,12,52,53,30,40,52,51,35,52,51,54,52,51,51,60,65,67,66,70,81,79,77,88,82,78,88,83,85,88,86,78,85,85,85,81,87,86,78,87,134

pLDDT: mean 75.97, std 21.13, range [28.14, 97.81]

Radius of gyration: 34.38 Å; Cα contacts (8 Å, |Δi|>4): 266; chains: 1; bounding box: 75×83×95 Å

Secondary structure (DSSP, 8-state):
-HHHHHHHHHHHHHHHHHHHHHHHHHHHHTTS-S-----SHHHHHHHHHHHHTT-HHHHHHHHHHHT-HHHHHHHHHHHHHH-SSHHHHHHHHHHHHHHTT--HHHHHHHHHHHHHHHHHHHHHSTTS---HHHHHHHHHHHH-S-HHHHHHHHHHHHHHHHHHHHHHHHHGGGS---SSGGGSS-------------SHHHHHHTTS--S--SS-TTSHHHHHHHHHHHHHHHHHHHHHHHHHHHHHHHHHT---TT-S--TT--HHHHHHHHHHHT-HHHHHHHHHHTT-HHHHHHHHHHHHHHHHHHTT-HHHHHHHHHHHHTTT--TT-SHHHHHHHHHTT-HHHHHHHHTT-S-HHHHHHHHHHTT-HHHHHHHHHHHHHHHHHHHHTTSSSSSSSS-------------